Protein AF-0000000081104527 (afdb_homodimer)

Secondary structure (DSSP, 8-state):
------PPPGGGSEEEEEE-SS-EEEEEEE-SBSEEEEE--SS--GGGGTTHHHHHTTTSEEEEEPPTTSTTSPPPSS----HHHHHHHHHHHHHHHT---EEEEEETHHHHHHHHHHHH-GGGEEEEEEES---TTTTHHHHTS--TT-STTS-HHHHHHTSHHHHHHHHTT-HHHHHHHHHHTT-SSHHHHS-HHHHHHHHHHHHSTTHHHHHHIIIIITHHHHHHHHGGGGTS-BSS-EEEEEEGGG---HHHHHHHHGGGBS-EEEEEETT-SS-HHHHSHHHHHHHHHHHHHHTT-----B-GGGGGG-----/------PPPGGGSEEEEEE-SS-EEEEEEE-SBSEEEEE--SS--GGGGTTTHHHHTTTSEEEEEPPTTSTTSPPPSS----HHHHHHHHHHHHHHHT---EEEEEETHHHHHHHHHHHH-GGGEEEEEEES---TTTTHHHHTS--TT-STTS-HHHHHHTSHHHHHHHHTT-HHHHHHHHHHTT-SSHHHHS-HHHHHHHHHHHHSTTHHHHHHIIIIITHHHHHHHHGGGGTS-BSS-EEEEEEGGG---HHHHHHHHGGGBS-EEEEEETT-SS-HHHHSHHHHHHHHHHHHHHTT-----B-GGGGGG-----

pLDDT: mean 93.57, std 9.6, range [33.06, 98.93]

Sequence (636 aa):
MSTQNVALPFDEWRSIRVKTADTSLFARYDGTGPAVLLLHGCPQHSLMWHKVGPLLSSKYTVIAPDLPGMGQSTLSESGNYTSASAAEAIIALLDFLRIEKVAVFGYDKGASVGSVLAWKYADRVASLSVGEYALPAYGHEVFQNPDPSRNLYGHWHLALFTVPEAAEFLIRGREKEFLNWYFWHSAYAAGALISPDHVERYAASLGKPGYLRAMTEFLNGNIWREMEYFKPLRETPIQVPVNVLWGEASGVSDEINQSLWGPTAVSVKTVYVPKAGHWLADENPKWLAAFIDRNAANAGIEPSAVDLSYLDDQLTMIMSTQNVALPFDEWRSIRVKTADTSLFARYDGTGPAVLLLHGCPQHSLMWHKVGPLLSSKYTVIAPDLPGMGQSTLSESGNYTSASAAEAIIALLDFLRIEKVAVFGYDKGASVGSVLAWKYADRVASLSVGEYALPAYGHEVFQNPDPSRNLYGHWHLALFTVPEAAEFLIRGREKEFLNWYFWHSAYAAGALISPDHVERYAASLGKPGYLRAMTEFLNGNIWREMEYFKPLRETPIQVPVNVLWGEASGVSDEINQSLWGPTAVSVKTVYVPKAGHWLADENPKWLAAFIDRNAANAGIEPSAVDLSYLDDQLTMI

Radius of gyration: 29.81 Å; Cα contacts (8 Å, |Δi|>4): 1347; chains: 2; bounding box: 49×109×63 Å

Nearest PDB structures (foldseek):
  4baz-assembly1_A  TM=8.963E-01  e=4.587E-20  Pseudomonas aeruginosa PAO1
  4b9a-assembly1_A  TM=8.946E-01  e=6.536E-20  Pseudomonas aeruginosa PAO1
  4bau-assembly1_A-2  TM=8.810E-01  e=2.007E-20  Pseudomonas aeruginosa PAO1
  4bat-assembly1_A-2  TM=8.753E-01  e=2.860E-20  Pseudomonas aeruginosa PAO1
  3qyj-assembly1_A  TM=8.765E-01  e=1.327E-19  Nostoc sp. PCC 7120 = FACHB-418

Foldseek 3Di:
DPPPPQQDQQVPFDKDWFDDPFWIKIKGWAAKWAEAEEADAPPAALVLQRLQRSLQRPHHTYIGIGFALHDPIYHTNVNDQELLVRLRVVVRVCVLLVQQAYAYEAAQLRLSNQLNCLQVVVRRYLYAEYEDYFFQLQCRVVQCDDDPVDDLLGDVVLVVLLPLVSVCVVCAPPLLVVVCSVQVRQWLQRNPQPDSVSSVSSSVRCNPPPSSSSNSCNNHNCRVVRNVVQNCLLVRAREHEYEYEAEPSQPADPVNCCSRCVSRYPHYHYHYQYSTTSSRCRRPSPSVSVVSVVRRVVSCSPGPIRDSVVCVPDDRYD/DPPPPQQDQQVPFDKDWFDDPFWIKIKGWAAKWAEAEEADAPPAALVLLRLQRSLQRPHHTYIGIGFALHDPIYHTNVNDQELLVRLRVVVRVCVLLVQQAYAYEAAQLRLSNQLNCLQVVVRRYLYAEYEDYFFQLQCRVVQCDDDPVDDLLGDVVLVVLLPLVSVCVVCAPPLLVVVCSVQVRQWLQRNPQPDSVSSVSSSVRCNPPPSSSSNSCNNHNCRVVRNVVQNCLLVRAREHEYEYEAEPSQPQDPVNCCSRCVSRYPHYHYHYQYSTTSSRCRRPSVSVSVVSVVRRVVSCSPGPIRDSVVCVPDDRYD

Solvent-accessible surface area (backbone atoms only — not comparable to full-atom values): 32144 Å² total; per-residue (Å²): 130,80,73,73,78,69,59,61,58,55,92,68,44,50,70,50,47,35,62,43,98,48,34,39,40,25,31,35,36,44,48,43,18,30,40,34,36,45,36,42,27,79,84,49,25,38,72,58,39,49,62,25,50,42,71,44,21,83,60,17,20,34,37,27,36,16,54,76,21,22,64,77,10,36,61,43,75,83,68,64,48,45,45,63,55,43,30,51,45,50,50,49,48,32,59,74,69,69,51,68,53,27,26,37,39,7,29,30,57,14,23,48,21,44,47,42,35,39,54,78,39,40,84,38,39,50,37,44,34,30,28,59,66,53,48,41,67,32,49,36,75,58,61,29,43,78,51,88,87,45,43,90,64,45,54,64,61,44,37,45,15,42,30,27,70,59,38,37,65,44,38,64,96,37,46,52,65,51,45,55,51,57,47,40,38,50,37,60,55,31,75,75,54,58,50,70,66,56,49,49,52,41,22,54,42,38,66,39,90,65,23,43,40,38,48,28,25,46,71,29,35,42,44,66,62,43,18,64,67,43,48,57,24,68,80,59,39,21,76,56,56,33,38,40,34,34,22,60,62,58,73,72,48,71,66,54,45,44,66,35,47,40,57,45,26,79,36,69,43,81,42,72,39,70,73,9,6,64,49,43,47,61,51,28,21,68,62,49,35,52,48,51,50,53,52,45,61,69,40,54,58,57,66,60,62,42,70,67,72,74,51,80,83,50,89,52,74,116,129,81,74,72,78,69,58,61,57,55,92,68,44,50,68,51,47,37,62,42,98,47,37,39,39,25,32,38,36,42,48,44,19,30,40,36,38,45,34,42,28,80,82,49,26,40,71,58,38,51,62,25,49,42,72,44,21,83,61,16,20,34,37,28,36,16,54,75,21,23,65,78,10,36,60,42,76,82,67,65,46,45,45,63,54,43,28,52,45,49,50,48,48,33,58,74,69,68,51,67,53,28,26,37,39,7,29,31,57,14,24,49,21,45,48,41,34,39,54,79,40,41,85,38,39,51,37,44,34,30,27,60,67,54,48,41,68,34,48,36,74,58,61,28,41,77,50,88,86,47,42,89,62,46,53,62,62,46,37,46,16,43,29,28,70,60,39,37,65,46,38,61,95,38,45,54,65,51,46,56,50,56,47,40,38,50,37,60,57,31,76,76,54,58,50,69,66,55,50,50,51,42,24,54,41,39,66,39,92,63,23,42,41,38,47,27,26,46,70,28,35,42,43,63,62,43,19,64,66,42,47,57,24,68,81,58,39,21,77,57,56,34,40,40,33,35,22,58,62,58,72,73,46,71,68,55,46,42,65,35,48,41,57,45,26,77,36,69,43,84,43,71,39,69,74,9,5,63,49,43,48,61,51,29,21,70,61,49,35,51,50,53,50,53,50,43,61,70,42,56,58,59,65,59,63,41,70,67,73,74,51,80,83,50,88,50,74,116

Structure (mmCIF, N/CA/C/O backbone):
data_AF-0000000081104527-model_v1
#
loop_
_entity.id
_entity.type
_entity.pdbx_description
1 polymer 'AB hydrolase-1 domain-containing protein'
#
loop_
_atom_site.group_PDB
_atom_site.id
_atom_site.type_symbol
_atom_site.label_atom_id
_atom_site.label_alt_id
_atom_site.label_comp_id
_atom_site.label_asym_id
_atom_site.label_entity_id
_atom_site.label_seq_id
_atom_site.pdbx_PDB_ins_code
_atom_site.Cartn_x
_atom_site.Cartn_y
_atom_site.Cartn_z
_atom_site.occupancy
_atom_site.B_iso_or_equiv
_atom_site.auth_seq_id
_atom_site.auth_comp_id
_atom_site.auth_asym_id
_atom_site.auth_atom_id
_atom_site.pdbx_PDB_model_num
ATOM 1 N N . MET A 1 1 ? -1.833 59.54 3.485 1 33.06 1 MET A N 1
ATOM 2 C CA . MET A 1 1 ? -1.584 58.504 2.486 1 33.06 1 MET A CA 1
ATOM 3 C C . MET A 1 1 ? -1.61 57.118 3.121 1 33.06 1 MET A C 1
ATOM 5 O O . MET A 1 1 ? -0.761 56.797 3.954 1 33.06 1 MET A O 1
ATOM 9 N N . SER A 1 2 ? -2.717 56.518 3.456 1 36.37 2 SER A N 1
ATOM 10 C CA . SER A 1 2 ? -2.985 55.352 4.291 1 36.37 2 SER A CA 1
ATOM 11 C C . SER A 1 2 ? -2.137 54.159 3.863 1 36.37 2 SER A C 1
ATOM 13 O O . SER A 1 2 ? -2.184 53.741 2.704 1 36.37 2 SER A O 1
ATOM 15 N N . THR A 1 3 ? -0.858 54.06 4.188 1 40.75 3 THR A N 1
ATOM 16 C CA . THR A 1 3 ? 0.123 53.057 3.79 1 40.75 3 THR A CA 1
ATOM 17 C C . THR A 1 3 ? -0.538 51.691 3.622 1 40.75 3 THR A C 1
ATOM 19 O O . THR A 1 3 ? -1.091 51.142 4.577 1 40.75 3 THR A O 1
ATOM 22 N N . GLN A 1 4 ? -1.285 51.448 2.555 1 44.5 4 GLN A N 1
ATOM 23 C CA . GLN A 1 4 ? -1.866 50.153 2.217 1 44.5 4 GLN A CA 1
ATOM 24 C C . GLN A 1 4 ? -0.951 49.01 2.649 1 44.5 4 GLN A C 1
ATOM 26 O O . GLN A 1 4 ? 0.161 48.87 2.135 1 44.5 4 GLN A O 1
ATOM 31 N N . ASN A 1 5 ? -0.845 48.761 3.96 1 51.23 5 ASN A N 1
ATOM 32 C CA . ASN A 1 5 ? -0.054 47.697 4.57 1 51.23 5 ASN A CA 1
ATOM 33 C C . ASN A 1 5 ? -0.013 46.453 3.688 1 51.23 5 ASN A C 1
ATOM 35 O O . ASN A 1 5 ? -1.002 45.723 3.59 1 51.23 5 ASN A O 1
ATOM 39 N N . VAL A 1 6 ? 0.637 46.602 2.573 1 58.42 6 VAL A N 1
ATOM 40 C CA . VAL A 1 6 ? 0.85 45.487 1.657 1 58.42 6 VAL A CA 1
ATOM 41 C C . VAL A 1 6 ? 1.444 44.302 2.415 1 58.42 6 VAL A C 1
ATOM 43 O O . VAL A 1 6 ? 2.533 44.404 2.984 1 58.42 6 VAL A O 1
ATOM 46 N N . ALA A 1 7 ? 0.645 43.323 2.629 1 74.3 7 ALA A N 1
ATOM 47 C CA . ALA A 1 7 ? 1.117 42.109 3.29 1 74.3 7 ALA A CA 1
ATOM 48 C C . ALA A 1 7 ? 2.389 41.584 2.631 1 74.3 7 ALA A C 1
ATOM 50 O O . ALA A 1 7 ? 2.482 41.531 1.402 1 74.3 7 ALA A O 1
ATOM 51 N N . LEU A 1 8 ? 3.475 41.388 3.348 1 84.19 8 LEU A N 1
ATOM 52 C CA . LEU A 1 8 ? 4.735 40.825 2.876 1 84.19 8 LEU A CA 1
ATOM 53 C C . LEU A 1 8 ? 4.514 39.458 2.238 1 84.19 8 LEU A C 1
ATOM 55 O O . LEU A 1 8 ? 3.719 38.657 2.735 1 84.19 8 LEU A O 1
ATOM 59 N N . PRO A 1 9 ? 5.199 39.324 1.087 1 91.39 9 PRO A N 1
ATOM 60 C CA . PRO A 1 9 ? 5.171 37.962 0.548 1 91.39 9 PRO A CA 1
ATOM 61 C C . PRO A 1 9 ? 5.597 36.913 1.572 1 91.39 9 PRO A C 1
ATOM 63 O O . PRO A 1 9 ? 6.491 37.165 2.384 1 91.39 9 PRO A O 1
ATOM 66 N N . PHE A 1 10 ? 4.95 35.813 1.549 1 95.09 10 PHE A N 1
ATOM 67 C CA . PHE A 1 10 ? 5.114 34.769 2.553 1 95.09 10 PHE A CA 1
ATOM 68 C C . PHE A 1 10 ? 6.581 34.381 2.696 1 95.09 10 PHE A C 1
ATOM 70 O O . PHE A 1 10 ? 7.063 34.149 3.807 1 95.09 10 PHE A O 1
ATOM 77 N N . ASP A 1 11 ? 7.367 34.345 1.629 1 93.5 11 ASP A N 1
ATOM 78 C CA . ASP A 1 11 ? 8.775 33.962 1.638 1 93.5 11 ASP A CA 1
ATOM 79 C C . ASP A 1 11 ? 9.623 35.005 2.363 1 93.5 11 ASP A C 1
ATOM 81 O O . ASP A 1 11 ? 10.775 34.74 2.714 1 93.5 11 ASP A O 1
ATOM 85 N N . GLU A 1 12 ? 9.045 36.146 2.583 1 94.75 12 GLU A N 1
ATOM 86 C CA . GLU A 1 12 ? 9.78 37.229 3.228 1 94.75 12 GLU A CA 1
ATOM 87 C C . GLU A 1 12 ? 9.349 37.4 4.682 1 94.75 12 GLU A C 1
ATOM 89 O O . GLU A 1 12 ? 9.833 38.295 5.377 1 94.75 12 GLU A O 1
ATOM 94 N N . TRP A 1 13 ? 8.397 36.604 5.127 1 96.58 13 TRP A N 1
ATOM 95 C CA . TRP A 1 13 ? 7.975 36.669 6.523 1 96.58 13 TRP A CA 1
ATOM 96 C C . TRP A 1 13 ? 9.155 36.427 7.459 1 96.58 13 TRP A C 1
ATOM 98 O O . TRP A 1 13 ? 10.087 35.696 7.117 1 96.58 13 TRP A O 1
ATOM 108 N N . ARG A 1 14 ? 9.03 37.043 8.676 1 95.16 14 ARG A N 1
ATOM 109 C CA . ARG A 1 14 ? 9.978 36.694 9.729 1 95.16 14 ARG A CA 1
ATOM 110 C C . ARG A 1 14 ? 9.851 35.225 10.116 1 95.16 14 ARG A C 1
ATOM 112 O O . ARG A 1 14 ? 8.785 34.625 9.956 1 95.16 14 ARG A O 1
ATOM 119 N N . SER A 1 15 ? 10.945 34.703 10.51 1 95.68 15 SER A N 1
ATOM 120 C CA . SER A 1 15 ? 10.949 33.311 10.949 1 95.68 15 SER A CA 1
ATOM 121 C C . SER A 1 15 ? 11.676 33.154 12.28 1 95.68 15 SER A C 1
ATOM 123 O O . SER A 1 15 ? 12.405 34.052 12.706 1 95.68 15 SER A O 1
ATOM 125 N N . ILE A 1 16 ? 11.421 32.092 12.879 1 95.81 16 ILE A N 1
ATOM 126 C CA . ILE A 1 16 ? 12.06 31.743 14.144 1 95.81 16 ILE A CA 1
ATOM 127 C C . ILE A 1 16 ? 12.277 30.234 14.214 1 95.81 16 ILE A C 1
ATOM 129 O O . ILE A 1 16 ? 11.639 29.474 13.481 1 95.81 16 ILE A O 1
ATOM 133 N N . ARG A 1 17 ? 13.2 29.795 15.01 1 95.99 17 ARG A N 1
ATOM 134 C CA . ARG A 1 17 ? 13.403 28.404 15.401 1 95.99 17 ARG A CA 1
ATOM 135 C C . ARG A 1 17 ? 13.491 28.269 16.918 1 95.99 17 ARG A C 1
ATOM 137 O O . ARG A 1 17 ? 14.211 29.025 17.573 1 95.99 17 ARG A O 1
ATOM 144 N N . VAL A 1 18 ? 12.736 27.384 17.459 1 95.71 18 VAL A N 1
ATOM 145 C CA . VAL A 1 18 ? 12.668 27.195 18.905 1 95.71 18 VAL A CA 1
ATOM 146 C C . VAL A 1 18 ? 12.996 25.745 19.252 1 95.71 18 VAL A C 1
ATOM 148 O O . VAL A 1 18 ? 12.469 24.817 18.634 1 95.71 18 VAL A O 1
ATOM 151 N N . LYS A 1 19 ? 13.875 25.561 20.261 1 94.69 19 LYS A N 1
ATOM 152 C CA . LYS A 1 19 ? 14.187 24.221 20.75 1 94.69 19 LYS A CA 1
ATOM 153 C C . LYS A 1 19 ? 13.038 23.658 21.582 1 94.69 19 LYS A C 1
ATOM 155 O O . LYS A 1 19 ? 12.49 24.351 22.442 1 94.69 19 LYS A O 1
ATOM 160 N N . THR A 1 20 ? 12.633 22.526 21.233 1 94.7 20 THR A N 1
ATOM 161 C CA . THR A 1 20 ? 11.651 21.795 22.025 1 94.7 20 THR A CA 1
ATOM 162 C C . THR A 1 20 ? 12.268 20.534 22.622 1 94.7 20 THR A C 1
ATOM 164 O O . THR A 1 20 ? 13.472 20.303 22.49 1 94.7 20 THR A O 1
ATOM 167 N N . ALA A 1 21 ? 11.561 19.781 23.368 1 92.9 21 ALA A N 1
ATOM 168 C CA . ALA A 1 21 ? 12.068 18.587 24.04 1 92.9 21 ALA A CA 1
ATOM 169 C C . ALA A 1 21 ? 12.593 17.571 23.03 1 92.9 21 ALA A C 1
ATOM 171 O O . ALA A 1 21 ? 13.559 16.854 23.306 1 92.9 21 ALA A O 1
ATOM 172 N N . ASP A 1 22 ? 12.047 17.59 21.853 1 94.85 22 ASP A N 1
ATOM 173 C CA . ASP A 1 22 ? 12.316 16.464 20.964 1 94.85 22 ASP A CA 1
ATOM 174 C C . ASP A 1 22 ? 12.74 16.947 19.579 1 94.85 22 ASP A C 1
ATOM 176 O O . ASP A 1 22 ? 13.095 16.141 18.716 1 94.85 22 ASP A O 1
ATOM 180 N N . THR A 1 23 ? 12.654 18.256 19.329 1 95.11 23 THR A N 1
ATOM 181 C CA . THR A 1 23 ? 12.973 18.813 18.02 1 95.11 23 THR A CA 1
ATOM 182 C C . THR A 1 23 ? 13.318 20.295 18.132 1 95.11 23 THR A C 1
ATOM 184 O O . THR A 1 23 ? 13.345 20.851 19.232 1 95.11 23 THR A O 1
ATOM 187 N N . SER A 1 24 ? 13.751 20.885 17.073 1 96.3 24 SER A N 1
ATOM 188 C CA . SER A 1 24 ? 13.739 22.329 16.866 1 96.3 24 SER A CA 1
ATOM 189 C C . SER A 1 24 ? 12.667 22.734 15.86 1 96.3 24 SER A C 1
ATOM 191 O O . SER A 1 24 ? 12.693 22.299 14.707 1 96.3 24 SER A O 1
ATOM 193 N N . LEU A 1 25 ? 11.778 23.525 16.296 1 97.65 25 LEU A N 1
ATOM 194 C CA . LEU A 1 25 ? 10.62 23.889 15.487 1 97.65 25 LEU A CA 1
ATOM 195 C C . LEU A 1 25 ? 10.857 25.209 14.762 1 97.65 25 LEU A C 1
ATOM 197 O O . LEU A 1 25 ? 11.246 26.202 15.382 1 97.65 25 LEU A O 1
ATOM 201 N N . PHE A 1 26 ? 10.69 25.171 13.483 1 97.9 26 PHE A N 1
ATOM 202 C CA . PHE A 1 26 ? 10.708 26.36 12.639 1 97.9 26 PHE A CA 1
ATOM 203 C C . PHE A 1 26 ? 9.304 26.93 12.476 1 97.9 26 PHE A C 1
ATOM 205 O O . PHE A 1 26 ? 8.337 26.179 12.332 1 97.9 26 PHE A O 1
ATOM 212 N N . ALA A 1 27 ? 9.163 28.294 12.509 1 98.18 27 ALA A N 1
ATOM 213 C CA . ALA A 1 27 ? 7.877 28.929 12.235 1 98.18 27 ALA A CA 1
ATOM 214 C C . ALA A 1 27 ? 8.065 30.26 11.513 1 98.18 27 ALA A C 1
ATOM 216 O O . ALA A 1 27 ? 9.015 30.995 11.792 1 98.18 27 ALA A O 1
ATOM 217 N N . ARG A 1 28 ? 7.111 30.513 10.66 1 97.71 28 ARG A N 1
ATOM 218 C CA . ARG A 1 28 ? 6.957 31.842 10.078 1 97.71 28 ARG A CA 1
ATOM 219 C C . ARG A 1 28 ? 5.864 32.629 10.793 1 97.71 28 ARG A C 1
ATOM 221 O O . ARG A 1 28 ? 4.875 32.053 11.251 1 97.71 28 ARG A O 1
ATOM 228 N N . TYR A 1 29 ? 6.13 33.917 10.884 1 96.62 29 TYR A N 1
ATOM 229 C CA . TYR A 1 29 ? 5.083 34.725 11.499 1 96.62 29 TYR A CA 1
ATOM 230 C C . TYR A 1 29 ? 5.064 36.131 10.911 1 96.62 29 TYR A C 1
ATOM 232 O O . TYR A 1 29 ? 6.075 36.607 10.391 1 96.62 29 TYR A O 1
ATOM 240 N N . ASP A 1 30 ? 3.94 36.681 10.942 1 95.91 30 ASP A N 1
ATOM 241 C CA . ASP A 1 30 ? 3.746 38.055 10.487 1 95.91 30 ASP A CA 1
ATOM 242 C C . ASP A 1 30 ? 2.472 38.654 11.079 1 95.91 30 ASP A C 1
ATOM 244 O O . ASP A 1 30 ? 1.572 37.923 11.496 1 95.91 30 ASP A O 1
ATOM 248 N N . GLY A 1 31 ? 2.464 40.008 11.19 1 93.82 31 GLY A N 1
ATOM 249 C CA . GLY A 1 31 ? 1.276 40.729 11.617 1 93.82 31 GLY A CA 1
ATOM 250 C C . GLY A 1 31 ? 1.253 41.01 13.108 1 93.82 31 GLY A C 1
ATOM 251 O O . GLY A 1 31 ? 2.188 40.651 13.827 1 93.82 31 GLY A O 1
ATOM 252 N N . THR A 1 32 ? 0.237 41.811 13.461 1 91.64 32 THR A N 1
ATOM 253 C CA . THR A 1 32 ? -0.036 42.17 14.848 1 91.64 32 THR A CA 1
ATOM 254 C C . THR A 1 32 ? -1.526 42.047 15.155 1 91.64 32 THR A C 1
ATOM 256 O O . THR A 1 32 ? -2.367 42.291 14.287 1 91.64 32 THR A O 1
ATOM 259 N N . GLY A 1 33 ? -1.777 41.649 16.332 1 91.6 33 GLY A N 1
ATOM 260 C CA . GLY A 1 33 ? -3.15 41.407 16.745 1 91.6 33 GLY A CA 1
ATOM 261 C C . GLY A 1 33 ? -3.346 40.052 17.4 1 91.6 33 GLY A C 1
ATOM 262 O O . GLY A 1 33 ? -2.383 39.431 17.855 1 91.6 33 GLY A O 1
ATOM 263 N N . PRO A 1 34 ? -4.623 39.675 17.515 1 93.14 34 PRO A N 1
ATOM 264 C CA . PRO A 1 34 ? -4.858 38.338 18.065 1 93.14 34 PRO A CA 1
ATOM 265 C C . PRO A 1 34 ? -4.143 37.242 17.279 1 93.14 34 PRO A C 1
ATOM 267 O O . PRO A 1 34 ? -3.928 37.383 16.072 1 93.14 34 PRO A O 1
ATOM 270 N N . ALA A 1 35 ? -3.775 36.209 17.921 1 95.13 35 ALA A N 1
ATOM 271 C CA . ALA A 1 35 ? -2.924 35.187 17.316 1 95.13 35 ALA A CA 1
ATOM 272 C C . ALA A 1 35 ? -3.758 34.153 16.565 1 95.13 35 ALA A C 1
ATOM 274 O O . ALA A 1 35 ? -4.792 33.7 17.062 1 95.13 35 ALA A O 1
ATOM 275 N N . VAL A 1 36 ? -3.381 33.817 15.37 1 96.6 36 VAL A N 1
ATOM 276 C CA . VAL A 1 36 ? -3.936 32.749 14.544 1 96.6 36 VAL A CA 1
ATOM 277 C C . VAL A 1 36 ? -2.843 31.738 14.205 1 96.6 36 VAL A C 1
ATOM 279 O O . VAL A 1 36 ? -1.768 32.112 13.73 1 96.6 36 VAL A O 1
ATOM 282 N N . LEU A 1 37 ? -3.084 30.495 14.495 1 98.22 37 LEU A N 1
ATOM 283 C CA . LEU A 1 37 ? -2.153 29.4 14.244 1 98.22 37 LEU A CA 1
ATOM 284 C C . LEU A 1 37 ? -2.605 28.565 13.05 1 98.22 37 LEU A C 1
ATOM 286 O O . LEU A 1 37 ? -3.723 28.043 13.04 1 98.22 37 LEU A O 1
ATOM 290 N N . LEU A 1 38 ? -1.768 28.437 12.031 1 98.86 38 LEU A N 1
ATOM 291 C CA . LEU A 1 38 ? -2.05 27.662 10.827 1 98.86 38 LEU A CA 1
ATOM 292 C C . LEU A 1 38 ? -1.197 26.399 10.782 1 98.86 38 LEU A C 1
ATOM 294 O O . LEU A 1 38 ? 0.021 26.473 10.602 1 98.86 38 LEU A O 1
ATOM 298 N N . LEU A 1 39 ? -1.815 25.262 10.92 1 98.93 39 LEU A N 1
ATOM 299 C CA . LEU A 1 39 ? -1.121 23.979 10.945 1 98.93 39 LEU A CA 1
ATOM 300 C C . LEU A 1 39 ? -1.269 23.255 9.611 1 98.93 39 LEU A C 1
ATOM 302 O O . LEU A 1 39 ? -2.388 23.011 9.153 1 98.93 39 LEU A O 1
ATOM 306 N N . HIS A 1 40 ? -0.166 22.874 9.056 1 98.73 40 HIS A N 1
ATOM 307 C CA . HIS A 1 40 ? -0.137 22.322 7.707 1 98.73 40 HIS A CA 1
ATOM 308 C C . HIS A 1 40 ? -0.377 20.816 7.722 1 98.73 40 HIS A C 1
ATOM 310 O O . HIS A 1 40 ? -0.384 20.195 8.787 1 98.73 40 HIS A O 1
ATOM 316 N N . GLY A 1 41 ? -0.623 20.315 6.582 1 97.78 41 GLY A N 1
ATOM 317 C CA . GLY A 1 41 ? -0.774 18.883 6.381 1 97.78 41 GLY A CA 1
ATOM 318 C C . GLY A 1 41 ? 0.409 18.251 5.673 1 97.78 41 GLY A C 1
ATOM 319 O O . GLY A 1 41 ? 1.438 18.9 5.473 1 97.78 41 GLY A O 1
ATOM 320 N N . CYS A 1 42 ? 0.301 17.043 5.382 1 96.82 42 CYS A N 1
ATOM 321 C CA . CYS A 1 42 ? 1.279 16.286 4.608 1 96.82 42 CYS A CA 1
ATOM 322 C C . CYS A 1 42 ? 0.868 16.201 3.143 1 96.82 42 CYS A C 1
ATOM 324 O O . CYS A 1 42 ? -0.314 16.048 2.834 1 96.82 42 CYS A O 1
ATOM 326 N N . PRO A 1 43 ? 1.846 16.248 2.286 1 95.36 43 PRO A N 1
ATOM 327 C CA . PRO A 1 43 ? 3.304 16.274 2.427 1 95.36 43 PRO A CA 1
ATOM 328 C C . PRO A 1 43 ? 3.866 17.692 2.483 1 95.36 43 PRO A C 1
ATOM 330 O O . PRO A 1 43 ? 5.065 17.894 2.271 1 95.36 43 PRO A O 1
ATOM 333 N N . GLN A 1 44 ? 3.064 18.563 2.794 1 96.96 44 GLN A N 1
ATOM 334 C CA . GLN A 1 44 ? 3.465 19.964 2.717 1 96.96 44 GLN A CA 1
ATOM 335 C C . GLN A 1 44 ? 4.066 20.438 4.038 1 96.96 44 GLN A C 1
ATOM 337 O O . GLN A 1 44 ? 4.435 19.623 4.886 1 96.96 44 GLN A O 1
ATOM 342 N N . HIS A 1 45 ? 4.461 21.693 4.095 1 98.25 45 HIS A N 1
ATOM 343 C CA . HIS A 1 45 ? 4.862 22.441 5.281 1 98.25 45 HIS A CA 1
ATOM 344 C C . HIS A 1 45 ? 4.326 23.868 5.24 1 98.25 45 HIS A C 1
ATOM 346 O O . HIS A 1 45 ? 3.392 24.164 4.491 1 98.25 45 HIS A O 1
ATOM 352 N N . SER A 1 46 ? 4.819 24.741 6.062 1 98.44 46 SER A N 1
ATOM 353 C CA . SER A 1 46 ? 4.212 26.053 6.263 1 98.44 46 SER A CA 1
ATOM 354 C C . SER A 1 46 ? 4.017 26.78 4.936 1 98.44 46 SER A C 1
ATOM 356 O O . SER A 1 46 ? 3.117 27.613 4.806 1 98.44 46 SER A O 1
ATOM 358 N N . LEU A 1 47 ? 4.798 26.419 3.898 1 97.74 47 LEU A N 1
ATOM 359 C CA . LEU A 1 47 ? 4.704 27.039 2.581 1 97.74 47 LEU A CA 1
ATOM 360 C C . LEU A 1 47 ? 3.292 26.912 2.02 1 97.74 47 LEU A C 1
ATOM 362 O O . LEU A 1 47 ? 2.881 27.71 1.174 1 97.74 47 LEU A O 1
ATOM 366 N N . MET A 1 48 ? 2.522 25.985 2.471 1 97.17 48 MET A N 1
ATOM 367 C CA . MET A 1 48 ? 1.175 25.777 1.947 1 97.17 48 MET A CA 1
ATOM 368 C C . MET A 1 48 ? 0.289 26.986 2.231 1 97.17 48 MET A C 1
ATOM 370 O O . MET A 1 48 ? -0.731 27.182 1.568 1 97.17 48 MET A O 1
ATOM 374 N N . TRP A 1 49 ? 0.688 27.777 3.177 1 98.31 49 TRP A N 1
ATOM 375 C CA . TRP A 1 49 ? -0.137 28.899 3.614 1 98.31 49 TRP A CA 1
ATOM 376 C C . TRP A 1 49 ? 0.24 30.175 2.869 1 98.31 49 TRP A C 1
ATOM 378 O O . TRP A 1 49 ? -0.228 31.263 3.213 1 98.31 49 TRP A O 1
ATOM 388 N N . HIS A 1 50 ? 1 30.13 1.789 1 97.48 50 HIS A N 1
ATOM 389 C CA . HIS A 1 50 ? 1.612 31.269 1.115 1 97.48 50 HIS A CA 1
ATOM 390 C C . HIS A 1 50 ? 0.552 32.214 0.557 1 97.48 50 HIS A C 1
ATOM 392 O O . HIS A 1 50 ? 0.794 33.415 0.423 1 97.48 50 HIS A O 1
ATOM 398 N N . LYS A 1 51 ? -0.637 31.673 0.246 1 96.96 51 LYS A N 1
ATOM 399 C CA . LYS A 1 51 ? -1.695 32.538 -0.268 1 96.96 51 LYS A CA 1
ATOM 400 C C . LYS A 1 51 ? -2.622 32.997 0.853 1 96.96 51 LYS A C 1
ATOM 402 O O . LYS A 1 51 ? -3.098 34.135 0.845 1 96.96 51 LYS A O 1
ATOM 407 N N . VAL A 1 52 ? -2.848 32.199 1.856 1 98.1 52 VAL A N 1
ATOM 408 C CA . VAL A 1 52 ? -3.82 32.439 2.917 1 98.1 52 VAL A CA 1
ATOM 409 C C . VAL A 1 52 ? -3.208 33.342 3.985 1 98.1 52 VAL A C 1
ATOM 411 O O . VAL A 1 52 ? -3.847 34.294 4.442 1 98.1 52 VAL A O 1
ATOM 414 N N . GLY A 1 53 ? -1.982 33.096 4.412 1 98.1 53 GLY A N 1
ATOM 415 C CA . GLY A 1 53 ? -1.313 33.813 5.487 1 98.1 53 GLY A CA 1
ATOM 416 C C . GLY A 1 53 ? -1.33 35.318 5.301 1 98.1 53 GLY A C 1
ATOM 417 O O . GLY A 1 53 ? -1.821 36.05 6.164 1 98.1 53 GLY A O 1
ATOM 418 N N . PRO A 1 54 ? -0.865 35.761 4.113 1 97.74 54 PRO A N 1
ATOM 419 C CA . PRO A 1 54 ? -0.78 37.203 3.868 1 97.74 54 PRO A CA 1
ATOM 420 C C . PRO A 1 54 ? -2.146 37.886 3.887 1 97.74 54 PRO A C 1
ATOM 422 O O . PRO A 1 54 ? -2.242 39.072 4.211 1 97.74 54 PRO A O 1
ATOM 425 N N . LEU A 1 55 ? -3.21 37.138 3.637 1 97.3 55 LEU A N 1
ATOM 426 C CA . LEU A 1 55 ? -4.555 37.701 3.649 1 97.3 55 LEU A CA 1
ATOM 427 C C . LEU A 1 55 ? -5.041 37.917 5.078 1 97.3 55 LEU A C 1
ATOM 429 O O . LEU A 1 55 ? -5.987 38.673 5.31 1 97.3 55 LEU A O 1
ATOM 433 N N . LEU A 1 56 ? -4.382 37.325 6.029 1 96.57 56 LEU A N 1
ATOM 434 C CA . LEU A 1 56 ? -4.814 37.377 7.422 1 96.57 56 LEU A CA 1
ATOM 435 C C . LEU A 1 56 ? -3.896 38.276 8.243 1 96.57 56 LEU A C 1
ATOM 437 O O . LEU A 1 56 ? -4.294 38.783 9.294 1 96.57 56 LEU A O 1
ATOM 441 N N . SER A 1 57 ? -2.692 38.512 7.78 1 95.12 57 SER A N 1
ATOM 442 C CA . SER A 1 57 ? -1.639 39.086 8.61 1 95.12 57 SER A CA 1
ATOM 443 C C . SER A 1 57 ? -1.864 40.578 8.835 1 95.12 57 SER A C 1
ATOM 445 O O . SER A 1 57 ? -1.209 41.189 9.683 1 95.12 57 SER A O 1
ATOM 447 N N . SER A 1 58 ? -2.812 41.21 8.162 1 92.51 58 SER A N 1
ATOM 448 C CA . SER A 1 58 ? -3.136 42.613 8.4 1 92.51 58 SER A CA 1
ATOM 449 C C . SER A 1 58 ? -3.943 42.785 9.682 1 92.51 58 SER A C 1
ATOM 451 O O . SER A 1 58 ? -3.998 43.88 10.245 1 92.51 58 SER A O 1
ATOM 453 N N . LYS A 1 59 ? -4.492 41.714 10.17 1 92.15 59 LYS A N 1
ATOM 454 C CA . LYS A 1 59 ? -5.405 41.818 11.304 1 92.15 59 LYS A CA 1
ATOM 455 C C . LYS A 1 59 ? -4.926 40.966 12.476 1 92.15 59 LYS A C 1
ATOM 457 O O . LYS A 1 59 ? -5.347 41.175 13.615 1 92.15 59 LYS A O 1
ATOM 462 N N . TYR A 1 60 ? -4.071 40.02 12.163 1 94.38 60 TYR A N 1
ATOM 463 C CA . TYR A 1 60 ? -3.705 39.028 13.169 1 94.38 60 TYR A CA 1
ATOM 464 C C . TYR A 1 60 ? -2.195 38.83 13.215 1 94.38 60 TYR A C 1
ATOM 466 O O . TYR A 1 60 ? -1.49 39.158 12.258 1 94.38 60 TYR A O 1
ATOM 474 N N . THR A 1 61 ? -1.723 38.385 14.338 1 95.09 61 THR A N 1
ATOM 475 C CA . THR A 1 61 ? -0.43 37.712 14.385 1 95.09 61 THR A CA 1
ATOM 476 C C . THR A 1 61 ? -0.549 36.276 13.884 1 95.09 61 THR A C 1
ATOM 478 O O . THR A 1 61 ? -1.026 35.398 14.606 1 95.09 61 THR A O 1
ATOM 481 N N . VAL A 1 62 ? -0.154 36.078 12.656 1 96.82 62 VAL A N 1
ATOM 482 C CA . VAL A 1 62 ? -0.288 34.763 12.037 1 96.82 62 VAL A CA 1
ATOM 483 C C . VAL A 1 62 ? 0.987 33.953 12.263 1 96.82 62 VAL A C 1
ATOM 485 O O . VAL A 1 62 ? 2.089 34.424 11.971 1 96.82 62 VAL A O 1
ATOM 488 N N . ILE A 1 63 ? 0.855 32.802 12.814 1 98.05 63 ILE A N 1
ATOM 489 C CA . ILE A 1 63 ? 1.96 31.883 13.061 1 98.05 63 ILE A CA 1
ATOM 490 C C . ILE A 1 63 ? 1.771 30.614 12.233 1 98.05 63 ILE A C 1
ATOM 492 O O . ILE A 1 63 ? 0.724 29.967 12.307 1 98.05 63 ILE A O 1
ATOM 496 N N . ALA A 1 64 ? 2.726 30.247 11.426 1 98.78 64 ALA A N 1
ATOM 497 C CA . ALA A 1 64 ? 2.716 29.058 10.579 1 98.78 64 ALA A CA 1
ATOM 498 C C . ALA A 1 64 ? 3.957 28.203 10.82 1 98.78 64 ALA A C 1
ATOM 500 O O . ALA A 1 64 ? 4.986 28.394 10.167 1 98.78 64 ALA A O 1
ATOM 501 N N . PRO A 1 65 ? 3.895 27.28 11.652 1 98.77 65 PRO A N 1
ATOM 502 C CA . PRO A 1 65 ? 5.049 26.419 11.921 1 98.77 65 PRO A CA 1
ATOM 503 C C . PRO A 1 65 ? 5.19 25.285 10.908 1 98.77 65 PRO A C 1
ATOM 505 O O . PRO A 1 65 ? 4.207 24.898 10.269 1 98.77 65 PRO A O 1
ATOM 508 N N . ASP A 1 66 ? 6.407 24.851 10.709 1 98.76 66 ASP A N 1
ATOM 509 C CA . ASP A 1 66 ? 6.65 23.523 10.155 1 98.76 66 ASP A CA 1
ATOM 510 C C . ASP A 1 66 ? 6.555 22.451 11.239 1 98.76 66 ASP A C 1
ATOM 512 O O . ASP A 1 66 ? 7.328 22.461 12.199 1 98.76 66 ASP A O 1
ATOM 516 N N . LEU A 1 67 ? 5.661 21.568 11.092 1 98.56 67 LEU A N 1
ATOM 517 C CA . LEU A 1 67 ? 5.503 20.517 12.091 1 98.56 67 LEU A CA 1
ATOM 518 C C . LEU A 1 67 ? 6.761 19.659 12.18 1 98.56 67 LEU A C 1
ATOM 520 O O . LEU A 1 67 ? 7.603 19.69 11.28 1 98.56 67 LEU A O 1
ATOM 524 N N . PRO A 1 68 ? 6.916 18.943 13.279 1 97.71 68 PRO A N 1
ATOM 525 C CA . PRO A 1 68 ? 8.149 18.178 13.482 1 97.71 68 PRO A CA 1
ATOM 526 C C . PRO A 1 68 ? 8.463 17.245 12.314 1 97.71 68 PRO A C 1
ATOM 528 O O . PRO A 1 68 ? 7.603 16.469 11.89 1 97.71 68 PRO A O 1
ATOM 531 N N . GLY A 1 69 ? 9.69 17.362 11.87 1 97.6 69 GLY A N 1
ATOM 532 C CA . GLY A 1 69 ? 10.143 16.491 10.798 1 97.6 69 GLY A CA 1
ATOM 533 C C . GLY A 1 69 ? 9.681 16.944 9.426 1 97.6 69 GLY A C 1
ATOM 534 O O . GLY A 1 69 ? 9.795 16.2 8.449 1 97.6 69 GLY A O 1
ATOM 535 N N . MET A 1 70 ? 9.158 18.161 9.296 1 98.05 70 MET A N 1
ATOM 536 C CA . MET A 1 70 ? 8.68 18.72 8.035 1 98.05 70 MET A CA 1
ATOM 537 C C . MET A 1 70 ? 9.383 20.036 7.722 1 98.05 70 MET A C 1
ATOM 539 O O . MET A 1 70 ? 9.767 20.772 8.633 1 98.05 70 MET A O 1
ATOM 543 N N . GLY A 1 71 ? 9.519 20.277 6.413 1 98.06 71 GLY A N 1
ATOM 544 C CA . GLY A 1 71 ? 10.057 21.565 6.005 1 98.06 71 GLY A CA 1
ATOM 545 C C . GLY A 1 71 ? 11.407 21.872 6.625 1 98.06 71 GLY A C 1
ATOM 546 O O . GLY A 1 71 ? 12.36 21.109 6.458 1 98.06 71 GLY A O 1
ATOM 547 N N . GLN A 1 72 ? 11.396 22.883 7.488 1 97.64 72 GLN A N 1
ATOM 548 C CA . GLN A 1 72 ? 12.657 23.336 8.066 1 97.64 72 GLN A CA 1
ATOM 549 C C . GLN A 1 72 ? 12.789 22.887 9.518 1 97.64 72 GLN A C 1
ATOM 551 O O . GLN A 1 72 ? 13.835 23.082 10.141 1 97.64 72 GLN A O 1
ATOM 556 N N . SER A 1 73 ? 11.766 22.321 10.075 1 98.24 73 SER A N 1
ATOM 557 C CA . SER A 1 73 ? 11.875 21.743 11.411 1 98.24 73 SER A CA 1
ATOM 558 C C . SER A 1 73 ? 12.714 20.47 11.396 1 98.24 73 SER A C 1
ATOM 560 O O . SER A 1 73 ? 12.693 19.717 10.42 1 98.24 73 SER A O 1
ATOM 562 N N . THR A 1 74 ? 13.423 20.184 12.494 1 97.76 74 THR A N 1
ATOM 563 C CA . THR A 1 74 ? 14.334 19.046 12.525 1 97.76 74 THR A CA 1
ATOM 564 C C . THR A 1 74 ? 13.569 17.746 12.755 1 97.76 74 THR A C 1
ATOM 566 O O . THR A 1 74 ? 12.41 17.768 13.174 1 97.76 74 THR A O 1
ATOM 569 N N . LEU A 1 75 ? 14.228 16.689 12.504 1 98.07 75 LEU A N 1
ATOM 570 C CA . LEU A 1 75 ? 13.693 15.363 12.796 1 98.07 75 LEU A CA 1
ATOM 571 C C . LEU A 1 75 ? 13.555 15.152 14.3 1 98.07 75 LEU A C 1
ATOM 573 O O . LEU A 1 75 ? 14.335 15.699 15.082 1 98.07 75 LEU A O 1
ATOM 577 N N . SER A 1 76 ? 12.566 14.447 14.656 1 96.78 76 SER A N 1
ATOM 578 C CA . SER A 1 76 ? 12.407 14.05 16.052 1 96.78 76 SER A CA 1
ATOM 579 C C . SER A 1 76 ? 13.592 13.216 16.527 1 96.78 76 SER A C 1
ATOM 581 O O . SER A 1 76 ? 13.977 12.244 15.873 1 96.78 76 SER A O 1
ATOM 583 N N . GLU A 1 77 ? 14.159 13.543 17.663 1 95.08 77 GLU A N 1
ATOM 584 C CA . GLU A 1 77 ? 15.283 12.807 18.233 1 95.08 77 GLU A CA 1
ATOM 585 C C . GLU A 1 77 ? 14.858 11.414 18.688 1 95.08 77 GLU A C 1
ATOM 587 O O . GLU A 1 77 ? 15.639 10.464 18.609 1 95.08 77 GLU A O 1
ATOM 592 N N . SER A 1 78 ? 13.678 11.295 19.158 1 95.79 78 SER A N 1
ATOM 593 C CA . SER A 1 78 ? 13.168 10.025 19.665 1 95.79 78 SER A CA 1
ATOM 594 C C . SER A 1 78 ? 12.471 9.231 18.566 1 95.79 78 SER A C 1
ATOM 596 O O . SER A 1 78 ? 12.061 8.089 18.783 1 95.79 78 SER A O 1
ATOM 598 N N . GLY A 1 79 ? 12.246 9.846 17.442 1 94.85 79 GLY A N 1
ATOM 599 C CA . GLY A 1 79 ? 11.508 9.193 16.373 1 94.85 79 GLY A CA 1
ATOM 600 C C . GLY A 1 79 ? 10.008 9.186 16.601 1 94.85 79 GLY A C 1
ATOM 601 O O . GLY A 1 79 ? 9.285 8.399 15.987 1 94.85 79 GLY A O 1
ATOM 602 N N . ASN A 1 80 ? 9.568 10.068 17.459 1 95.26 80 ASN A N 1
ATOM 603 C CA . ASN A 1 80 ? 8.145 10.133 17.775 1 95.26 80 ASN A CA 1
ATOM 604 C C . ASN A 1 80 ? 7.418 11.137 16.885 1 95.26 80 ASN A C 1
ATOM 606 O O . ASN A 1 80 ? 7.564 12.348 17.06 1 95.26 80 ASN A O 1
ATOM 610 N N . TYR A 1 81 ? 6.655 10.637 15.965 1 96.57 81 TYR A N 1
ATOM 611 C CA . TYR A 1 81 ? 5.896 11.475 15.044 1 96.57 81 TYR A CA 1
ATOM 612 C C . TYR A 1 81 ? 4.397 11.281 15.239 1 96.57 81 TYR A C 1
ATOM 614 O O . TYR A 1 81 ? 3.697 10.842 14.323 1 96.57 81 TYR A O 1
ATOM 622 N N . THR A 1 82 ? 3.904 11.601 16.401 1 97.78 82 THR A N 1
ATOM 623 C CA . THR A 1 82 ? 2.483 11.535 16.722 1 97.78 82 THR A CA 1
ATOM 624 C C . THR A 1 82 ? 1.879 12.935 16.798 1 97.78 82 THR A C 1
ATOM 626 O O . THR A 1 82 ? 2.605 13.922 16.933 1 97.78 82 THR A O 1
ATOM 629 N N . SER A 1 83 ? 0.579 12.978 16.721 1 98.52 83 SER A N 1
ATOM 630 C CA . SER A 1 83 ? -0.135 14.241 16.878 1 98.52 83 SER A CA 1
ATOM 631 C C . SER A 1 83 ? 0.103 14.843 18.259 1 98.52 83 SER A C 1
ATOM 633 O O . SER A 1 83 ? 0.241 16.061 18.395 1 98.52 83 SER A O 1
ATOM 635 N N . ALA A 1 84 ? 0.194 13.994 19.254 1 98.38 84 ALA A N 1
ATOM 636 C CA . ALA A 1 84 ? 0.431 14.45 20.621 1 98.38 84 ALA A CA 1
ATOM 637 C C . ALA A 1 84 ? 1.8 15.112 20.749 1 98.38 84 ALA A C 1
ATOM 639 O O . ALA A 1 84 ? 1.926 16.18 21.352 1 98.38 84 ALA A O 1
ATOM 640 N N . SER A 1 85 ? 2.815 14.455 20.198 1 97.97 85 SER A N 1
ATOM 641 C CA . SER A 1 85 ? 4.164 15.008 20.265 1 97.97 85 SER A CA 1
ATOM 642 C C . SER A 1 85 ? 4.261 16.324 19.502 1 97.97 85 SER A C 1
ATOM 644 O O . SER A 1 85 ? 4.951 17.249 19.934 1 97.97 85 SER A O 1
ATOM 646 N N . ALA A 1 86 ? 3.614 16.392 18.382 1 98.49 86 ALA A N 1
ATOM 647 C CA . ALA A 1 86 ? 3.6 17.634 17.613 1 98.49 86 ALA A CA 1
ATOM 648 C C . ALA A 1 86 ? 2.895 18.747 18.383 1 98.49 86 ALA A C 1
ATOM 650 O O . ALA A 1 86 ? 3.345 19.895 18.378 1 98.49 86 ALA A O 1
ATOM 651 N N . ALA A 1 87 ? 1.769 18.416 19.032 1 98.73 87 ALA A N 1
ATOM 652 C CA . ALA A 1 87 ? 1.047 19.4 19.835 1 98.73 87 ALA A CA 1
ATOM 653 C C . ALA A 1 87 ? 1.92 19.928 20.97 1 98.73 87 ALA A C 1
ATOM 655 O O . ALA A 1 87 ? 1.907 21.126 21.265 1 98.73 87 ALA A O 1
ATOM 656 N N . GLU A 1 88 ? 2.682 19.041 21.562 1 98.26 88 GLU A N 1
ATOM 657 C CA . GLU A 1 88 ? 3.601 19.462 22.615 1 98.26 88 GLU A CA 1
ATOM 658 C C . GLU A 1 88 ? 4.639 20.445 22.081 1 98.26 88 GLU A C 1
ATOM 660 O O . GLU A 1 88 ? 4.98 21.421 22.752 1 98.26 88 GLU A O 1
ATOM 665 N N . ALA A 1 89 ? 5.123 20.179 20.949 1 98.17 89 ALA A N 1
ATOM 666 C CA . ALA A 1 89 ? 6.084 21.087 20.328 1 98.17 89 ALA A CA 1
ATOM 667 C C . ALA A 1 89 ? 5.452 22.449 20.051 1 98.17 89 ALA A C 1
ATOM 669 O O . ALA A 1 89 ? 6.094 23.486 20.232 1 98.17 89 ALA A O 1
ATOM 670 N N . ILE A 1 90 ? 4.207 22.447 19.61 1 98.56 90 ILE A N 1
ATOM 671 C CA . ILE A 1 90 ? 3.492 23.688 19.33 1 98.56 90 ILE A CA 1
ATOM 672 C C . ILE A 1 90 ? 3.298 24.475 20.623 1 98.56 90 ILE A C 1
ATOM 674 O O . ILE A 1 90 ? 3.45 25.699 20.641 1 98.56 90 ILE A O 1
ATOM 678 N N . ILE A 1 91 ? 2.97 23.781 21.709 1 98.07 91 ILE A N 1
ATOM 679 C CA . ILE A 1 91 ? 2.786 24.446 22.994 1 98.07 91 ILE A CA 1
ATOM 680 C C . ILE A 1 91 ? 4.099 25.09 23.434 1 98.07 91 ILE A C 1
ATOM 682 O O . ILE A 1 91 ? 4.108 26.221 23.927 1 98.07 91 ILE A O 1
ATOM 686 N N . ALA A 1 92 ? 5.174 24.393 23.209 1 97.38 92 ALA A N 1
ATOM 687 C CA . ALA A 1 92 ? 6.481 24.96 23.528 1 97.38 92 ALA A CA 1
ATOM 688 C C . ALA A 1 92 ? 6.742 26.227 22.718 1 97.38 92 ALA A C 1
ATOM 690 O O . ALA A 1 92 ? 7.289 27.203 23.239 1 97.38 92 ALA A O 1
ATOM 691 N N . LEU A 1 93 ? 6.384 26.219 21.479 1 96.77 93 LEU A N 1
ATOM 692 C CA . LEU A 1 93 ? 6.515 27.397 20.629 1 96.77 93 LEU A CA 1
ATOM 693 C C . LEU A 1 93 ? 5.671 28.549 21.162 1 96.77 93 LEU A C 1
ATOM 695 O O . LEU A 1 93 ? 6.158 29.675 21.289 1 96.77 93 LEU A O 1
ATOM 699 N N . LEU A 1 94 ? 4.393 28.286 21.463 1 96.36 94 LEU A N 1
ATOM 700 C CA . LEU A 1 94 ? 3.492 29.318 21.963 1 96.36 94 LEU A CA 1
ATOM 701 C C . LEU A 1 94 ? 3.999 29.891 23.282 1 96.36 94 LEU A C 1
ATOM 703 O O . LEU A 1 94 ? 3.915 31.099 23.513 1 96.36 94 LEU A O 1
ATOM 707 N N . ASP A 1 95 ? 4.545 29.011 24.148 1 95.42 95 ASP A N 1
ATOM 708 C CA . ASP A 1 95 ? 5.136 29.47 25.401 1 95.42 95 ASP A CA 1
ATOM 709 C C . ASP A 1 95 ? 6.303 30.42 25.143 1 95.42 95 ASP A C 1
ATOM 711 O O . ASP A 1 95 ? 6.399 31.478 25.767 1 95.42 95 ASP A O 1
ATOM 715 N N . PHE A 1 96 ? 7.126 30.016 24.244 1 94.53 96 PHE A N 1
ATOM 716 C CA . PHE A 1 96 ? 8.278 30.848 23.918 1 94.53 96 PHE A CA 1
ATOM 717 C C . PHE A 1 96 ? 7.833 32.208 23.394 1 94.53 96 PHE A C 1
ATOM 719 O O . PHE A 1 96 ? 8.438 33.233 23.717 1 94.53 96 PHE A O 1
ATOM 726 N N . LEU A 1 97 ? 6.729 32.235 22.628 1 93.99 97 LEU A N 1
ATOM 727 C CA . LEU A 1 97 ? 6.221 33.458 22.016 1 93.99 97 LEU A CA 1
ATOM 728 C C . LEU A 1 97 ? 5.35 34.236 22.996 1 93.99 97 LEU A C 1
ATOM 730 O O . LEU A 1 97 ? 4.869 35.325 22.676 1 93.99 97 LEU A O 1
ATOM 734 N N . ARG A 1 98 ? 5.051 33.699 24.112 1 93.39 98 ARG A N 1
ATOM 735 C CA . ARG A 1 98 ? 4.221 34.294 25.155 1 93.39 98 ARG A CA 1
ATOM 736 C C . ARG A 1 98 ? 2.803 34.54 24.651 1 93.39 98 ARG A C 1
ATOM 738 O O . ARG A 1 98 ? 2.237 35.612 24.874 1 93.39 98 ARG A O 1
ATOM 745 N N . ILE A 1 99 ? 2.372 33.621 23.896 1 93.81 99 ILE A N 1
ATOM 746 C CA . ILE A 1 99 ? 0.994 33.649 23.419 1 93.81 99 ILE A CA 1
ATOM 747 C C . ILE A 1 99 ? 0.129 32.739 24.288 1 93.81 99 ILE A C 1
ATOM 749 O O . ILE A 1 99 ? 0.351 31.527 24.341 1 93.81 99 ILE A O 1
ATOM 753 N N . GLU A 1 100 ? -0.815 33.285 24.913 1 92.46 100 GLU A N 1
ATOM 754 C CA . GLU A 1 100 ? -1.628 32.56 25.885 1 92.46 100 GLU A CA 1
ATOM 755 C C . GLU A 1 100 ? -2.76 31.8 25.2 1 92.46 100 GLU A C 1
ATOM 757 O O . GLU A 1 100 ? -3.105 30.689 25.608 1 92.46 100 GLU A O 1
ATOM 762 N N . LYS A 1 101 ? -3.366 32.452 24.198 1 93.58 101 LYS A N 1
ATOM 763 C CA . LYS A 1 101 ? -4.511 31.863 23.509 1 93.58 101 LYS A CA 1
ATOM 764 C C . LYS A 1 101 ? -4.437 32.113 22.006 1 93.58 101 LYS A C 1
ATOM 766 O O . LYS A 1 101 ? -4.015 33.187 21.57 1 93.58 101 LYS A O 1
ATOM 771 N N . VAL A 1 102 ? -4.872 31.144 21.219 1 95.08 102 VAL A N 1
ATOM 772 C CA . VAL A 1 102 ? -4.722 31.242 19.771 1 95.08 102 VAL A CA 1
ATOM 773 C C . VAL A 1 102 ? -5.937 30.624 19.083 1 95.08 102 VAL A C 1
ATOM 775 O O . VAL A 1 102 ? -6.534 29.675 19.597 1 95.08 102 VAL A O 1
ATOM 778 N N . ALA A 1 103 ? -6.403 31.231 17.959 1 96.44 103 ALA A N 1
ATOM 779 C CA . ALA A 1 103 ? -7.321 30.558 17.043 1 96.44 103 ALA A CA 1
ATOM 780 C C . ALA A 1 103 ? -6.575 29.584 16.136 1 96.44 103 ALA A C 1
ATOM 782 O O . ALA A 1 103 ? -5.585 29.953 15.5 1 96.44 103 ALA A O 1
ATOM 783 N N . VAL A 1 104 ? -7.052 28.356 16.039 1 98.28 104 VAL A N 1
ATOM 784 C CA . VAL A 1 104 ? -6.3 27.31 15.353 1 98.28 104 VAL A CA 1
ATOM 785 C C . VAL A 1 104 ? -7.041 26.887 14.086 1 98.28 104 VAL A C 1
ATOM 787 O O . VAL A 1 104 ? -8.25 26.647 14.118 1 98.28 104 VAL A O 1
ATOM 790 N N . PHE A 1 105 ? -6.399 26.841 12.987 1 98.77 105 PHE A N 1
ATOM 791 C CA . PHE A 1 105 ? -6.826 26.12 11.794 1 98.77 105 PHE A CA 1
ATOM 792 C C . PHE A 1 105 ? -5.858 24.988 11.471 1 98.77 105 PHE A C 1
ATOM 794 O O . PHE A 1 105 ? -4.679 25.229 11.203 1 98.77 105 PHE A O 1
ATOM 801 N N . GLY A 1 106 ? -6.325 23.757 11.532 1 98.85 106 GLY A N 1
ATOM 802 C CA . GLY A 1 106 ? -5.534 22.58 11.208 1 98.85 106 GLY A CA 1
ATOM 803 C C . GLY A 1 106 ? -5.989 21.888 9.937 1 98.85 106 GLY A C 1
ATOM 804 O O . GLY A 1 106 ? -7.146 21.475 9.829 1 98.85 106 GLY A O 1
ATOM 805 N N . TYR A 1 107 ? -5.112 21.697 9.015 1 98.39 107 TYR A N 1
ATOM 806 C CA . TYR A 1 107 ? -5.399 21.078 7.726 1 98.39 107 TYR A CA 1
ATOM 807 C C . TYR A 1 107 ? -4.79 19.683 7.643 1 98.39 107 TYR A C 1
ATOM 809 O O . TYR A 1 107 ? -3.609 19.496 7.943 1 98.39 107 TYR A O 1
ATOM 817 N N . ASP A 1 108 ? -5.648 18.689 7.169 1 97.74 108 ASP A N 1
ATOM 818 C CA . ASP A 1 108 ? -5.12 17.34 6.995 1 97.74 108 ASP A CA 1
ATOM 819 C C . ASP A 1 108 ? -4.47 16.834 8.281 1 97.74 108 ASP A C 1
ATOM 821 O O . ASP A 1 108 ? -5.096 16.836 9.342 1 97.74 108 ASP A O 1
ATOM 825 N N . LYS A 1 109 ? -3.25 16.416 8.277 1 98.23 109 LYS A N 1
ATOM 826 C CA . LYS A 1 109 ? -2.612 15.929 9.497 1 98.23 109 LYS A CA 1
ATOM 827 C C . LYS A 1 109 ? -2.529 17.03 10.55 1 98.23 109 LYS A C 1
ATOM 829 O O . LYS A 1 109 ? -2.556 16.751 11.751 1 98.23 109 LYS A O 1
ATOM 834 N N . GLY A 1 110 ? -2.458 18.271 10.168 1 98.74 110 GLY A N 1
ATOM 835 C CA . GLY A 1 110 ? -2.545 19.38 11.106 1 98.74 110 GLY A CA 1
ATOM 836 C C . GLY A 1 110 ? -3.858 19.419 11.864 1 98.74 110 GLY A C 1
ATOM 837 O O . GLY A 1 110 ? -3.936 19.992 12.953 1 98.74 110 GLY A O 1
ATOM 838 N N . ALA A 1 111 ? -4.897 18.875 11.281 1 98.77 111 ALA A N 1
ATOM 839 C CA . ALA A 1 111 ? -6.185 18.779 11.963 1 98.77 111 ALA A CA 1
ATOM 840 C C . ALA A 1 111 ? -6.08 17.908 13.212 1 98.77 111 ALA A C 1
ATOM 842 O O . ALA A 1 111 ? -6.697 18.206 14.238 1 98.77 111 ALA A O 1
ATOM 843 N N . SER A 1 112 ? -5.306 16.845 13.09 1 98.68 112 SER A N 1
ATOM 844 C CA . SER A 1 112 ? -5.116 15.99 14.257 1 98.68 112 SER A CA 1
ATOM 845 C C . SER A 1 112 ? -4.341 16.714 15.353 1 98.68 112 SER A C 1
ATOM 847 O O . SER A 1 112 ? -4.664 16.588 16.536 1 98.68 112 SER A O 1
ATOM 849 N N . VAL A 1 113 ? -3.361 17.471 14.96 1 98.84 113 VAL A N 1
ATOM 850 C CA . VAL A 1 113 ? -2.568 18.236 15.918 1 98.84 113 VAL A CA 1
ATOM 851 C C . VAL A 1 113 ? -3.439 19.306 16.571 1 98.84 113 VAL A C 1
ATOM 853 O O . VAL A 1 113 ? -3.434 19.458 17.795 1 98.84 113 VAL A O 1
ATOM 856 N N . GLY A 1 114 ? -4.194 20.023 15.739 1 98.86 114 GLY A N 1
ATOM 857 C CA . GLY A 1 114 ? -5.122 21.01 16.266 1 98.86 114 GLY A CA 1
ATOM 858 C C . GLY A 1 114 ? -6.14 20.42 17.224 1 98.86 114 GLY A C 1
ATOM 859 O O . GLY A 1 114 ? -6.494 21.046 18.226 1 98.86 114 GLY A O 1
ATOM 860 N N . SER A 1 115 ? -6.576 19.239 16.951 1 98.86 115 SER A N 1
ATOM 861 C CA . SER A 1 115 ? -7.537 18.555 17.81 1 98.86 115 SER A CA 1
ATOM 862 C C . SER A 1 115 ? -6.93 18.231 19.171 1 98.86 115 SER A C 1
ATOM 864 O O . SER A 1 115 ? -7.593 18.368 20.201 1 98.86 115 SER A O 1
ATOM 866 N N . VAL A 1 116 ? -5.685 17.787 19.145 1 98.83 116 VAL A N 1
ATOM 867 C CA . VAL A 1 116 ? -5.009 17.53 20.413 1 98.83 116 VAL A CA 1
ATOM 868 C C . VAL A 1 116 ? -4.901 18.826 21.213 1 98.83 116 VAL A C 1
ATOM 870 O O . VAL A 1 116 ? -5.158 18.841 22.419 1 98.83 116 VAL A O 1
ATOM 873 N N . LEU A 1 117 ? -4.549 19.923 20.553 1 98.79 117 LEU A N 1
ATOM 874 C CA . LEU A 1 117 ? -4.45 21.214 21.226 1 98.79 117 LEU A CA 1
ATOM 875 C C . LEU A 1 117 ? -5.775 21.588 21.882 1 98.79 117 LEU A C 1
ATOM 877 O O . LEU A 1 117 ? -5.807 21.961 23.057 1 98.79 117 LEU A O 1
ATOM 881 N N . ALA A 1 118 ? -6.849 21.432 21.152 1 98.52 118 ALA A N 1
ATOM 882 C CA . ALA A 1 118 ? -8.166 21.84 21.634 1 98.52 118 ALA A CA 1
ATOM 883 C C . ALA A 1 118 ? -8.666 20.896 22.725 1 98.52 118 ALA A C 1
ATOM 885 O O . ALA A 1 118 ? -9.502 21.277 23.548 1 98.52 118 ALA A O 1
ATOM 886 N N . TRP A 1 119 ? -8.191 19.661 22.739 1 98.58 119 TRP A N 1
ATOM 887 C CA . TRP A 1 119 ? -8.635 18.634 23.676 1 98.58 119 TRP A CA 1
ATOM 888 C C . TRP A 1 119 ? -7.83 18.693 24.97 1 98.58 119 TRP A C 1
ATOM 890 O O . TRP A 1 119 ? -8.401 18.798 26.059 1 98.58 119 TRP A O 1
ATOM 900 N N . LYS A 1 120 ? -6.489 18.771 24.86 1 98.16 120 LYS A N 1
ATOM 901 C CA . LYS A 1 120 ? -5.609 18.616 26.015 1 98.16 120 LYS A CA 1
ATOM 902 C C . LYS A 1 120 ? -5.121 19.97 26.521 1 98.16 120 LYS A C 1
ATOM 904 O O . LYS A 1 120 ? -4.669 20.086 27.662 1 98.16 120 LYS A O 1
ATOM 909 N N . TYR A 1 121 ? -5.179 20.947 25.686 1 97.71 121 TYR A N 1
ATOM 910 C CA . TYR A 1 121 ? -4.746 22.295 26.038 1 97.71 121 TYR A CA 1
ATOM 911 C C . TYR A 1 121 ? -5.839 23.314 25.739 1 97.71 121 TYR A C 1
ATOM 913 O O . TYR A 1 121 ? -5.582 24.343 25.109 1 97.71 121 TYR A O 1
ATOM 921 N N . ALA A 1 122 ? -6.984 23.016 26.184 1 96.27 122 ALA A N 1
ATOM 922 C CA . ALA A 1 122 ? -8.194 23.753 25.827 1 96.27 122 ALA A CA 1
ATOM 923 C C . ALA A 1 122 ? -8.075 25.224 26.215 1 96.27 122 ALA A C 1
ATOM 925 O O . ALA A 1 122 ? -8.593 26.1 25.519 1 96.27 122 ALA A O 1
ATOM 926 N N . ASP A 1 123 ? -7.36 25.526 27.263 1 94.64 123 ASP A N 1
ATOM 927 C CA . ASP A 1 123 ? -7.221 26.895 27.749 1 94.64 123 ASP A CA 1
ATOM 928 C C . ASP A 1 123 ? -6.381 27.736 26.791 1 94.64 123 ASP A C 1
ATOM 930 O O . ASP A 1 123 ? -6.401 28.967 26.856 1 94.64 123 ASP A O 1
ATOM 934 N N . ARG A 1 124 ? -5.676 27.062 25.884 1 94.67 124 ARG A N 1
ATOM 935 C CA . ARG A 1 124 ? -4.78 27.744 24.956 1 94.67 124 ARG A CA 1
ATOM 936 C C . ARG A 1 124 ? -5.453 27.961 23.605 1 94.67 124 ARG A C 1
ATOM 938 O O . ARG A 1 124 ? -4.872 28.575 22.707 1 94.67 124 ARG A O 1
ATOM 945 N N . VAL A 1 125 ? -6.676 27.495 23.436 1 95.94 125 VAL A N 1
ATOM 946 C CA . VAL A 1 125 ? -7.315 27.488 22.124 1 95.94 125 VAL A CA 1
ATOM 947 C C . VAL A 1 125 ? -8.624 28.273 22.182 1 95.94 125 VAL A C 1
ATOM 949 O O . VAL A 1 125 ? -9.523 27.935 22.956 1 95.94 125 VAL A O 1
ATOM 952 N N . ALA A 1 126 ? -8.698 29.275 21.335 1 93.76 126 ALA A N 1
ATOM 953 C CA . ALA A 1 126 ? -9.888 30.122 21.303 1 93.76 126 ALA A CA 1
ATOM 954 C C . ALA A 1 126 ? -10.958 29.53 20.391 1 93.76 126 ALA A C 1
ATOM 956 O O . ALA A 1 126 ? -12.155 29.676 20.652 1 93.76 126 ALA A O 1
ATOM 957 N N . SER A 1 127 ? -10.508 28.933 19.376 1 94.67 127 SER A N 1
ATOM 958 C CA . SER A 1 127 ? -11.376 28.274 18.406 1 94.67 127 SER A CA 1
ATOM 959 C C . SER A 1 127 ? -10.607 27.242 17.588 1 94.67 127 SER A C 1
ATOM 961 O O . SER A 1 127 ? -9.387 27.342 17.44 1 94.67 127 SER A O 1
ATOM 963 N N . LEU A 1 128 ? -11.332 26.274 17.136 1 97.84 128 LEU A N 1
ATOM 964 C CA . LEU A 1 128 ? -10.728 25.239 16.305 1 97.84 128 LEU A CA 1
ATOM 965 C C . LEU A 1 128 ? -11.516 25.051 15.013 1 97.84 128 LEU A C 1
ATOM 967 O O . LEU A 1 128 ? -12.736 24.875 15.045 1 97.84 128 LEU A O 1
ATOM 971 N N . SER A 1 129 ? -10.889 25.175 13.921 1 98.65 129 SER A N 1
ATOM 972 C CA . SER A 1 129 ? -11.343 24.733 12.607 1 98.65 129 SER A CA 1
ATOM 973 C C . SER A 1 129 ? -10.37 23.732 11.993 1 98.65 129 SER A C 1
ATOM 975 O O . SER A 1 129 ? -9.153 23.884 12.118 1 98.65 129 SER A O 1
ATOM 977 N N . VAL A 1 130 ? -10.934 22.679 11.4 1 98.75 130 VAL A N 1
ATOM 978 C CA . VAL A 1 130 ? -10.1 21.665 10.764 1 98.75 130 VAL A CA 1
ATOM 979 C C . VAL A 1 130 ? -10.593 21.406 9.343 1 98.75 130 VAL A C 1
ATOM 981 O O . VAL A 1 130 ? -11.746 21.7 9.016 1 98.75 130 VAL A O 1
ATOM 984 N N . GLY A 1 131 ? -9.688 20.877 8.519 1 98.36 131 GLY A N 1
ATOM 985 C CA . GLY A 1 131 ? -10.072 20.618 7.14 1 98.36 131 GLY A CA 1
ATOM 986 C C . GLY A 1 131 ? -9.54 19.299 6.611 1 98.36 131 GLY A C 1
ATOM 987 O O . GLY A 1 131 ? -8.418 18.902 6.933 1 98.36 131 GLY A O 1
ATOM 988 N N . GLU A 1 132 ? -10.381 18.602 5.87 1 97.47 132 GLU A N 1
ATOM 989 C CA . GLU A 1 132 ? -10.007 17.504 4.983 1 97.47 132 GLU A CA 1
ATOM 990 C C . GLU A 1 132 ? -9.269 16.406 5.744 1 97.47 132 GLU A C 1
ATOM 992 O O . GLU A 1 132 ? -8.204 15.956 5.317 1 97.47 132 GLU A O 1
ATOM 997 N N . TYR A 1 133 ? -9.834 15.958 6.858 1 97.53 133 TYR A N 1
ATOM 998 C CA . TYR A 1 133 ? -9.209 14.91 7.657 1 97.53 133 TYR A CA 1
ATOM 999 C C . TYR A 1 133 ? -10.238 14.206 8.533 1 97.53 133 TYR A C 1
ATOM 1001 O O . TYR A 1 133 ? -11.233 14.81 8.941 1 97.53 133 TYR A O 1
ATOM 1009 N N . ALA A 1 134 ? -10.104 12.948 8.766 1 97.26 134 ALA A N 1
ATOM 1010 C CA . ALA A 1 134 ? -10.779 12.191 9.817 1 97.26 134 ALA A CA 1
ATOM 1011 C C . ALA A 1 134 ? -9.798 11.773 10.909 1 97.26 134 ALA A C 1
ATOM 1013 O O . ALA A 1 134 ? -8.668 11.376 10.618 1 97.26 134 ALA A O 1
ATOM 1014 N N . LEU A 1 135 ? -10.202 11.903 12.129 1 98.27 135 LEU A N 1
ATOM 1015 C CA . LEU A 1 135 ? -9.323 11.478 13.213 1 98.27 135 LEU A CA 1
ATOM 1016 C C . LEU A 1 135 ? -9.186 9.96 13.239 1 98.27 135 LEU A C 1
ATOM 1018 O O . LEU A 1 135 ? -10.154 9.24 12.984 1 98.27 135 LEU A O 1
ATOM 1022 N N . PRO A 1 136 ? -7.976 9.482 13.63 1 97.63 136 PRO A N 1
ATOM 1023 C CA . PRO A 1 136 ? -7.88 8.052 13.932 1 97.63 136 PRO A CA 1
ATOM 1024 C C . PRO A 1 136 ? -8.859 7.611 15.017 1 97.63 136 PRO A C 1
ATOM 1026 O O . PRO A 1 136 ? -9.101 8.353 15.973 1 97.63 136 PRO A O 1
ATOM 1029 N N . ALA A 1 137 ? -9.413 6.436 14.906 1 97.7 137 ALA A N 1
ATOM 1030 C CA . ALA A 1 137 ? -10.46 5.876 15.757 1 97.7 137 ALA A CA 1
ATOM 1031 C C . ALA A 1 137 ? -11.844 6.306 15.28 1 97.7 137 ALA A C 1
ATOM 1033 O O . ALA A 1 137 ? -12.857 5.758 15.72 1 97.7 137 ALA A O 1
ATOM 1034 N N . TYR A 1 138 ? -11.943 7.201 14.407 1 97.95 138 TYR A N 1
ATOM 1035 C CA . TYR A 1 138 ? -13.234 7.725 13.972 1 97.95 138 TYR A CA 1
ATOM 1036 C C . TYR A 1 138 ? -13.356 7.684 12.454 1 97.95 138 TYR A C 1
ATOM 1038 O O . TYR A 1 138 ? -14.139 8.434 11.867 1 97.95 138 TYR A O 1
ATOM 1046 N N . GLY A 1 139 ? -12.516 6.879 11.844 1 95.3 139 GLY A N 1
ATOM 1047 C CA . GLY A 1 139 ? -12.737 6.639 10.427 1 95.3 139 GLY A CA 1
ATOM 1048 C C . GLY A 1 139 ? -11.459 6.668 9.61 1 95.3 139 GLY A C 1
ATOM 1049 O O . GLY A 1 139 ? -11.393 6.076 8.531 1 95.3 139 GLY A O 1
ATOM 1050 N N . HIS A 1 140 ? -10.395 7.35 10.055 1 95.31 140 HIS A N 1
ATOM 1051 C CA . HIS A 1 140 ? -9.162 7.447 9.282 1 95.31 140 HIS A CA 1
ATOM 1052 C C . HIS A 1 140 ? -8.598 6.065 8.969 1 95.31 140 HIS A C 1
ATOM 1054 O O . HIS A 1 140 ? -8.154 5.81 7.847 1 95.31 140 HIS A O 1
ATOM 1060 N N . GLU A 1 141 ? -8.668 5.147 9.944 1 92.84 141 GLU A N 1
ATOM 1061 C CA . GLU A 1 141 ? -8.114 3.803 9.814 1 92.84 141 GLU A CA 1
ATOM 1062 C C . GLU A 1 141 ? -8.91 2.972 8.811 1 92.84 141 GLU A C 1
ATOM 1064 O O . GLU A 1 141 ? -8.441 1.931 8.348 1 92.84 141 GLU A O 1
ATOM 1069 N N . VAL A 1 142 ? -10.091 3.444 8.472 1 91.01 142 VAL A N 1
ATOM 1070 C CA . VAL A 1 142 ? -10.925 2.752 7.495 1 91.01 142 VAL A CA 1
ATOM 1071 C C . VAL A 1 142 ? -10.557 3.209 6.085 1 91.01 142 VAL A C 1
ATOM 1073 O O . VAL A 1 142 ? -10.516 2.401 5.155 1 91.01 142 VAL A O 1
ATOM 1076 N N . PHE A 1 143 ? -10.188 4.462 5.953 1 90.27 143 PHE A N 1
ATOM 1077 C CA . PHE A 1 143 ? -9.898 5.061 4.656 1 90.27 143 PHE A CA 1
ATOM 1078 C C . PHE A 1 143 ? -8.639 4.455 4.049 1 90.27 143 PHE A C 1
ATOM 1080 O O . PHE A 1 143 ? -8.449 4.495 2.831 1 90.27 143 PHE A O 1
ATOM 1087 N N . GLN A 1 144 ? -7.848 3.889 4.871 1 92.07 144 GLN A N 1
ATOM 1088 C CA . GLN A 1 144 ? -6.575 3.362 4.392 1 92.07 144 GLN A CA 1
ATOM 1089 C C . GLN A 1 144 ? -6.752 1.985 3.759 1 92.07 144 GLN A C 1
ATOM 1091 O O . GLN A 1 144 ? -5.835 1.468 3.117 1 92.07 144 GLN A O 1
ATOM 1096 N N . ASN A 1 145 ? -7.897 1.364 3.957 1 93.14 145 ASN A N 1
ATOM 1097 C CA . ASN A 1 145 ? -8.1 -0.003 3.491 1 93.14 145 ASN A CA 1
ATOM 1098 C C . ASN A 1 145 ? -8.395 -0.047 1.994 1 93.14 145 ASN A C 1
ATOM 1100 O O . ASN A 1 145 ? -9.108 0.812 1.472 1 93.14 145 ASN A O 1
ATOM 1104 N N . PRO A 1 146 ? -7.83 -1.067 1.294 1 92.82 146 PRO A N 1
ATOM 1105 C CA . PRO A 1 146 ? -8.253 -1.258 -0.095 1 92.82 146 PRO A CA 1
ATOM 1106 C C . PRO A 1 146 ? -9.757 -1.488 -0.228 1 92.82 146 PRO A C 1
ATOM 1108 O O . PRO A 1 146 ? -10.368 -2.119 0.638 1 92.82 146 PRO A O 1
ATOM 1111 N N . ASP A 1 147 ? -10.309 -1.007 -1.264 1 89.22 147 ASP A N 1
ATOM 1112 C CA . ASP A 1 147 ? -11.732 -1.141 -1.56 1 89.22 147 ASP A CA 1
ATOM 1113 C C . ASP A 1 147 ? -11.988 -1.081 -3.065 1 89.22 147 ASP A C 1
ATOM 1115 O O . ASP A 1 147 ? -11.206 -0.485 -3.809 1 89.22 147 ASP A O 1
ATOM 1119 N N . PRO A 1 148 ? -13.01 -1.746 -3.525 1 87.13 148 PRO A N 1
ATOM 1120 C CA . PRO A 1 148 ? -13.285 -1.824 -4.962 1 87.13 148 PRO A CA 1
ATOM 1121 C C . PRO A 1 148 ? -13.363 -0.45 -5.623 1 87.13 148 PRO A C 1
ATOM 1123 O O . PRO A 1 148 ? -13.139 -0.328 -6.83 1 87.13 148 PRO A O 1
ATOM 1126 N N . SER A 1 149 ? -13.72 0.462 -4.885 1 81.63 149 SER A N 1
ATOM 1127 C CA . SER A 1 149 ? -13.88 1.799 -5.447 1 81.63 149 SER A CA 1
ATOM 1128 C C . SER A 1 149 ? -12.539 2.52 -5.548 1 81.63 149 SER A C 1
ATOM 1130 O O . SER A 1 149 ? -12.431 3.549 -6.218 1 81.63 149 SER A O 1
ATOM 1132 N N . ARG A 1 150 ? -11.53 1.879 -4.983 1 76.32 150 ARG A N 1
ATOM 1133 C CA . ARG A 1 150 ? -10.259 2.591 -4.92 1 76.32 150 ARG A CA 1
ATOM 1134 C C . ARG A 1 150 ? -9.403 2.293 -6.147 1 76.32 150 ARG A C 1
ATOM 1136 O O . ARG A 1 150 ? -9.356 1.154 -6.615 1 76.32 150 ARG A O 1
ATOM 1143 N N . ASN A 1 151 ? -9.034 3.347 -6.723 1 85.85 151 ASN A N 1
ATOM 1144 C CA . ASN A 1 151 ? -8.146 3.399 -7.88 1 85.85 151 ASN A CA 1
ATOM 1145 C C . ASN A 1 151 ? -7.088 4.488 -7.726 1 85.85 151 ASN A C 1
ATOM 1147 O O . ASN A 1 151 ? -6.755 4.883 -6.608 1 85.85 151 ASN A O 1
ATOM 1151 N N . LEU A 1 152 ? -6.505 4.836 -8.736 1 90.08 152 LEU A N 1
ATOM 1152 C CA . LEU A 1 152 ? -5.407 5.796 -8.685 1 90.08 152 LEU A CA 1
ATOM 1153 C C . LEU A 1 152 ? -5.876 7.129 -8.114 1 90.08 152 LEU A C 1
ATOM 1155 O O . LEU A 1 152 ? -5.06 7.95 -7.69 1 90.08 152 LEU A O 1
ATOM 1159 N N . TYR A 1 153 ? -7.197 7.32 -8.021 1 86.91 153 TYR A N 1
ATOM 1160 C CA . TYR A 1 153 ? -7.774 8.561 -7.516 1 86.91 153 TYR A CA 1
ATOM 1161 C C . TYR A 1 153 ? -8.061 8.461 -6.022 1 86.91 153 TYR A C 1
ATOM 1163 O O . TYR A 1 153 ? -8.456 9.445 -5.392 1 86.91 153 TYR A O 1
ATOM 1171 N N . GLY A 1 154 ? -7.858 7.314 -5.491 1 88.93 154 GLY A N 1
ATOM 1172 C CA . GLY A 1 154 ? -8.142 7.086 -4.083 1 88.93 154 GLY A CA 1
ATOM 1173 C C . GLY A 1 154 ? -6.938 7.312 -3.188 1 88.93 154 GLY A C 1
ATOM 1174 O O . GLY A 1 154 ? -5.994 8.006 -3.571 1 88.93 154 GLY A O 1
ATOM 1175 N N . HIS A 1 155 ? -7.005 6.822 -1.981 1 92.19 155 HIS A N 1
ATOM 1176 C CA . HIS A 1 155 ? -6.011 7.105 -0.952 1 92.19 155 HIS A CA 1
ATOM 1177 C C . HIS A 1 155 ? -5.167 5.872 -0.647 1 92.19 155 HIS A C 1
ATOM 1179 O O . HIS A 1 155 ? -4.912 5.562 0.518 1 92.19 155 HIS A O 1
ATOM 1185 N N . TRP A 1 156 ? -4.784 5.196 -1.759 1 94.31 156 TRP A N 1
ATOM 1186 C CA . TRP A 1 156 ? -4.051 3.94 -1.637 1 94.31 156 TRP A CA 1
ATOM 1187 C C . TRP A 1 156 ? -2.756 4.139 -0.856 1 94.31 156 TRP A C 1
ATOM 1189 O O . TRP A 1 156 ? -2.281 3.219 -0.185 1 94.31 156 TRP A O 1
ATOM 1199 N N . HIS A 1 157 ? -2.164 5.309 -0.898 1 95.89 157 HIS A N 1
ATOM 1200 C CA . HIS A 1 157 ? -0.877 5.601 -0.278 1 95.89 157 HIS A CA 1
ATOM 1201 C C . HIS A 1 157 ? -0.964 5.509 1.242 1 95.89 157 HIS A C 1
ATOM 1203 O O . HIS A 1 157 ? 0.041 5.254 1.911 1 95.89 157 HIS A O 1
ATOM 1209 N N . LEU A 1 158 ? -2.153 5.703 1.801 1 96.14 158 LEU A N 1
ATOM 1210 C CA . LEU A 1 158 ? -2.294 5.633 3.251 1 96.14 158 LEU A CA 1
ATOM 1211 C C . LEU A 1 158 ? -1.995 4.226 3.759 1 96.14 158 LEU A C 1
ATOM 1213 O O . LEU A 1 158 ? -1.357 4.061 4.801 1 96.14 158 LEU A O 1
ATOM 1217 N N . ALA A 1 159 ? -2.442 3.254 3.043 1 95.77 159 ALA A N 1
ATOM 1218 C CA . ALA A 1 159 ? -2.111 1.878 3.404 1 95.77 159 ALA A CA 1
ATOM 1219 C C . ALA A 1 159 ? -0.604 1.641 3.341 1 95.77 159 ALA A C 1
ATOM 1221 O O . ALA A 1 159 ? -0.03 1.016 4.236 1 95.77 159 ALA A O 1
ATOM 1222 N N . LEU A 1 160 ? -0.004 2.114 2.305 1 96.82 160 LEU A N 1
ATOM 1223 C CA . LEU A 1 160 ? 1.438 1.972 2.141 1 96.82 160 LEU A CA 1
ATOM 1224 C C . LEU A 1 160 ? 2.185 2.65 3.285 1 96.82 160 LEU A C 1
ATOM 1226 O O . LEU A 1 160 ? 3.187 2.124 3.776 1 96.82 160 LEU A O 1
ATOM 1230 N N . PHE A 1 161 ? 1.688 3.741 3.772 1 97.32 161 PHE A N 1
ATOM 1231 C CA . PHE A 1 161 ? 2.372 4.53 4.789 1 97.32 161 PHE A CA 1
ATOM 1232 C C . PHE A 1 161 ? 2.298 3.845 6.148 1 97.32 161 PHE A C 1
ATOM 1234 O O . PHE A 1 161 ? 3.015 4.219 7.078 1 97.32 161 PHE A O 1
ATOM 1241 N N . THR A 1 162 ? 1.437 2.854 6.32 1 96.8 162 THR A N 1
ATOM 1242 C CA . THR A 1 162 ? 1.415 2.107 7.573 1 96.8 162 THR A CA 1
ATOM 1243 C C . THR A 1 162 ? 2.697 1.297 7.743 1 96.8 162 THR A C 1
ATOM 1245 O O . THR A 1 162 ? 2.972 0.781 8.828 1 96.8 162 THR A O 1
ATOM 1248 N N . VAL A 1 163 ? 3.449 1.17 6.704 1 96.7 163 VAL A N 1
ATOM 1249 C CA . VAL A 1 163 ? 4.773 0.558 6.715 1 96.7 163 VAL A CA 1
ATOM 1250 C C . VAL A 1 163 ? 5.803 1.542 6.164 1 96.7 163 VAL A C 1
ATOM 1252 O O . VAL A 1 163 ? 6.243 1.414 5.019 1 96.7 163 VAL A O 1
ATOM 1255 N N . PRO A 1 164 ? 6.255 2.399 6.973 1 96.31 164 PRO A N 1
ATOM 1256 C CA . PRO A 1 164 ? 7.057 3.536 6.513 1 96.31 164 PRO A CA 1
ATOM 1257 C C . PRO A 1 164 ? 8.333 3.105 5.793 1 96.31 164 PRO A C 1
ATOM 1259 O O . PRO A 1 164 ? 8.783 3.786 4.868 1 96.31 164 PRO A O 1
ATOM 1262 N N . GLU A 1 165 ? 8.927 2.045 6.22 1 95.09 165 GLU A N 1
ATOM 1263 C CA . GLU A 1 165 ? 10.143 1.57 5.568 1 95.09 165 GLU A CA 1
ATOM 1264 C C . GLU A 1 165 ? 9.887 1.232 4.102 1 95.09 165 GLU A C 1
ATOM 1266 O O . GLU A 1 165 ? 10.707 1.542 3.235 1 95.09 165 GLU A O 1
ATOM 1271 N N . ALA A 1 166 ? 8.778 0.586 3.879 1 96.98 166 ALA A N 1
ATOM 1272 C CA . ALA A 1 166 ? 8.415 0.236 2.508 1 96.98 166 ALA A CA 1
ATOM 1273 C C . ALA A 1 166 ? 8.119 1.485 1.683 1 96.98 166 ALA A C 1
ATOM 1275 O O . ALA A 1 166 ? 8.556 1.596 0.535 1 96.98 166 ALA A O 1
ATOM 1276 N N . ALA A 1 167 ? 7.393 2.386 2.269 1 97.81 167 ALA A N 1
ATOM 1277 C CA . ALA A 1 167 ? 7.059 3.635 1.588 1 97.81 167 ALA A CA 1
ATOM 1278 C C . ALA A 1 167 ? 8.32 4.407 1.21 1 97.81 167 ALA A C 1
ATOM 1280 O O . ALA A 1 167 ? 8.454 4.871 0.075 1 97.81 167 ALA A O 1
ATOM 1281 N N . GLU A 1 168 ? 9.19 4.539 2.18 1 97.5 168 GLU A N 1
ATOM 1282 C CA . GLU A 1 168 ? 10.441 5.243 1.913 1 97.5 168 GLU A CA 1
ATOM 1283 C C . GLU A 1 168 ? 11.226 4.567 0.792 1 97.5 168 GLU A C 1
ATOM 1285 O O . GLU A 1 168 ? 11.728 5.238 -0.112 1 97.5 168 GLU A O 1
ATOM 1290 N N . PHE A 1 169 ? 11.339 3.286 0.859 1 97.1 169 PHE A N 1
ATOM 1291 C CA . PHE A 1 169 ? 12.06 2.52 -0.152 1 97.1 169 PHE A CA 1
ATOM 1292 C C . PHE A 1 169 ? 11.477 2.769 -1.538 1 97.1 169 PHE A C 1
ATOM 1294 O O . PHE A 1 169 ? 12.217 2.992 -2.497 1 97.1 169 PHE A O 1
ATOM 1301 N N . LEU A 1 170 ? 10.192 2.762 -1.653 1 98.03 170 LEU A N 1
ATOM 1302 C CA . LEU A 1 170 ? 9.525 2.797 -2.95 1 98.03 170 LEU A CA 1
ATOM 1303 C C . LEU A 1 170 ? 9.485 4.218 -3.503 1 98.03 170 LEU A C 1
ATOM 1305 O O . LEU A 1 170 ? 9.547 4.418 -4.718 1 98.03 170 LEU A O 1
ATOM 1309 N N . ILE A 1 171 ? 9.424 5.237 -2.657 1 98.42 171 ILE A N 1
ATOM 1310 C CA . ILE A 1 171 ? 9.166 6.598 -3.117 1 98.42 171 ILE A CA 1
ATOM 1311 C C . ILE A 1 171 ? 10.485 7.353 -3.261 1 98.42 171 ILE A C 1
ATOM 1313 O O . ILE A 1 171 ? 10.569 8.333 -4.004 1 98.42 171 ILE A O 1
ATOM 1317 N N . ARG A 1 172 ? 11.505 6.973 -2.517 1 97.62 172 ARG A N 1
ATOM 1318 C CA . ARG A 1 172 ? 12.785 7.674 -2.538 1 9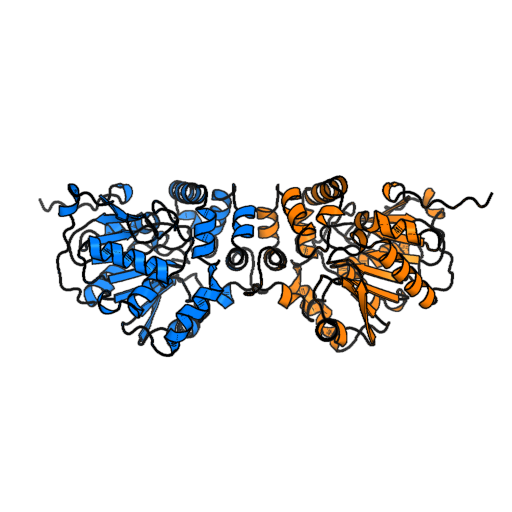7.62 172 ARG A CA 1
ATOM 1319 C C . ARG A 1 172 ? 13.303 7.825 -3.964 1 97.62 172 ARG A C 1
ATOM 1321 O O . ARG A 1 172 ? 13.321 6.859 -4.73 1 97.62 172 ARG A O 1
ATOM 1328 N N . GLY A 1 173 ? 13.721 8.997 -4.278 1 96.32 173 GLY A N 1
ATOM 1329 C CA . GLY A 1 173 ? 14.242 9.288 -5.604 1 96.32 173 GLY A CA 1
ATOM 1330 C C . GLY A 1 173 ? 13.161 9.666 -6.599 1 96.32 173 GLY A C 1
ATOM 1331 O O . GLY A 1 173 ? 13.459 10.054 -7.73 1 96.32 173 GLY A O 1
ATOM 1332 N N . ARG A 1 174 ? 11.895 9.539 -6.184 1 97.17 174 ARG A N 1
ATOM 1333 C CA . ARG A 1 174 ? 10.763 9.857 -7.048 1 97.17 174 ARG A CA 1
ATOM 1334 C C . ARG A 1 174 ? 9.791 10.803 -6.351 1 97.17 174 ARG A C 1
ATOM 1336 O O . ARG A 1 174 ? 8.597 10.81 -6.657 1 97.17 174 ARG A O 1
ATOM 1343 N N . GLU A 1 175 ? 10.319 11.575 -5.447 1 98.09 175 GLU A N 1
ATOM 1344 C CA . GLU A 1 175 ? 9.468 12.43 -4.626 1 98.09 175 GLU A CA 1
ATOM 1345 C C . GLU A 1 175 ? 8.643 13.38 -5.489 1 98.09 175 GLU A C 1
ATOM 1347 O O . GLU A 1 175 ? 7.442 13.548 -5.264 1 98.09 175 GLU A O 1
ATOM 1352 N N . LYS A 1 176 ? 9.278 13.969 -6.459 1 97.4 176 LYS A N 1
ATOM 1353 C CA . LYS A 1 176 ? 8.594 14.953 -7.292 1 97.4 176 LYS A CA 1
ATOM 1354 C C . LYS A 1 176 ? 7.468 14.307 -8.094 1 97.4 176 LYS A C 1
ATOM 1356 O O . LYS A 1 176 ? 6.355 14.835 -8.148 1 97.4 176 LYS A O 1
ATOM 1361 N N . GLU A 1 177 ? 7.716 13.144 -8.746 1 96.74 177 GLU A N 1
ATOM 1362 C CA . GLU A 1 177 ? 6.697 12.435 -9.514 1 96.74 177 GLU A CA 1
ATOM 1363 C C . GLU A 1 177 ? 5.546 11.984 -8.62 1 96.74 177 GLU A C 1
ATOM 1365 O O . GLU A 1 177 ? 4.378 12.083 -9.005 1 96.74 177 GLU A O 1
ATOM 1370 N N . PHE A 1 178 ? 5.955 11.473 -7.472 1 97.61 178 PHE A N 1
ATOM 1371 C CA . PHE A 1 178 ? 4.93 11.058 -6.522 1 97.61 178 PHE A CA 1
ATOM 1372 C C . PHE A 1 178 ? 4.059 12.24 -6.114 1 97.61 178 PHE A C 1
ATOM 1374 O O . PHE A 1 178 ? 2.831 12.134 -6.092 1 97.61 178 PHE A O 1
ATOM 1381 N N . LEU A 1 179 ? 4.647 13.394 -5.865 1 96.41 179 LEU A N 1
ATOM 1382 C CA . LEU A 1 179 ? 3.909 14.575 -5.431 1 96.41 179 LEU A CA 1
ATOM 1383 C C . LEU A 1 179 ? 3.027 15.108 -6.554 1 96.41 179 LEU A C 1
ATOM 1385 O O . LEU A 1 179 ? 1.938 15.629 -6.3 1 96.41 179 LEU A O 1
ATOM 1389 N N . ASN A 1 180 ? 3.51 15.031 -7.795 1 95.09 180 ASN A N 1
ATOM 1390 C CA . ASN A 1 180 ? 2.661 15.433 -8.912 1 95.09 180 ASN A CA 1
ATOM 1391 C C . ASN A 1 180 ? 1.354 14.646 -8.933 1 95.09 180 ASN A C 1
ATOM 1393 O O . ASN A 1 180 ? 0.281 15.221 -9.126 1 95.09 180 ASN A O 1
ATOM 1397 N N . TRP A 1 181 ? 1.452 13.376 -8.724 1 94.74 181 TRP A N 1
ATOM 1398 C CA . TRP A 1 181 ? 0.232 12.584 -8.606 1 94.74 181 TRP A CA 1
ATOM 1399 C C . TRP A 1 181 ? -0.56 12.985 -7.366 1 94.74 181 TRP A C 1
ATOM 1401 O O . TRP A 1 181 ? -1.782 13.144 -7.427 1 94.74 181 TRP A O 1
ATOM 1411 N N . TYR A 1 182 ? 0.192 13.126 -6.256 1 93.73 182 TYR A N 1
ATOM 1412 C CA . TYR A 1 182 ? -0.405 13.392 -4.953 1 93.73 182 TYR A CA 1
ATOM 1413 C C . TYR A 1 182 ? -1.264 14.651 -4.993 1 93.73 182 TYR A C 1
ATOM 1415 O O . TYR A 1 182 ? -2.38 14.666 -4.469 1 93.73 182 TYR A O 1
ATOM 1423 N N . PHE A 1 183 ? -0.808 15.677 -5.614 1 94.04 183 PHE A N 1
ATOM 1424 C CA . PHE A 1 183 ? -1.511 16.952 -5.669 1 94.04 183 PHE A CA 1
ATOM 1425 C C . PHE A 1 183 ? -2.627 16.912 -6.706 1 94.04 183 PHE A C 1
ATOM 1427 O O . PHE A 1 183 ? -3.555 17.722 -6.66 1 94.04 183 PHE A O 1
ATOM 1434 N N . TRP A 1 184 ? -2.455 16.002 -7.592 1 91.4 184 TRP A N 1
ATOM 1435 C CA . TRP A 1 184 ? -3.484 15.851 -8.616 1 91.4 184 TRP A CA 1
ATOM 1436 C C . TRP A 1 184 ? -4.679 15.072 -8.076 1 91.4 184 TRP A C 1
ATOM 1438 O O . TRP A 1 184 ? -5.83 15.426 -8.343 1 91.4 184 TRP A O 1
ATOM 1448 N N . HIS A 1 185 ? -4.319 14.063 -7.293 1 89.05 185 HIS A N 1
ATOM 1449 C CA . HIS A 1 185 ? -5.414 13.199 -6.869 1 89.05 185 HIS A CA 1
ATOM 1450 C C . HIS A 1 185 ? -6.327 13.913 -5.877 1 89.05 185 HIS A C 1
ATOM 1452 O O . HIS A 1 185 ? -5.87 14.763 -5.108 1 89.05 185 HIS A O 1
ATOM 1458 N N . SER A 1 186 ? -7.563 13.795 -5.87 1 86.16 186 SER A N 1
ATOM 1459 C CA . SER A 1 186 ? -8.582 14.368 -4.997 1 86.16 186 SER A CA 1
ATOM 1460 C C . SER A 1 186 ? -8.622 15.888 -5.117 1 86.16 186 SER A C 1
ATOM 1462 O O . SER A 1 186 ? -9.026 16.58 -4.18 1 86.16 186 SER A O 1
ATOM 1464 N N . ALA A 1 187 ? -8.046 16.435 -6.183 1 92.25 187 ALA A N 1
ATOM 1465 C CA . ALA A 1 187 ? -8.002 17.876 -6.416 1 92.25 187 ALA A CA 1
ATOM 1466 C C . ALA A 1 187 ? -9.213 18.339 -7.221 1 92.25 187 ALA A C 1
ATOM 1468 O O . ALA A 1 187 ? -9.812 17.555 -7.961 1 92.25 187 ALA A O 1
ATOM 1469 N N . TYR A 1 188 ? -9.617 19.549 -6.909 1 92.84 188 TYR A N 1
ATOM 1470 C CA . TYR A 1 188 ? -10.544 20.247 -7.794 1 92.84 188 TYR A CA 1
ATOM 1471 C C . TYR A 1 188 ? -9.831 20.748 -9.044 1 92.84 188 TYR A C 1
ATOM 1473 O O . TYR A 1 188 ? -10.302 20.533 -10.163 1 92.84 188 TYR A O 1
ATOM 1481 N N . ALA A 1 189 ? -8.661 21.335 -8.834 1 85.28 189 ALA A N 1
ATOM 1482 C CA . ALA A 1 189 ? -7.902 21.918 -9.938 1 85.28 189 ALA A CA 1
ATOM 1483 C C . ALA A 1 189 ? -6.408 21.939 -9.625 1 85.28 189 ALA A C 1
ATOM 1485 O O . ALA A 1 189 ? -5.643 22.661 -10.269 1 85.28 189 ALA A O 1
ATOM 1486 N N . ALA A 1 190 ? -5.982 21.354 -8.648 1 65.56 190 ALA A N 1
ATOM 1487 C CA . ALA A 1 190 ? -4.663 21.541 -8.048 1 65.56 190 ALA A CA 1
ATOM 1488 C C . ALA A 1 190 ? -3.563 21.451 -9.102 1 65.56 190 ALA A C 1
ATOM 1490 O O . ALA A 1 190 ? -2.727 22.351 -9.213 1 65.56 190 ALA A O 1
ATOM 1491 N N . GLY A 1 191 ? -3.563 20.466 -9.875 1 65.47 191 GLY A N 1
ATOM 1492 C CA . GLY A 1 191 ? -2.512 20.415 -10.879 1 65.47 191 GLY A CA 1
ATOM 1493 C C . GLY A 1 191 ? -2.373 21.705 -11.664 1 65.47 191 GLY A C 1
ATOM 1494 O O . GLY A 1 191 ? -1.279 22.046 -12.12 1 65.47 191 GLY A O 1
ATOM 1495 N N . ALA A 1 192 ? -3.3 22.533 -11.432 1 78.68 192 ALA A N 1
ATOM 1496 C CA . ALA A 1 192 ? -3.291 23.813 -12.135 1 78.68 192 ALA A CA 1
ATOM 1497 C C . ALA A 1 192 ? -2.974 24.961 -11.181 1 78.68 192 ALA A C 1
ATOM 1499 O O . ALA A 1 192 ? -2.602 26.053 -11.615 1 78.68 192 ALA A O 1
ATOM 1500 N N . LEU A 1 193 ? -3.022 24.664 -9.927 1 85.09 193 LEU A N 1
ATOM 1501 C CA . LEU A 1 193 ? -2.985 25.784 -8.992 1 85.09 193 LEU A CA 1
ATOM 1502 C C . LEU A 1 193 ? -1.756 25.701 -8.093 1 85.09 193 LEU A C 1
ATOM 1504 O O . LEU A 1 193 ? -1.364 26.694 -7.477 1 85.09 193 LEU A O 1
ATOM 1508 N N . ILE A 1 194 ? -1.201 24.582 -7.969 1 89.78 194 ILE A N 1
ATOM 1509 C CA . ILE A 1 194 ? 0.068 24.464 -7.258 1 89.78 194 ILE A CA 1
ATOM 1510 C C . ILE A 1 194 ? 1.226 24.635 -8.239 1 89.78 194 ILE A C 1
ATOM 1512 O O . ILE A 1 194 ? 1.357 23.867 -9.194 1 89.78 194 ILE A O 1
ATOM 1516 N N . SER A 1 195 ? 2.037 25.616 -7.994 1 91.32 195 SER A N 1
ATOM 1517 C CA . SER A 1 195 ? 3.087 25.951 -8.95 1 91.32 195 SER A CA 1
ATOM 1518 C C . SER A 1 195 ? 4.161 24.869 -8.994 1 91.32 195 SER A C 1
ATOM 1520 O O . SER A 1 195 ? 4.461 24.243 -7.975 1 91.32 195 SER A O 1
ATOM 1522 N N . PRO A 1 196 ? 4.788 24.752 -10.107 1 93.21 196 PRO A N 1
ATOM 1523 C CA . PRO A 1 196 ? 5.914 23.82 -10.197 1 93.21 196 PRO A CA 1
ATOM 1524 C C . PRO A 1 196 ? 7.016 24.127 -9.186 1 93.21 196 PRO A C 1
ATOM 1526 O O . PRO A 1 196 ? 7.669 23.21 -8.68 1 93.21 196 PRO A O 1
ATOM 1529 N N . ASP A 1 197 ? 7.152 25.401 -8.911 1 95.24 197 ASP A N 1
ATOM 1530 C CA . ASP A 1 197 ? 8.144 25.797 -7.917 1 95.24 197 ASP A CA 1
ATOM 1531 C C . ASP A 1 197 ? 7.802 25.229 -6.542 1 95.24 197 ASP A C 1
ATOM 1533 O O . ASP A 1 197 ? 8.68 24.736 -5.832 1 95.24 197 ASP A O 1
ATOM 1537 N N . HIS A 1 198 ? 6.603 25.303 -6.186 1 95.75 198 HIS A N 1
ATOM 1538 C CA . HIS A 1 198 ? 6.199 24.795 -4.88 1 95.75 198 HIS A CA 1
ATOM 1539 C C . HIS A 1 198 ? 6.311 23.275 -4.821 1 95.75 198 HIS A C 1
ATOM 1541 O O . HIS A 1 198 ? 6.741 22.719 -3.808 1 95.75 198 HIS A O 1
ATOM 1547 N N . VAL A 1 199 ? 5.94 22.635 -5.94 1 96.05 199 VAL A N 1
ATOM 1548 C CA . VAL A 1 199 ? 6.111 21.187 -5.989 1 96.05 199 VAL A CA 1
ATOM 1549 C C . VAL A 1 199 ? 7.583 20.833 -5.792 1 96.05 199 VAL A C 1
ATOM 1551 O O . VAL A 1 199 ? 7.912 19.919 -5.032 1 96.05 199 VAL A O 1
ATOM 1554 N N . GLU A 1 200 ? 8.429 21.532 -6.44 1 97.32 200 GLU A N 1
ATOM 1555 C CA . GLU A 1 200 ? 9.867 21.303 -6.327 1 97.32 200 GLU A CA 1
ATOM 1556 C C . GLU A 1 200 ? 10.348 21.513 -4.895 1 97.32 200 GLU A C 1
ATOM 1558 O O . GLU A 1 200 ? 11.164 20.74 -4.388 1 97.32 200 GLU A O 1
ATOM 1563 N N . ARG A 1 201 ? 9.852 22.503 -4.237 1 97.86 201 ARG A N 1
ATOM 1564 C CA . ARG A 1 201 ? 10.272 22.811 -2.874 1 97.86 201 ARG A CA 1
ATOM 1565 C C . ARG A 1 201 ? 9.782 21.748 -1.896 1 97.86 201 ARG A C 1
ATOM 1567 O O . ARG A 1 201 ? 10.506 21.364 -0.975 1 97.86 201 ARG A O 1
ATOM 1574 N N . TYR A 1 202 ? 8.577 21.356 -2.102 1 98.11 202 TYR A N 1
ATOM 1575 C CA . TYR A 1 202 ? 8.079 20.267 -1.27 1 98.11 202 TYR A CA 1
ATOM 1576 C C . TYR A 1 202 ? 8.879 18.991 -1.505 1 98.11 202 TYR A C 1
ATOM 1578 O O . TYR A 1 202 ? 9.246 18.297 -0.554 1 98.11 202 TYR A O 1
ATOM 1586 N N . ALA A 1 203 ? 9.171 18.682 -2.784 1 98.45 203 ALA A N 1
ATOM 1587 C CA . ALA A 1 203 ? 9.944 17.491 -3.13 1 98.45 203 ALA A CA 1
ATOM 1588 C C . ALA A 1 203 ? 11.347 17.556 -2.532 1 98.45 203 ALA A C 1
ATOM 1590 O O . ALA A 1 203 ? 11.855 16.558 -2.015 1 98.45 203 ALA A O 1
ATOM 1591 N N . ALA A 1 204 ? 11.947 18.682 -2.61 1 98.31 204 ALA A N 1
ATOM 1592 C CA . ALA A 1 204 ? 13.289 18.871 -2.064 1 98.31 204 ALA A CA 1
ATOM 1593 C C . ALA A 1 204 ? 13.3 18.663 -0.552 1 98.31 204 ALA A C 1
ATOM 1595 O O . ALA A 1 204 ? 14.246 18.092 -0.005 1 98.31 204 ALA A O 1
ATOM 1596 N N . SER A 1 205 ? 12.262 19.155 0.058 1 98.18 205 SER A N 1
ATOM 1597 C CA . SER A 1 205 ? 12.15 18.973 1.501 1 98.18 205 SER A CA 1
ATOM 1598 C C . SER A 1 205 ? 12.035 17.497 1.865 1 98.18 205 SER A C 1
ATOM 1600 O O . SER A 1 205 ? 12.677 17.033 2.81 1 98.18 205 SER A O 1
ATOM 1602 N N . LEU A 1 206 ? 11.295 16.752 1.146 1 98.08 206 LEU A N 1
ATOM 1603 C CA . LEU A 1 206 ? 11.092 15.329 1.401 1 98.08 206 LEU A CA 1
ATOM 1604 C C . LEU A 1 206 ? 12.335 14.528 1.028 1 98.08 206 LEU A C 1
ATOM 1606 O O . LEU A 1 206 ? 12.58 13.458 1.59 1 98.08 206 LEU A O 1
ATOM 1610 N N . GLY A 1 207 ? 13.084 15.053 0.077 1 98 207 GLY A N 1
ATOM 1611 C CA . GLY A 1 207 ? 14.252 14.352 -0.431 1 98 207 GLY A CA 1
ATOM 1612 C C . GLY A 1 207 ? 15.429 14.381 0.526 1 98 207 GLY A C 1
ATOM 1613 O O . GLY A 1 207 ? 16.394 13.634 0.354 1 98 207 GLY A O 1
ATOM 1614 N N . LYS A 1 208 ? 15.337 15.249 1.598 1 97.77 208 LYS A N 1
ATOM 1615 C CA . LYS A 1 208 ? 16.374 15.225 2.626 1 97.77 208 LYS A CA 1
ATOM 1616 C C . LYS A 1 208 ? 16.414 13.874 3.334 1 97.77 208 LYS A C 1
ATOM 1618 O O . LYS A 1 208 ? 15.377 13.236 3.526 1 97.77 208 LYS A O 1
ATOM 1623 N N . PRO A 1 209 ? 17.647 13.461 3.71 1 97.32 209 PRO A N 1
ATOM 1624 C CA . PRO A 1 209 ? 17.727 12.196 4.445 1 97.32 209 PRO A CA 1
ATOM 1625 C C . PRO A 1 209 ? 16.811 12.165 5.666 1 97.32 209 PRO A C 1
ATOM 1627 O O . PRO A 1 209 ? 16.876 13.058 6.514 1 97.32 209 PRO A O 1
ATOM 1630 N N . GLY A 1 210 ? 15.92 11.218 5.695 1 97.6 210 GLY A N 1
ATOM 1631 C CA . GLY A 1 210 ? 15.084 10.967 6.858 1 97.6 210 GLY A CA 1
ATOM 1632 C C . GLY A 1 210 ? 13.725 11.636 6.771 1 97.6 210 GLY A C 1
ATOM 1633 O O . GLY A 1 210 ? 12.806 11.285 7.515 1 97.6 210 GLY A O 1
ATOM 1634 N N . TYR A 1 211 ? 13.51 12.578 5.923 1 98.29 211 TYR A N 1
ATOM 1635 C CA . TYR A 1 211 ? 12.312 13.41 5.953 1 98.29 211 TYR A CA 1
ATOM 1636 C C . TYR A 1 211 ? 11.138 12.699 5.29 1 98.29 211 TYR A C 1
ATOM 1638 O O . TYR A 1 211 ? 9.986 12.889 5.685 1 98.29 211 TYR A O 1
ATOM 1646 N N . LEU A 1 212 ? 11.452 11.906 4.28 1 98.36 212 LEU A N 1
ATOM 1647 C CA . LEU A 1 212 ? 10.384 11.091 3.71 1 98.36 212 LEU A CA 1
ATOM 1648 C C . LEU A 1 212 ? 9.835 10.113 4.745 1 98.36 212 LEU A C 1
ATOM 1650 O O . LEU A 1 212 ? 8.619 9.958 4.874 1 98.36 212 LEU A O 1
ATOM 1654 N N . ARG A 1 213 ? 10.697 9.515 5.496 1 97.13 213 ARG A N 1
ATOM 1655 C CA . ARG A 1 213 ? 10.3 8.623 6.58 1 97.13 213 ARG A CA 1
ATOM 1656 C C . ARG A 1 213 ? 9.491 9.37 7.635 1 97.13 213 ARG A C 1
ATOM 1658 O O . ARG A 1 213 ? 8.466 8.873 8.106 1 97.13 213 ARG A O 1
ATOM 1665 N N . ALA A 1 214 ? 9.906 10.517 7.996 1 98.07 214 ALA A N 1
ATOM 1666 C CA . ALA A 1 214 ? 9.209 11.329 8.99 1 98.07 214 ALA A CA 1
ATOM 1667 C C . ALA A 1 214 ? 7.789 11.653 8.536 1 98.07 214 ALA A C 1
ATOM 1669 O O . ALA A 1 214 ? 6.838 11.524 9.311 1 98.07 214 ALA A O 1
ATOM 1670 N N . MET A 1 215 ? 7.669 12.02 7.281 1 98.11 215 MET A N 1
ATOM 1671 C CA . MET A 1 215 ? 6.361 12.366 6.731 1 98.11 215 MET A CA 1
ATOM 1672 C C . MET A 1 215 ? 5.426 11.162 6.75 1 98.11 215 MET A C 1
ATOM 1674 O O . MET A 1 215 ? 4.274 11.272 7.174 1 98.11 215 MET A O 1
ATOM 1678 N N . THR A 1 216 ? 5.914 10.011 6.346 1 97.81 216 THR A N 1
ATOM 1679 C CA . THR A 1 216 ? 5.077 8.819 6.266 1 97.81 216 THR A CA 1
ATOM 1680 C C . THR A 1 216 ? 4.672 8.348 7.66 1 97.81 216 THR A C 1
ATOM 1682 O O . THR A 1 216 ? 3.517 7.985 7.886 1 97.81 216 THR A O 1
ATOM 1685 N N . GLU A 1 217 ? 5.6 8.423 8.598 1 97.14 217 GLU A N 1
ATOM 1686 C CA . GLU A 1 217 ? 5.306 8.053 9.98 1 97.14 217 GLU A CA 1
ATOM 1687 C C . GLU A 1 217 ? 4.281 9 10.598 1 97.14 217 GLU A C 1
ATOM 1689 O O . GLU A 1 217 ? 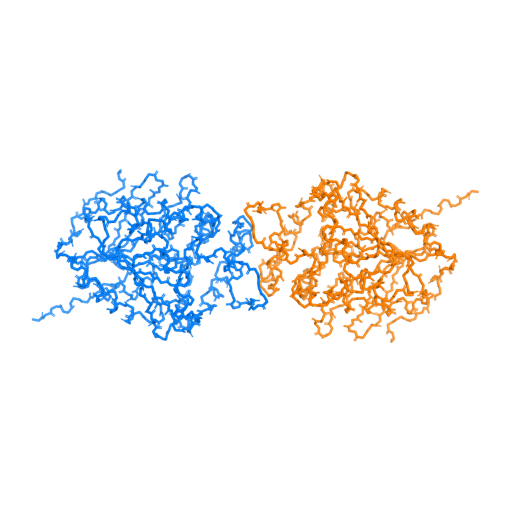3.365 8.561 11.297 1 97.14 217 GLU A O 1
ATOM 1694 N N . PHE A 1 218 ? 4.463 10.237 10.306 1 97.91 218 PHE A N 1
ATOM 1695 C CA . PHE A 1 218 ? 3.591 11.252 10.884 1 97.91 218 PHE A CA 1
ATOM 1696 C C . PHE A 1 218 ? 2.174 11.123 10.339 1 97.91 218 PHE A C 1
ATOM 1698 O O . PHE A 1 218 ? 1.203 11.212 11.093 1 97.91 218 PHE A O 1
ATOM 1705 N N . LEU A 1 219 ? 2.081 10.909 9.101 1 97.87 219 LEU A N 1
ATOM 1706 C CA . LEU A 1 219 ? 0.761 10.9 8.479 1 97.87 219 LEU A CA 1
ATOM 1707 C C . LEU A 1 219 ? 0.018 9.607 8.8 1 97.87 219 LEU A C 1
ATOM 1709 O O . LEU A 1 219 ? -1.152 9.639 9.187 1 97.87 219 LEU A O 1
ATOM 1713 N N . ASN A 1 220 ? 0.749 8.441 8.673 1 97.25 220 ASN A N 1
ATOM 1714 C CA . ASN A 1 220 ? -0.063 7.236 8.806 1 97.25 220 ASN A CA 1
ATOM 1715 C C . ASN A 1 220 ? 0.743 6.079 9.39 1 97.25 220 ASN A C 1
ATOM 1717 O O . ASN A 1 220 ? 0.191 5.016 9.679 1 97.25 220 ASN A O 1
ATOM 1721 N N . GLY A 1 221 ? 2.031 6.216 9.541 1 96.2 221 GLY A N 1
ATOM 1722 C CA . GLY A 1 221 ? 2.872 5.161 10.083 1 96.2 221 GLY A CA 1
ATOM 1723 C C . GLY A 1 221 ? 2.557 4.83 11.529 1 96.2 221 GLY A C 1
ATOM 1724 O O . GLY A 1 221 ? 2.824 3.718 11.989 1 96.2 221 GLY A O 1
ATOM 1725 N N . ASN A 1 222 ? 1.954 5.755 12.233 1 95.85 222 ASN A N 1
ATOM 1726 C CA . ASN A 1 222 ? 1.598 5.586 13.638 1 95.85 222 ASN A CA 1
ATOM 1727 C C . ASN A 1 222 ? 0.089 5.457 13.823 1 95.85 222 ASN A C 1
ATOM 1729 O O . ASN A 1 222 ? -0.438 5.766 14.893 1 95.85 222 ASN A O 1
ATOM 1733 N N . ILE A 1 223 ? -0.583 5.03 12.858 1 96.97 223 ILE A N 1
ATOM 1734 C CA . ILE A 1 223 ? -2.04 5.078 12.811 1 96.97 223 ILE A CA 1
ATOM 1735 C C . ILE A 1 223 ? -2.621 4.264 13.965 1 96.97 223 ILE A C 1
ATOM 1737 O O . ILE A 1 223 ? -3.604 4.672 14.588 1 96.97 223 ILE A O 1
ATOM 1741 N N . TRP A 1 224 ? -2.071 3.177 14.322 1 96.15 224 TRP A N 1
ATOM 1742 C CA . TRP A 1 224 ? -2.631 2.318 15.36 1 96.15 224 TRP A CA 1
ATOM 1743 C C . TRP A 1 224 ? -2.448 2.94 16.74 1 96.15 224 TRP A C 1
ATOM 1745 O O . TRP A 1 224 ? -3.356 2.895 17.573 1 96.15 224 TRP A O 1
ATOM 1755 N N . ARG A 1 225 ? -1.288 3.485 16.936 1 96.13 225 ARG A N 1
ATOM 1756 C CA . ARG A 1 225 ? -1.071 4.241 18.166 1 96.13 225 ARG A CA 1
ATOM 1757 C C . ARG A 1 225 ? -2.011 5.439 18.246 1 96.13 225 ARG A C 1
ATOM 1759 O O . ARG A 1 225 ? -2.563 5.731 19.308 1 96.13 225 ARG A O 1
ATOM 1766 N N . GLU A 1 226 ? -2.191 6.142 17.189 1 97.84 226 GLU A N 1
ATOM 1767 C CA . GLU A 1 226 ? -3.065 7.31 17.127 1 97.84 226 GLU A CA 1
ATOM 1768 C C . GLU A 1 226 ? -4.52 6.925 17.376 1 97.84 226 GLU A C 1
ATOM 1770 O O . GLU A 1 226 ? -5.266 7.67 18.015 1 97.84 226 GLU A O 1
ATOM 1775 N N . MET A 1 227 ? -4.883 5.775 16.846 1 97.47 227 MET A N 1
ATOM 1776 C CA . MET A 1 227 ? -6.235 5.28 17.09 1 97.47 227 MET A CA 1
ATOM 1777 C C . MET A 1 227 ? -6.493 5.114 18.584 1 97.47 227 MET A C 1
ATOM 1779 O O . MET A 1 227 ? -7.514 5.574 19.097 1 97.47 227 MET A O 1
ATOM 1783 N N . GLU A 1 228 ? -5.563 4.462 19.237 1 97.65 228 GLU A N 1
ATOM 1784 C CA . GLU A 1 228 ? -5.7 4.265 20.677 1 97.65 228 GLU A CA 1
ATOM 1785 C C . GLU A 1 228 ? -5.694 5.598 21.42 1 97.65 228 GLU A C 1
ATOM 1787 O O . GLU A 1 228 ? -6.426 5.774 22.396 1 97.65 228 GLU A O 1
ATOM 1792 N N . TYR A 1 229 ? -4.947 6.502 20.947 1 98.39 229 TYR A N 1
ATOM 1793 C CA . TYR A 1 229 ? -4.806 7.803 21.592 1 98.39 229 TYR A CA 1
ATOM 1794 C C . TYR A 1 229 ? -6.109 8.59 21.523 1 98.39 229 TYR A C 1
ATOM 1796 O O . TYR A 1 229 ? -6.506 9.232 22.498 1 98.39 229 TYR A O 1
ATOM 1804 N N . PHE A 1 230 ? -6.828 8.553 20.431 1 98.51 230 PHE A N 1
ATOM 1805 C CA . PHE A 1 230 ? -7.98 9.418 20.206 1 98.51 230 PHE A CA 1
ATOM 1806 C C . PHE A 1 230 ? -9.265 8.739 20.665 1 98.51 230 PHE A C 1
ATOM 1808 O O . PHE A 1 230 ? -10.302 9.39 20.803 1 98.51 230 PHE A O 1
ATOM 1815 N N . LYS A 1 231 ? -9.241 7.503 20.938 1 97.71 231 LYS A N 1
ATOM 1816 C CA . LYS A 1 231 ? -10.427 6.741 21.318 1 97.71 231 LYS A CA 1
ATOM 1817 C C . LYS A 1 231 ? -11.17 7.417 22.467 1 97.71 231 LYS A C 1
ATOM 1819 O O . LYS A 1 231 ? -12.401 7.486 22.462 1 97.71 231 LYS A O 1
ATOM 1824 N N . PRO A 1 232 ? -10.498 7.945 23.426 1 97.8 232 PRO A N 1
ATOM 1825 C CA . PRO A 1 232 ? -11.183 8.508 24.592 1 97.8 232 PRO A CA 1
ATOM 1826 C C . PRO A 1 232 ? -11.984 9.763 24.257 1 97.8 232 PRO A C 1
ATOM 1828 O O . PRO A 1 232 ? -12.765 10.241 25.085 1 97.8 232 PRO A O 1
ATOM 1831 N N . LEU A 1 233 ? -11.843 10.324 23.075 1 96.79 233 LEU A N 1
ATOM 1832 C CA . LEU A 1 233 ? -12.598 11.511 22.686 1 96.79 233 LEU A CA 1
ATOM 1833 C C . LEU A 1 233 ? -14.098 11.242 22.738 1 96.79 233 LEU A C 1
ATOM 1835 O O . LEU A 1 233 ? -14.893 12.17 22.905 1 96.79 233 LEU A O 1
ATOM 1839 N N . ARG A 1 234 ? -14.414 10.012 22.574 1 95.24 234 ARG A N 1
ATOM 1840 C CA . ARG A 1 234 ? -15.827 9.649 22.633 1 95.24 234 ARG A CA 1
ATOM 1841 C C . ARG A 1 234 ? -16.411 9.945 24.01 1 95.24 234 ARG A C 1
ATOM 1843 O O . ARG A 1 234 ? -17.582 10.312 24.128 1 95.24 234 ARG A O 1
ATOM 1850 N N . GLU A 1 235 ? -15.635 9.818 25.002 1 97.33 235 GLU A N 1
ATOM 1851 C CA . GLU A 1 235 ? -16.062 10.016 26.384 1 97.33 235 GLU A CA 1
ATOM 1852 C C . GLU A 1 235 ? -15.767 11.437 26.855 1 97.33 235 GLU A C 1
ATOM 1854 O O . GLU A 1 235 ? -16.509 11.993 27.668 1 97.33 235 GLU A O 1
ATOM 1859 N N . THR A 1 236 ? -14.686 12.024 26.406 1 97.67 236 THR A N 1
ATOM 1860 C CA . THR A 1 236 ? -14.267 13.374 26.765 1 97.67 236 THR A CA 1
ATOM 1861 C C . THR A 1 236 ? -14.044 14.222 25.516 1 97.67 236 THR A C 1
ATOM 1863 O O . THR A 1 236 ? -12.905 14.55 25.178 1 97.67 236 THR A O 1
ATOM 1866 N N . PRO A 1 237 ? -15.094 14.612 24.907 1 98.12 237 PRO A N 1
ATOM 1867 C CA . PRO A 1 237 ? -14.983 15.31 23.624 1 98.12 237 PRO A CA 1
ATOM 1868 C C . PRO A 1 237 ? -14.37 16.702 23.761 1 98.12 237 PRO A C 1
ATOM 1870 O O . PRO A 1 237 ? -14.298 17.243 24.867 1 98.12 237 PRO A O 1
ATOM 1873 N N . ILE A 1 238 ? -13.901 17.23 22.685 1 98.39 238 ILE A N 1
ATOM 1874 C CA . ILE A 1 238 ? -13.416 18.604 22.606 1 98.39 238 ILE A CA 1
ATOM 1875 C C . ILE A 1 238 ? -14.528 19.567 23.015 1 98.39 238 ILE A C 1
ATOM 1877 O O . ILE A 1 238 ? -15.656 19.466 22.525 1 98.39 238 ILE A O 1
ATOM 1881 N N . GLN A 1 239 ? -14.22 20.513 23.806 1 96.19 239 GLN A N 1
ATOM 1882 C CA . GLN A 1 239 ? -15.247 21.318 24.458 1 96.19 239 GLN A CA 1
ATOM 1883 C C . GLN A 1 239 ? -15.551 22.579 23.654 1 96.19 239 GLN A C 1
ATOM 1885 O O . GLN A 1 239 ? -16.601 23.199 23.834 1 96.19 239 GLN A O 1
ATOM 1890 N N . VAL A 1 240 ? -14.673 23.009 22.787 1 91.86 240 VAL A N 1
ATOM 1891 C CA . VAL A 1 240 ? -14.95 24.153 21.925 1 91.86 240 VAL A CA 1
ATOM 1892 C C . VAL A 1 240 ? -15.616 23.678 20.635 1 91.86 240 VAL A C 1
ATOM 1894 O O . VAL A 1 240 ? -15.368 22.562 20.175 1 91.86 240 VAL A O 1
ATOM 1897 N N . PRO A 1 241 ? -16.521 24.483 20.086 1 93.19 241 PRO A N 1
ATOM 1898 C CA . PRO A 1 241 ? -17.085 24.117 18.784 1 93.19 241 PRO A CA 1
ATOM 1899 C C . PRO A 1 241 ? -16.014 23.894 17.719 1 93.19 241 PRO A C 1
ATOM 1901 O O . PRO A 1 241 ? -15.018 24.621 17.678 1 93.19 241 PRO A O 1
ATOM 1904 N N . VAL A 1 242 ? -16.231 22.914 16.908 1 97.63 242 VAL A N 1
ATOM 1905 C CA . VAL A 1 242 ? -15.286 22.593 15.844 1 97.63 242 VAL A CA 1
ATOM 1906 C C . VAL A 1 242 ? -15.953 22.783 14.484 1 97.63 242 VAL A C 1
ATOM 1908 O O . VAL A 1 242 ? -17.019 22.22 14.224 1 97.63 242 VAL A O 1
ATOM 1911 N N . ASN A 1 243 ? -15.412 23.633 13.653 1 98.25 243 ASN A N 1
ATOM 1912 C CA . ASN A 1 243 ? -15.778 23.705 12.243 1 98.25 243 ASN A CA 1
ATOM 1913 C C . ASN A 1 243 ? -14.966 22.724 11.402 1 98.25 243 ASN A C 1
ATOM 1915 O O . ASN A 1 243 ? -13.735 22.77 11.403 1 98.25 243 ASN A O 1
ATOM 1919 N N . VAL A 1 244 ? -15.657 21.854 10.734 1 98.79 244 VAL A N 1
ATOM 1920 C CA . VAL A 1 244 ? -14.982 20.888 9.874 1 98.79 244 VAL A CA 1
ATOM 1921 C C . VAL A 1 244 ? -15.214 21.249 8.409 1 98.79 244 VAL A C 1
ATOM 1923 O O . VAL A 1 244 ? -16.351 21.229 7.931 1 98.79 244 VAL A O 1
ATOM 1926 N N . LEU A 1 245 ? -14.16 21.53 7.725 1 98.83 245 LEU A N 1
ATOM 1927 C CA . LEU A 1 245 ? -14.232 21.995 6.344 1 98.83 245 LEU A CA 1
ATOM 1928 C C . LEU A 1 245 ? -13.897 20.869 5.373 1 98.83 245 LEU A C 1
ATOM 1930 O O . LEU A 1 245 ? -12.95 20.111 5.596 1 98.83 245 LEU A O 1
ATOM 1934 N N . TRP A 1 246 ? -14.67 20.766 4.357 1 98.49 246 TRP A N 1
ATOM 1935 C CA . TRP A 1 246 ? -14.446 19.879 3.22 1 98.49 246 TRP A CA 1
ATOM 1936 C C . TRP A 1 246 ? -14.543 20.645 1.904 1 98.49 246 TRP A C 1
ATOM 1938 O O . TRP A 1 246 ? -15.417 21.5 1.74 1 98.49 246 TRP A O 1
ATOM 1948 N N . GLY A 1 247 ? -13.589 20.336 1.002 1 97.43 247 GLY A N 1
ATOM 1949 C CA . GLY A 1 247 ? -13.811 20.846 -0.342 1 97.43 247 GLY A CA 1
ATOM 1950 C C . GLY A 1 247 ? -15.064 20.29 -0.991 1 97.43 247 GLY A C 1
ATOM 1951 O O . GLY A 1 247 ? -15.449 19.147 -0.733 1 97.43 247 GLY A O 1
ATOM 1952 N N . GLU A 1 248 ? -15.627 21.057 -1.796 1 96.04 248 GLU A N 1
ATOM 1953 C CA . GLU A 1 248 ? -16.847 20.607 -2.459 1 96.04 248 GLU A CA 1
ATOM 1954 C C . GLU A 1 248 ? -16.598 19.34 -3.272 1 96.04 248 GLU A C 1
ATOM 1956 O O . GLU A 1 248 ? -17.488 18.497 -3.405 1 96.04 248 GLU A O 1
ATOM 1961 N N . ALA A 1 249 ? -15.425 19.13 -3.79 1 94.06 249 ALA A N 1
ATOM 1962 C CA . ALA A 1 249 ? -15.105 18.001 -4.659 1 94.06 249 ALA A CA 1
ATOM 1963 C C . ALA A 1 249 ? -14.596 16.812 -3.849 1 94.06 249 ALA A C 1
ATOM 1965 O O . ALA A 1 249 ? -14.234 15.777 -4.414 1 94.06 249 ALA A O 1
ATOM 1966 N N . SER A 1 250 ? -14.523 16.915 -2.554 1 92.5 250 SER A N 1
ATOM 1967 C CA . SER A 1 250 ? -14.025 15.828 -1.718 1 92.5 250 SER A CA 1
ATOM 1968 C C . SER A 1 250 ? -15.054 14.71 -1.592 1 92.5 250 SER A C 1
ATOM 1970 O O . SER A 1 250 ? -14.719 13.591 -1.199 1 92.5 250 SER A O 1
ATOM 1972 N N . GLY A 1 251 ? -16.318 15.026 -1.828 1 87.97 251 GLY A N 1
ATOM 1973 C CA . GLY A 1 251 ? -17.361 14.014 -1.856 1 87.97 251 GLY A CA 1
ATOM 1974 C C . GLY A 1 251 ? -17.846 13.618 -0.474 1 87.97 251 GLY A C 1
ATOM 1975 O O . GLY A 1 251 ? -18.438 12.551 -0.3 1 87.97 251 GLY A O 1
ATOM 1976 N N . VAL A 1 252 ? -17.576 14.39 0.54 1 93.69 252 VAL A N 1
ATOM 1977 C CA . VAL A 1 252 ? -18.024 14.094 1.897 1 93.69 252 VAL A CA 1
ATOM 1978 C C . VAL A 1 252 ? -19.354 14.794 2.167 1 93.69 252 VAL A C 1
ATOM 1980 O O . VAL A 1 252 ? -19.439 16.023 2.104 1 93.69 252 VAL A O 1
ATOM 1983 N N . SER A 1 253 ? -20.344 14.038 2.458 1 95.6 253 SER A N 1
ATOM 1984 C CA . SER A 1 253 ? -21.649 14.593 2.803 1 95.6 253 SER A CA 1
ATOM 1985 C C . SER A 1 253 ? -21.717 14.968 4.279 1 95.6 253 SER A C 1
ATOM 1987 O O . SER A 1 253 ? -20.823 14.624 5.055 1 95.6 253 SER A O 1
ATOM 1989 N N . ASP A 1 254 ? -22.794 15.677 4.623 1 96.64 254 ASP A N 1
ATOM 1990 C CA . ASP A 1 254 ? -23.012 16.032 6.022 1 96.64 254 ASP A CA 1
ATOM 1991 C C . ASP A 1 254 ? -23.135 14.783 6.892 1 96.64 254 ASP A C 1
ATOM 1993 O O . ASP A 1 254 ? -22.633 14.753 8.018 1 96.64 254 ASP A O 1
ATOM 1997 N N . GLU A 1 255 ? -23.759 13.822 6.363 1 96.63 255 GLU A N 1
ATOM 1998 C CA . GLU A 1 255 ? -23.946 12.573 7.095 1 96.63 255 GLU A CA 1
ATOM 1999 C C . GLU A 1 255 ? -22.611 11.886 7.364 1 96.63 255 GLU A C 1
ATOM 2001 O O . GLU A 1 255 ? -22.364 11.41 8.474 1 96.63 255 GLU A O 1
ATOM 2006 N N . ILE A 1 256 ? -21.829 11.844 6.381 1 96.12 256 ILE A N 1
ATOM 2007 C CA . ILE A 1 256 ? -20.516 11.227 6.532 1 96.12 256 ILE A CA 1
ATOM 2008 C C . ILE A 1 256 ? -19.678 12.03 7.524 1 96.12 256 ILE A C 1
ATOM 2010 O O . ILE A 1 256 ? -19.048 11.461 8.419 1 96.12 256 ILE A O 1
ATOM 2014 N N . ASN A 1 257 ? -19.703 13.341 7.359 1 97.43 257 ASN A N 1
ATOM 2015 C CA . ASN A 1 257 ? -18.959 14.164 8.308 1 97.43 257 ASN A CA 1
ATOM 2016 C C . ASN A 1 257 ? -19.424 13.925 9.742 1 97.43 257 ASN A C 1
ATOM 2018 O O . ASN A 1 257 ? -18.605 13.838 10.658 1 97.43 257 ASN A O 1
ATOM 2022 N N . GLN A 1 258 ? -20.721 13.853 9.966 1 96.77 258 GLN A N 1
ATOM 2023 C CA . GLN A 1 258 ? -21.252 13.652 11.31 1 96.77 258 GLN A CA 1
ATOM 2024 C C . GLN A 1 258 ? -20.83 12.298 11.872 1 96.77 258 GLN A C 1
ATOM 2026 O O . GLN A 1 258 ? -20.602 12.164 13.076 1 96.77 258 GLN A O 1
ATOM 2031 N N . SER A 1 259 ? -20.736 11.365 11.017 1 96.88 259 SER A N 1
ATOM 2032 C CA . SER A 1 259 ? -20.258 10.06 11.463 1 96.88 259 SER A CA 1
ATOM 2033 C C . SER A 1 259 ? -18.786 10.115 11.854 1 96.88 259 SER A C 1
ATOM 2035 O O . SER A 1 259 ? -18.356 9.417 12.776 1 96.88 259 SER A O 1
ATOM 2037 N N . LEU A 1 260 ? -18.01 10.91 11.223 1 97.65 260 LEU A N 1
ATOM 2038 C CA . LEU A 1 260 ? -16.569 10.99 11.436 1 97.65 260 LEU A CA 1
ATOM 2039 C C . LEU A 1 260 ? -16.243 11.904 12.612 1 97.65 260 LEU A C 1
ATOM 2041 O O . LEU A 1 260 ? -15.5 11.516 13.517 1 97.65 260 LEU A O 1
ATOM 2045 N N . TRP A 1 261 ? -16.804 13.067 12.632 1 98.23 261 TRP A N 1
ATOM 2046 C CA . TRP A 1 261 ? -16.376 14.105 13.563 1 98.23 261 TRP A CA 1
ATOM 2047 C C . TRP A 1 261 ? -17.421 14.325 14.651 1 98.23 261 TRP A C 1
ATOM 2049 O O . TRP A 1 261 ? -17.127 14.918 15.692 1 98.23 261 TRP A O 1
ATOM 2059 N N . GLY A 1 262 ? -18.651 13.897 14.499 1 97.8 262 GLY A N 1
ATOM 2060 C CA . GLY A 1 262 ? -19.735 14.127 15.441 1 97.8 262 GLY A CA 1
ATOM 2061 C C . GLY A 1 262 ? -19.384 13.733 16.863 1 97.8 262 GLY A C 1
ATOM 2062 O O . GLY A 1 262 ? -19.605 14.503 17.799 1 97.8 262 GLY A O 1
ATOM 2063 N N . PRO A 1 263 ? -18.769 12.609 17.002 1 97.67 263 PRO A N 1
ATOM 2064 C CA . PRO A 1 263 ? -18.485 12.125 18.355 1 97.67 263 PRO A CA 1
ATOM 2065 C C . PRO A 1 263 ? -17.255 12.786 18.972 1 97.67 263 PRO A C 1
ATOM 2067 O O . PRO A 1 263 ? -16.918 12.515 20.128 1 97.67 263 PRO A O 1
ATOM 2070 N N . THR A 1 264 ? -16.521 13.61 18.308 1 98.2 264 THR A N 1
ATOM 2071 C CA . THR A 1 264 ? -15.192 14.037 18.732 1 98.2 264 THR A CA 1
ATOM 2072 C C . THR A 1 264 ? -15.267 15.353 19.501 1 98.2 264 THR A C 1
ATOM 2074 O O . THR A 1 264 ? -14.309 15.739 20.175 1 98.2 264 THR A O 1
ATOM 2077 N N . ALA A 1 265 ? -16.359 16.108 19.386 1 98.09 265 ALA A N 1
ATOM 2078 C CA . ALA A 1 265 ? -16.519 17.424 19.998 1 98.09 265 ALA A CA 1
ATOM 2079 C C . ALA A 1 265 ? -17.958 17.644 20.457 1 98.09 265 ALA A C 1
ATOM 2081 O O . ALA A 1 265 ? -18.868 16.929 20.031 1 98.09 265 ALA A O 1
ATOM 2082 N N . VAL A 1 266 ? -18.212 18.652 21.267 1 96.92 266 VAL A N 1
ATOM 2083 C CA . VAL A 1 266 ? -19.537 18.938 21.808 1 96.92 266 VAL A CA 1
ATOM 2084 C C . VAL A 1 266 ? -20.421 19.541 20.719 1 96.92 266 VAL A C 1
ATOM 2086 O O . VAL A 1 266 ? -21.648 19.419 20.769 1 96.92 266 VAL A O 1
ATOM 2089 N N . SER A 1 267 ? -19.769 20.165 19.801 1 96.43 267 SER A N 1
ATOM 2090 C CA . SER A 1 267 ? -20.465 20.737 18.653 1 96.43 267 SER A CA 1
ATOM 2091 C C . SER A 1 267 ? -19.594 20.699 17.402 1 96.43 267 SER A C 1
ATOM 2093 O O . SER A 1 267 ? -18.448 21.153 17.423 1 96.43 267 SER A O 1
ATOM 2095 N N . VAL A 1 268 ? -20.162 20.13 16.338 1 97.62 268 VAL A N 1
ATOM 2096 C CA . VAL A 1 268 ? -19.458 20.022 15.065 1 97.62 268 VAL A CA 1
ATOM 2097 C C . VAL A 1 268 ? -20.302 20.644 13.954 1 97.62 268 VAL A C 1
ATOM 2099 O O . VAL A 1 268 ? -21.477 20.305 13.795 1 97.62 268 VAL A O 1
ATOM 2102 N N . LYS A 1 269 ? -19.736 21.572 13.258 1 97.11 269 LYS A N 1
ATOM 2103 C CA . LYS A 1 269 ? -20.365 22.173 12.085 1 97.11 269 LYS A CA 1
ATOM 2104 C C . LYS A 1 269 ? -19.612 21.808 10.809 1 97.11 269 LYS A C 1
ATOM 2106 O O . LYS A 1 269 ? -18.383 21.882 10.764 1 97.11 269 LYS A O 1
ATOM 2111 N N . THR A 1 270 ? -20.388 21.395 9.825 1 98.08 270 THR A N 1
ATOM 2112 C CA . THR A 1 270 ? -19.804 21.099 8.522 1 98.08 270 THR A CA 1
ATOM 2113 C C . THR A 1 270 ? -19.793 22.344 7.639 1 98.08 270 THR A C 1
ATOM 2115 O O . THR A 1 270 ? -20.793 23.06 7.554 1 98.08 270 THR A O 1
ATOM 2118 N N . VAL A 1 271 ? -18.664 22.58 7.015 1 98.39 271 VAL A N 1
ATOM 2119 C CA . VAL A 1 271 ? -18.507 23.71 6.105 1 98.39 271 VAL A CA 1
ATOM 2120 C C . VAL A 1 271 ? -17.936 23.227 4.774 1 98.39 271 VAL A C 1
ATOM 2122 O O . VAL A 1 271 ? -16.959 22.475 4.747 1 98.39 271 VAL A O 1
ATOM 2125 N N . TYR A 1 272 ? -18.486 23.666 3.693 1 98.31 272 TYR A N 1
ATOM 2126 C CA . TYR A 1 272 ? -17.989 23.281 2.377 1 98.31 272 TYR A CA 1
ATOM 2127 C C . TYR A 1 272 ? -17.258 24.439 1.709 1 98.31 272 TYR A C 1
ATOM 2129 O O . TYR A 1 272 ? -17.779 25.555 1.645 1 98.31 272 TYR A O 1
ATOM 2137 N N . VAL A 1 273 ? -16.097 24.196 1.274 1 98.14 273 VAL A N 1
ATOM 2138 C CA . VAL A 1 273 ? -15.297 25.187 0.561 1 98.14 273 VAL A CA 1
ATOM 2139 C C . VAL A 1 273 ? -15.588 25.106 -0.936 1 98.14 273 VAL A C 1
ATOM 2141 O O . VAL A 1 273 ? -15.323 24.082 -1.571 1 98.14 273 VAL A O 1
ATOM 2144 N N . PRO A 1 274 ? -16.075 26.157 -1.478 1 97.44 274 PRO A N 1
ATOM 2145 C CA . PRO A 1 274 ? -16.393 26.098 -2.907 1 97.44 274 PRO A CA 1
ATOM 2146 C C . PRO A 1 274 ? -15.147 26.018 -3.786 1 97.44 274 PRO A C 1
ATOM 2148 O O . PRO A 1 274 ? -14.11 26.592 -3.446 1 97.44 274 PRO A O 1
ATOM 2151 N N . LYS A 1 275 ? -15.257 25.299 -4.892 1 95.37 275 LYS A N 1
ATOM 2152 C CA . LYS A 1 275 ? -14.227 25.212 -5.924 1 95.37 275 LYS A CA 1
ATOM 2153 C C . LYS A 1 275 ? -12.912 24.696 -5.347 1 95.37 275 LYS A C 1
ATOM 2155 O O . LYS A 1 275 ? -11.844 25.235 -5.643 1 95.37 275 LYS A O 1
ATOM 2160 N N . ALA A 1 276 ? -13.068 23.765 -4.45 1 96.12 276 ALA A N 1
ATOM 2161 C CA . ALA A 1 276 ? -11.892 23.136 -3.854 1 96.12 276 ALA A CA 1
ATOM 2162 C C . ALA A 1 276 ? -12.107 21.637 -3.666 1 96.12 276 ALA A C 1
ATOM 2164 O O . ALA A 1 276 ? -13.24 21.183 -3.492 1 96.12 276 ALA A O 1
ATOM 2165 N N . GLY A 1 277 ? -11.084 20.947 -3.876 1 95.33 277 GLY A N 1
ATOM 2166 C CA . GLY A 1 277 ? -10.97 19.592 -3.36 1 95.33 277 GLY A CA 1
ATOM 2167 C C . GLY A 1 277 ? -10.166 19.507 -2.077 1 95.33 277 GLY A C 1
ATOM 2168 O O . GLY A 1 277 ? -10.39 20.283 -1.145 1 95.33 277 GLY A O 1
ATOM 2169 N N . HIS A 1 278 ? -9.238 18.592 -2.056 1 95.12 278 HIS A N 1
ATOM 2170 C CA . HIS A 1 278 ? -8.483 18.355 -0.832 1 95.12 278 HIS A CA 1
ATOM 2171 C C . HIS A 1 278 ? -7.604 19.552 -0.486 1 95.12 278 HIS A C 1
ATOM 2173 O O . HIS A 1 278 ? -7.313 19.795 0.688 1 95.12 278 HIS A O 1
ATOM 2179 N N . TRP A 1 279 ? -7.208 20.329 -1.422 1 95.74 279 TRP A N 1
ATOM 2180 C CA . TRP A 1 279 ? -6.171 21.339 -1.234 1 95.74 279 TRP A CA 1
ATOM 2181 C C . TRP A 1 279 ? -6.785 22.722 -1.048 1 95.74 279 TRP A C 1
ATOM 2183 O O . TRP A 1 279 ? -6.512 23.639 -1.827 1 95.74 279 TRP A O 1
ATOM 2193 N N . LEU A 1 280 ? -7.42 22.977 -0.001 1 96.68 280 LEU A N 1
ATOM 2194 C CA . LEU A 1 280 ? -8.25 24.139 0.294 1 96.68 280 LEU A CA 1
ATOM 2195 C C . LEU A 1 280 ? -7.453 25.43 0.135 1 96.68 280 LEU A C 1
ATOM 2197 O O . LEU A 1 280 ? -7.906 26.366 -0.529 1 96.68 280 LEU A O 1
ATOM 2201 N N . ALA A 1 281 ? -6.261 25.477 0.727 1 96.52 281 ALA A N 1
ATOM 2202 C CA . ALA A 1 281 ? -5.461 26.698 0.792 1 96.52 281 ALA A CA 1
ATOM 2203 C C . ALA A 1 281 ? -4.934 27.083 -0.587 1 96.52 281 ALA A C 1
ATOM 2205 O O . ALA A 1 281 ? -4.678 28.26 -0.854 1 96.52 281 ALA A O 1
ATOM 2206 N N . ASP A 1 282 ? -4.78 26.114 -1.459 1 95.02 282 ASP A N 1
ATOM 2207 C CA . ASP A 1 282 ? -4.276 26.38 -2.803 1 95.02 282 ASP A CA 1
ATOM 2208 C C . ASP A 1 282 ? -5.423 26.637 -3.779 1 95.02 282 ASP A C 1
ATOM 2210 O O . ASP A 1 282 ? -5.295 27.453 -4.694 1 95.02 282 ASP A O 1
ATOM 2214 N N . GLU A 1 283 ? -6.533 26.031 -3.564 1 95.63 283 GLU A N 1
ATOM 2215 C CA . GLU A 1 283 ? -7.562 26.009 -4.599 1 95.63 283 GLU A CA 1
ATOM 2216 C C . GLU A 1 283 ? -8.558 27.15 -4.41 1 95.63 283 GLU A C 1
ATOM 2218 O O . GLU A 1 283 ? -9.102 27.674 -5.385 1 95.63 283 GLU A O 1
ATOM 2223 N N . ASN A 1 284 ? -8.816 27.5 -3.138 1 96.52 284 ASN A N 1
ATOM 2224 C CA . ASN A 1 284 ? -9.646 28.671 -2.877 1 96.52 284 ASN A CA 1
ATOM 2225 C C . ASN A 1 284 ? -9.156 29.444 -1.656 1 96.52 284 ASN A C 1
ATOM 2227 O O . ASN A 1 284 ? -9.862 29.535 -0.649 1 96.52 284 ASN A O 1
ATOM 2231 N N . PRO A 1 285 ? -7.985 30.066 -1.754 1 96.83 285 PRO A N 1
ATOM 2232 C CA . PRO A 1 285 ? -7.337 30.713 -0.611 1 96.83 285 PRO A CA 1
ATOM 2233 C C . PRO A 1 285 ? -8.117 31.92 -0.095 1 96.83 285 PRO A C 1
ATOM 2235 O O . PRO A 1 285 ? -8.135 32.178 1.111 1 96.83 285 PRO A O 1
ATOM 2238 N N . LYS A 1 286 ? -8.762 32.701 -0.935 1 97.75 286 LYS A N 1
ATOM 2239 C CA . LYS A 1 286 ? -9.501 33.884 -0.503 1 97.75 286 LYS A CA 1
ATOM 2240 C C . LYS A 1 286 ? -10.707 33.499 0.348 1 97.75 286 LYS A C 1
ATOM 2242 O O . LYS A 1 286 ? -10.948 34.096 1.399 1 97.75 286 LYS A O 1
ATOM 2247 N N . TRP A 1 287 ? -11.415 32.511 -0.134 1 98.25 287 TRP A N 1
ATOM 2248 C CA . TRP A 1 287 ? -12.563 32.039 0.633 1 98.25 287 TRP A CA 1
ATOM 2249 C C . TRP A 1 287 ? -12.126 31.492 1.988 1 98.25 287 TRP A C 1
ATOM 2251 O O . TRP A 1 287 ? -12.734 31.801 3.015 1 98.25 287 TRP A O 1
ATOM 2261 N N . LEU A 1 288 ? -11.089 30.704 1.953 1 98.51 288 LEU A N 1
ATOM 2262 C CA . LEU A 1 288 ? -10.605 30.092 3.185 1 98.51 288 LEU A CA 1
ATOM 2263 C C . LEU A 1 288 ? -10.139 31.156 4.173 1 98.51 288 LEU A C 1
ATOM 2265 O O . LEU A 1 288 ? -10.465 31.092 5.361 1 98.51 288 LEU A O 1
ATOM 2269 N N . ALA A 1 289 ? -9.387 32.135 3.717 1 98.38 289 ALA A N 1
ATOM 2270 C CA . ALA A 1 289 ? -8.917 33.213 4.583 1 98.38 289 ALA A CA 1
ATOM 2271 C C . ALA A 1 289 ? -10.088 33.978 5.192 1 98.38 289 ALA A C 1
ATOM 2273 O O . ALA A 1 289 ? -10.065 34.322 6.376 1 98.38 289 ALA A O 1
ATOM 2274 N N . ALA A 1 290 ? -11.057 34.246 4.398 1 98.29 290 ALA A N 1
ATOM 2275 C CA . ALA A 1 290 ? -12.242 34.942 4.892 1 98.29 290 ALA A CA 1
ATOM 2276 C C . ALA A 1 290 ? -12.944 34.129 5.976 1 98.29 290 ALA A C 1
ATOM 2278 O O . ALA A 1 290 ? -13.426 34.687 6.964 1 98.29 290 ALA A O 1
ATOM 2279 N N . PHE A 1 291 ? -13.032 32.9 5.776 1 98.17 291 PHE A N 1
ATOM 2280 C CA . PHE A 1 291 ? -13.641 32.026 6.772 1 98.17 291 PHE A CA 1
ATOM 2281 C C . PHE A 1 291 ? -12.855 32.064 8.078 1 98.17 291 PHE A C 1
ATOM 2283 O O . PHE A 1 291 ? -13.438 32.2 9.155 1 98.17 291 PHE A O 1
ATOM 2290 N N . ILE A 1 292 ? -11.51 31.871 7.977 1 97.43 292 ILE A N 1
ATOM 2291 C CA . ILE A 1 292 ? -10.664 31.881 9.165 1 97.43 292 ILE A CA 1
ATOM 2292 C C . ILE A 1 292 ? -10.8 33.221 9.884 1 97.43 292 ILE A C 1
ATOM 2294 O O . ILE A 1 292 ? -10.877 33.268 11.114 1 97.43 292 ILE A O 1
ATOM 2298 N N . ASP A 1 293 ? -10.846 34.308 9.112 1 95.78 293 ASP A N 1
ATOM 2299 C CA . ASP A 1 293 ? -11.041 35.652 9.649 1 95.78 293 ASP A CA 1
ATOM 2300 C C . ASP A 1 293 ? -12.328 35.735 10.467 1 95.78 293 ASP A C 1
ATOM 2302 O O . ASP A 1 293 ? -12.312 36.185 11.615 1 95.78 293 ASP A O 1
ATOM 2306 N N . ARG A 1 294 ? -13.396 35.261 9.899 1 95.29 294 ARG A N 1
ATOM 2307 C CA . ARG A 1 294 ? -14.691 35.313 10.57 1 95.29 294 ARG A CA 1
ATOM 2308 C C . ARG A 1 294 ? -14.684 34.471 11.841 1 95.29 294 ARG A C 1
ATOM 2310 O O . ARG A 1 294 ? -15.204 34.894 12.875 1 95.29 294 ARG A O 1
ATOM 2317 N N . ASN A 1 295 ? -14.131 33.336 11.767 1 93.87 295 ASN A N 1
ATOM 2318 C CA . ASN A 1 295 ? -14.108 32.443 12.921 1 93.87 295 ASN A CA 1
ATOM 2319 C C . ASN A 1 295 ? -13.25 33.007 14.049 1 93.87 295 ASN A C 1
ATOM 2321 O O . ASN A 1 295 ? -13.607 32.893 15.223 1 93.87 295 ASN A O 1
ATOM 2325 N N . ALA A 1 296 ? -12.083 33.512 13.726 1 92 296 ALA A N 1
ATOM 2326 C CA . ALA A 1 296 ? -11.198 34.114 14.72 1 92 296 ALA A CA 1
ATOM 2327 C C . ALA A 1 296 ? -11.86 35.317 15.387 1 92 296 ALA A C 1
ATOM 2329 O O . ALA A 1 296 ? -11.748 35.501 16.601 1 92 296 ALA A O 1
ATOM 2330 N N . ALA A 1 297 ? -12.551 36.129 14.637 1 90.17 297 ALA A N 1
ATOM 2331 C CA . ALA A 1 297 ? -13.249 37.296 15.169 1 90.17 297 ALA A CA 1
ATOM 2332 C C . ALA A 1 297 ? -14.341 36.883 16.152 1 90.17 297 ALA A C 1
ATOM 2334 O O . ALA A 1 297 ? -14.518 37.516 17.195 1 90.17 297 ALA A O 1
ATOM 2335 N N . ASN A 1 298 ? -15.008 35.859 15.822 1 87.74 298 ASN A N 1
ATOM 2336 C CA . ASN A 1 298 ? -16.118 35.386 16.642 1 87.74 298 ASN A CA 1
ATOM 2337 C C . ASN A 1 298 ? -15.626 34.747 17.938 1 87.74 298 ASN A C 1
ATOM 2339 O O . ASN A 1 298 ? -16.377 34.649 18.91 1 87.74 298 ASN A O 1
ATOM 2343 N N . ALA A 1 299 ? -14.444 34.225 17.909 1 83.29 299 ALA A N 1
ATOM 2344 C CA . ALA A 1 299 ? -13.903 33.534 19.077 1 83.29 299 ALA A CA 1
ATOM 2345 C C . ALA A 1 299 ? -13.488 34.527 20.158 1 83.29 299 ALA A C 1
ATOM 2347 O O . ALA A 1 299 ? -13.168 34.133 21.282 1 83.29 299 ALA A O 1
ATOM 2348 N N . GLY A 1 300 ? -13.75 35.739 19.93 1 71.15 300 GLY A N 1
ATOM 2349 C CA . GLY A 1 300 ? -13.536 36.769 20.934 1 71.15 300 GLY A CA 1
ATOM 2350 C C . GLY A 1 300 ? -12.102 36.836 21.424 1 71.15 300 GLY A C 1
ATOM 2351 O O . GLY A 1 300 ? -11.854 37.126 22.597 1 71.15 300 GLY A O 1
ATOM 2352 N N . ILE A 1 301 ? -11.208 36.318 20.624 1 65.46 301 ILE A N 1
ATOM 2353 C CA . ILE A 1 301 ? -9.829 36.437 21.084 1 65.46 301 ILE A CA 1
ATOM 2354 C C . ILE A 1 301 ? -9.508 37.9 21.379 1 65.46 301 ILE A C 1
ATOM 2356 O O . ILE A 1 301 ? -9.778 38.779 20.557 1 65.46 301 ILE A O 1
ATOM 2360 N N . GLU A 1 302 ? -9.852 38.301 22.597 1 57.31 302 GLU A N 1
ATOM 2361 C CA . GLU A 1 302 ? -9.554 39.69 22.935 1 57.31 302 GLU A CA 1
ATOM 2362 C C . GLU A 1 302 ? -8.221 40.13 22.335 1 57.31 302 GLU A C 1
ATOM 2364 O O . GLU A 1 302 ? -7.304 39.32 22.187 1 57.31 302 GLU A O 1
ATOM 2369 N N . PRO A 1 303 ? -8.368 41.252 21.701 1 54 303 PRO A N 1
ATOM 2370 C CA . PRO A 1 303 ? -7.174 41.835 21.086 1 54 303 PRO A CA 1
ATOM 2371 C C . PRO A 1 303 ? -5.945 41.752 21.989 1 54 303 PRO A C 1
ATOM 2373 O O . PRO A 1 303 ? -5.051 42.598 21.902 1 54 303 PRO A O 1
ATOM 2376 N N . SER A 1 304 ? -5.748 40.657 22.696 1 58.26 304 SER A N 1
ATOM 2377 C CA . SER A 1 304 ? -4.399 40.841 23.221 1 58.26 304 SER A CA 1
ATOM 2378 C C . SER A 1 304 ? -3.368 40.877 22.097 1 58.26 304 SER A C 1
ATOM 2380 O O . SER A 1 304 ? -3.275 39.939 21.303 1 58.26 304 SER A O 1
ATOM 2382 N N . ALA A 1 305 ? -3.141 42.171 21.664 1 68.95 305 ALA A N 1
ATOM 2383 C CA . ALA A 1 305 ? -2.174 42.42 20.598 1 68.95 305 ALA A CA 1
ATOM 2384 C C . ALA A 1 305 ? -0.861 41.691 20.868 1 68.95 305 ALA A C 1
ATOM 2386 O O . ALA A 1 305 ? -0.25 41.868 21.924 1 68.95 305 ALA A O 1
ATOM 2387 N N . VAL A 1 306 ? -0.738 40.62 20.204 1 79.12 306 VAL A N 1
ATOM 2388 C CA . VAL A 1 306 ? 0.574 39.982 20.189 1 79.12 306 VAL A CA 1
ATOM 2389 C C . VAL A 1 306 ? 1.482 40.692 19.186 1 79.12 306 VAL A C 1
ATOM 2391 O O . VAL A 1 306 ? 1.111 40.874 18.024 1 79.12 306 VAL A O 1
ATOM 2394 N N . ASP A 1 307 ? 2.454 41.265 19.676 1 80.89 307 ASP A N 1
ATOM 2395 C CA . ASP A 1 307 ? 3.516 41.858 18.868 1 80.89 307 ASP A CA 1
ATOM 2396 C C . ASP A 1 307 ? 4.841 41.132 19.085 1 80.89 307 ASP A C 1
ATOM 2398 O O . ASP A 1 307 ? 5.427 41.207 20.167 1 80.89 307 ASP A O 1
ATOM 2402 N N . LEU A 1 308 ? 5.339 40.496 18.025 1 90.13 308 LEU A N 1
ATOM 2403 C CA . LEU A 1 308 ? 6.514 39.642 18.164 1 90.13 308 LEU A CA 1
ATOM 2404 C C . LEU A 1 308 ? 7.77 40.365 17.689 1 90.13 308 LEU A C 1
ATOM 2406 O O . LEU A 1 308 ? 8.802 39.733 17.453 1 90.13 308 LEU A O 1
ATOM 2410 N N . SER A 1 309 ? 7.668 41.653 17.504 1 87.01 309 SER A N 1
ATOM 2411 C CA . SER A 1 309 ? 8.809 42.435 17.037 1 87.01 309 SER A CA 1
ATOM 2412 C C . SER A 1 309 ? 9.979 42.34 18.01 1 87.01 309 SER A C 1
ATOM 2414 O O . SER A 1 309 ? 11.125 42.603 17.639 1 87.01 309 SER A O 1
ATOM 2416 N N . TYR A 1 310 ? 9.662 42.015 19.249 1 86.82 310 TYR A N 1
ATOM 2417 C CA . TYR A 1 310 ? 10.714 41.891 20.252 1 86.82 310 TYR A CA 1
ATOM 2418 C C . TYR A 1 310 ? 11.671 40.758 19.901 1 86.82 310 TYR A C 1
ATOM 2420 O O . TYR A 1 310 ? 12.786 40.694 20.425 1 86.82 310 TYR A O 1
ATOM 2428 N N . LEU A 1 311 ? 11.337 39.873 19.008 1 90.62 311 LEU A N 1
ATOM 2429 C CA . LEU A 1 311 ? 12.128 38.698 18.663 1 90.62 311 LEU A CA 1
ATOM 2430 C C . LEU A 1 311 ? 13.265 39.066 17.716 1 90.62 311 LEU A C 1
ATOM 2432 O O . LEU A 1 311 ? 14.199 38.284 17.527 1 90.62 311 LEU A O 1
ATOM 2436 N N . ASP A 1 312 ? 13.232 40.18 17.101 1 88.21 312 ASP A N 1
ATOM 2437 C CA . ASP A 1 312 ? 14.192 40.573 16.074 1 88.21 312 ASP A CA 1
ATOM 2438 C C . ASP A 1 312 ? 15.62 40.538 16.615 1 88.21 312 ASP A C 1
ATOM 2440 O O . ASP A 1 312 ? 16.568 40.301 15.864 1 88.21 312 ASP A O 1
ATOM 2444 N N . ASP A 1 313 ? 15.795 40.695 17.883 1 88.49 313 ASP A N 1
ATOM 2445 C CA . ASP A 1 313 ? 17.138 40.756 18.451 1 88.49 313 ASP A CA 1
ATOM 2446 C C . ASP A 1 313 ? 17.309 39.728 19.568 1 88.49 313 ASP A C 1
ATOM 2448 O O . ASP A 1 313 ? 18.122 39.919 20.475 1 88.49 313 ASP A O 1
ATOM 2452 N N . GLN A 1 314 ? 16.5 38.744 19.492 1 89.26 314 GLN A N 1
ATOM 2453 C CA . GLN A 1 314 ? 16.559 37.742 20.551 1 89.26 314 GLN A CA 1
ATOM 2454 C C . GLN A 1 314 ? 17.121 36.423 20.03 1 89.26 314 GLN A C 1
ATOM 2456 O O . GLN A 1 314 ? 16.817 36.013 18.907 1 89.26 314 GLN A O 1
ATOM 2461 N N . LEU A 1 315 ? 17.943 35.763 20.831 1 87.47 315 LEU A N 1
ATOM 2462 C CA . LEU A 1 315 ? 18.323 34.376 20.584 1 87.47 315 LEU A CA 1
ATOM 2463 C C . LEU A 1 315 ? 17.156 33.435 20.864 1 87.47 315 LEU A C 1
ATOM 2465 O O . LEU A 1 315 ? 16.467 33.577 21.877 1 87.47 315 LEU A O 1
ATOM 2469 N N . THR A 1 316 ? 16.953 32.571 19.986 1 87.28 316 THR A N 1
ATOM 2470 C CA . THR A 1 316 ? 15.743 31.77 20.137 1 87.28 316 THR A CA 1
ATOM 2471 C C . THR A 1 316 ? 16.089 30.291 20.286 1 87.28 316 THR A C 1
ATOM 2473 O O . THR A 1 316 ? 15.23 29.48 20.638 1 87.28 316 THR A O 1
ATOM 2476 N N . MET A 1 317 ? 17.292 29.777 19.915 1 82.76 317 MET A N 1
ATOM 2477 C CA . MET A 1 317 ? 17.69 28.375 19.993 1 82.76 317 MET A CA 1
ATOM 2478 C C . MET A 1 317 ? 18.516 28.112 21.247 1 82.76 317 MET A C 1
ATOM 2480 O O . MET A 1 317 ? 19.684 27.729 21.158 1 82.76 317 MET A O 1
ATOM 2484 N N . ILE A 1 318 ? 18.112 28.56 22.4 1 70.09 318 ILE A N 1
ATOM 2485 C CA . ILE A 1 318 ? 18.92 28.399 23.603 1 70.09 318 ILE A CA 1
ATOM 2486 C C . ILE A 1 318 ? 18.383 27.236 24.434 1 70.09 318 ILE A C 1
ATOM 2488 O O . ILE A 1 318 ? 17.181 26.959 24.422 1 70.09 318 ILE A O 1
ATOM 2492 N N . MET B 1 1 ? 24.398 -51.612 -17.665 1 33.18 1 MET B N 1
ATOM 2493 C CA . MET B 1 1 ? 24.689 -50.293 -17.109 1 33.18 1 MET B CA 1
ATOM 2494 C C . MET B 1 1 ? 23.426 -49.442 -17.041 1 33.18 1 MET B C 1
ATOM 2496 O O . MET B 1 1 ? 22.841 -49.107 -18.072 1 33.18 1 MET B O 1
ATOM 2500 N N . SER B 1 2 ? 22.532 -49.613 -16.108 1 36.35 2 SER B N 1
ATOM 2501 C CA . SER B 1 2 ? 21.204 -49.023 -15.977 1 36.35 2 SER B CA 1
ATOM 2502 C C . SER B 1 2 ? 21.249 -47.511 -16.171 1 36.35 2 SER B C 1
ATOM 2504 O O . SER B 1 2 ? 21.998 -46.814 -15.484 1 36.35 2 SER B O 1
ATOM 2506 N N . THR B 1 3 ? 21.299 -46.963 -17.353 1 40.43 3 THR B N 1
ATOM 2507 C CA . THR B 1 3 ? 21.425 -45.553 -17.707 1 40.43 3 THR B CA 1
ATOM 2508 C C . THR B 1 3 ? 20.7 -44.674 -16.692 1 40.43 3 THR B C 1
ATOM 2510 O O . THR B 1 3 ? 19.479 -44.762 -16.546 1 40.43 3 THR B O 1
ATOM 2513 N N . GLN B 1 4 ? 21.223 -44.519 -15.486 1 44.38 4 GLN B N 1
ATOM 2514 C CA . GLN B 1 4 ? 20.694 -43.605 -14.48 1 44.38 4 GLN B CA 1
ATOM 2515 C C . GLN B 1 4 ? 20.09 -42.362 -15.128 1 44.38 4 GLN B C 1
ATOM 2517 O O . GLN B 1 4 ? 20.802 -41.575 -15.756 1 44.38 4 GLN B O 1
ATOM 2522 N N . ASN B 1 5 ? 18.934 -42.498 -15.77 1 51.22 5 ASN B N 1
ATOM 2523 C CA . ASN B 1 5 ? 18.184 -41.418 -16.404 1 51.22 5 ASN B CA 1
ATOM 2524 C C . ASN B 1 5 ? 18.358 -40.1 -15.654 1 51.22 5 ASN B C 1
ATOM 2526 O O . ASN B 1 5 ? 17.78 -39.909 -14.583 1 51.22 5 ASN B O 1
ATOM 2530 N N . VAL B 1 6 ? 19.585 -39.631 -15.681 1 57.57 6 VAL B N 1
ATOM 2531 C CA . VAL B 1 6 ? 19.912 -38.337 -15.091 1 57.57 6 VAL B CA 1
ATOM 2532 C C . VAL B 1 6 ? 18.947 -37.273 -15.609 1 57.57 6 VAL B C 1
ATOM 2534 O O . VAL B 1 6 ? 18.886 -37.015 -16.813 1 57.57 6 VAL B O 1
ATOM 2537 N N . ALA B 1 7 ? 18.023 -36.874 -14.752 1 72.06 7 ALA B N 1
ATOM 2538 C CA . ALA B 1 7 ? 17.07 -35.828 -15.114 1 72.06 7 ALA B CA 1
ATOM 2539 C C . ALA B 1 7 ? 17.786 -34.611 -15.693 1 72.06 7 ALA B C 1
ATOM 2541 O O . ALA B 1 7 ? 18.803 -34.167 -15.155 1 72.06 7 ALA B O 1
ATOM 2542 N N . LEU B 1 8 ? 17.467 -34.162 -16.893 1 83.8 8 LEU B N 1
ATOM 2543 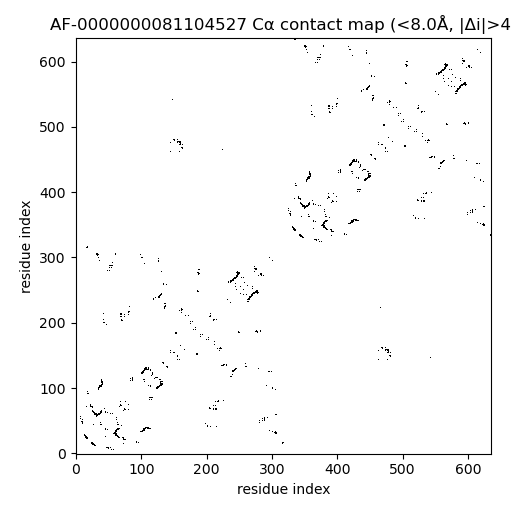C CA . LEU B 1 8 ? 18.005 -32.97 -17.54 1 83.8 8 LEU B CA 1
ATOM 2544 C C . LEU B 1 8 ? 17.834 -31.744 -16.649 1 83.8 8 LEU B C 1
ATOM 2546 O O . LEU B 1 8 ? 16.8 -31.584 -15.998 1 83.8 8 LEU B O 1
ATOM 2550 N N . PRO B 1 9 ? 18.944 -30.983 -16.614 1 91.05 9 PRO B N 1
ATOM 2551 C CA . PRO B 1 9 ? 18.755 -29.702 -15.93 1 91.05 9 PRO B CA 1
ATOM 2552 C C . PRO B 1 9 ? 17.56 -28.917 -16.467 1 91.05 9 PRO B C 1
ATOM 2554 O O . PRO B 1 9 ? 17.29 -28.944 -17.67 1 91.05 9 PRO B O 1
ATOM 2557 N N . PHE B 1 10 ? 16.865 -28.301 -15.604 1 94.91 10 PHE B N 1
ATOM 2558 C CA . PHE B 1 10 ? 15.604 -27.639 -15.915 1 94.91 10 PHE B CA 1
ATOM 2559 C C . PHE B 1 10 ? 15.774 -26.666 -17.076 1 94.91 10 PHE B C 1
ATOM 2561 O O . PHE B 1 10 ? 14.903 -26.568 -17.943 1 94.91 10 PHE B O 1
ATOM 2568 N N . ASP B 1 11 ? 16.895 -25.964 -17.194 1 93.32 11 ASP B N 1
ATOM 2569 C CA . ASP B 1 11 ? 17.158 -24.988 -18.247 1 93.32 11 ASP B CA 1
ATOM 2570 C C . ASP B 1 11 ? 17.311 -25.671 -19.603 1 93.32 11 ASP B C 1
ATOM 2572 O O . ASP B 1 11 ? 17.262 -25.014 -20.645 1 93.32 11 ASP B O 1
ATOM 2576 N N . GLU B 1 12 ? 17.484 -26.952 -19.572 1 94.63 12 GLU B N 1
ATOM 2577 C CA . GLU B 1 12 ? 17.688 -27.7 -20.809 1 94.63 12 GLU B CA 1
ATOM 2578 C C . GLU B 1 12 ? 16.43 -28.467 -21.204 1 94.63 12 GLU B C 1
ATOM 2580 O O . GLU B 1 12 ? 16.426 -29.192 -22.201 1 94.63 12 GLU B O 1
ATOM 2585 N N . TRP B 1 13 ? 15.383 -28.381 -20.404 1 96.58 13 TRP B N 1
ATOM 2586 C CA . TRP B 1 13 ? 14.127 -29.037 -20.749 1 96.58 13 TRP B CA 1
ATOM 2587 C C . TRP B 1 13 ? 13.618 -28.561 -22.105 1 96.58 13 TRP B C 1
ATOM 2589 O O . TRP B 1 13 ? 13.855 -27.416 -22.497 1 96.58 13 TRP B O 1
ATOM 2599 N N . ARG B 1 14 ? 12.858 -29.486 -22.771 1 95.14 14 ARG B N 1
ATOM 2600 C CA . ARG B 1 14 ? 12.13 -29.063 -23.963 1 95.14 14 ARG B CA 1
ATOM 2601 C C . ARG B 1 14 ? 11.084 -28.008 -23.619 1 95.14 14 ARG B C 1
ATOM 2603 O O . ARG B 1 14 ? 10.598 -27.954 -22.488 1 95.14 14 ARG B O 1
ATOM 2610 N N . SER B 1 15 ? 10.867 -27.178 -24.563 1 95.66 15 SER B N 1
ATOM 2611 C CA . SER B 1 15 ? 9.854 -26.144 -24.374 1 95.66 15 SER B CA 1
ATOM 2612 C C . SER B 1 15 ? 8.92 -26.059 -25.576 1 95.66 15 SER B C 1
ATOM 2614 O O . SER B 1 15 ? 9.226 -26.591 -26.646 1 95.66 15 SER B O 1
ATOM 2616 N N . ILE B 1 16 ? 7.85 -25.457 -25.35 1 95.74 16 ILE B N 1
ATOM 2617 C CA . ILE B 1 16 ? 6.853 -25.235 -26.392 1 95.74 16 ILE B CA 1
ATOM 2618 C C . ILE B 1 16 ? 6.16 -23.893 -26.165 1 95.74 16 ILE B C 1
ATOM 2620 O O . ILE B 1 16 ? 6.199 -23.346 -25.06 1 95.74 16 ILE B O 1
ATOM 2624 N N . ARG B 1 17 ? 5.602 -23.331 -27.19 1 96 17 ARG B N 1
ATOM 2625 C CA . ARG B 1 17 ? 4.695 -22.189 -27.142 1 96 17 ARG B CA 1
ATOM 2626 C C . ARG B 1 17 ? 3.41 -22.478 -27.91 1 96 17 ARG B C 1
ATOM 2628 O O . ARG B 1 17 ? 3.452 -22.967 -29.041 1 96 17 ARG B O 1
ATOM 2635 N N . VAL B 1 18 ? 2.301 -22.246 -27.299 1 95.64 18 VAL B N 1
ATOM 2636 C CA . VAL B 1 18 ? 0.999 -22.54 -27.888 1 95.64 18 VAL B CA 1
ATOM 2637 C C . VAL B 1 18 ? 0.142 -21.276 -27.907 1 95.64 18 VAL B C 1
ATOM 2639 O O . VAL B 1 18 ? 0.051 -20.565 -26.904 1 95.64 18 VAL B O 1
ATOM 2642 N N . LYS B 1 19 ? -0.484 -21.001 -29.07 1 94.61 19 LYS B N 1
ATOM 2643 C CA . LYS B 1 19 ? -1.408 -19.875 -29.174 1 94.61 19 LYS B CA 1
ATOM 2644 C C . LYS B 1 19 ? -2.727 -20.18 -28.471 1 94.61 19 LYS B C 1
ATOM 2646 O O . LYS B 1 19 ? -3.292 -21.263 -28.642 1 94.61 19 LYS B O 1
ATOM 2651 N N . THR B 1 20 ? -3.092 -19.316 -27.632 1 94.55 20 THR B N 1
ATOM 2652 C CA . THR B 1 20 ? -4.402 -19.392 -26.995 1 94.55 20 THR B CA 1
ATOM 2653 C C . THR B 1 20 ? -5.282 -18.222 -27.426 1 94.55 20 THR B C 1
ATOM 2655 O O . THR B 1 20 ? -4.89 -17.426 -28.283 1 94.55 20 THR B O 1
ATOM 2658 N N . ALA B 1 21 ? -6.477 -18.136 -26.987 1 92.66 21 ALA B N 1
ATOM 2659 C CA . ALA B 1 21 ? -7.421 -17.094 -27.383 1 92.66 21 ALA B CA 1
ATOM 2660 C C . ALA B 1 21 ? -6.89 -15.708 -27.027 1 92.66 21 ALA B C 1
ATOM 2662 O O . ALA B 1 21 ? -7.138 -14.738 -27.747 1 92.66 21 ALA B O 1
ATOM 2663 N N . ASP B 1 22 ? -6.089 -15.647 -26.009 1 94.72 22 ASP B N 1
ATOM 2664 C CA . ASP B 1 22 ? -5.792 -14.324 -25.469 1 94.72 22 ASP B CA 1
ATOM 2665 C C . ASP B 1 22 ? -4.288 -14.129 -25.289 1 94.72 22 ASP B C 1
ATOM 2667 O O . ASP B 1 22 ? -3.837 -13.041 -24.925 1 94.72 22 ASP B O 1
ATOM 2671 N N . THR B 1 23 ? -3.496 -15.191 -25.488 1 94.97 23 THR B N 1
ATOM 2672 C CA . THR B 1 23 ? -2.054 -15.129 -25.275 1 94.97 23 THR B CA 1
ATOM 2673 C C . THR B 1 23 ? -1.345 -16.24 -26.044 1 94.97 23 THR B C 1
ATOM 2675 O O . THR B 1 23 ? -1.986 -17.01 -26.763 1 94.97 23 THR B O 1
ATOM 2678 N N . SER B 1 24 ? -0.06 -16.221 -26.062 1 96.22 24 SER B N 1
ATOM 2679 C CA . SER B 1 24 ? 0.781 -17.372 -26.375 1 96.22 24 SER B CA 1
ATOM 2680 C C . SER B 1 24 ? 1.453 -17.924 -25.122 1 96.22 24 SER B C 1
ATOM 2682 O O . SER B 1 24 ? 2.22 -17.22 -24.462 1 96.22 24 SER B O 1
ATOM 2684 N N . LEU B 1 25 ? 1.165 -19.125 -24.824 1 97.61 25 LEU B N 1
ATOM 2685 C CA . LEU B 1 25 ? 1.625 -19.736 -23.582 1 97.61 25 LEU B CA 1
ATOM 2686 C C . LEU B 1 25 ? 2.912 -20.522 -23.807 1 97.61 25 LEU B C 1
ATOM 2688 O O . LEU B 1 25 ? 2.988 -21.35 -24.718 1 97.61 25 LEU B O 1
ATOM 2692 N N . PHE B 1 26 ? 3.9 -20.196 -23.033 1 97.88 26 PHE B N 1
ATOM 2693 C CA . PHE B 1 26 ? 5.155 -20.937 -22.984 1 97.88 26 PHE B CA 1
ATOM 2694 C C . PHE B 1 26 ? 5.102 -22.02 -21.913 1 97.88 26 PHE B C 1
ATOM 2696 O O . PHE B 1 26 ? 4.562 -21.801 -20.827 1 97.88 26 PHE B O 1
ATOM 2703 N N . ALA B 1 27 ? 5.666 -23.24 -22.208 1 98.14 27 ALA B N 1
ATOM 2704 C CA . ALA B 1 27 ? 5.774 -24.289 -21.197 1 98.14 27 ALA B CA 1
ATOM 2705 C C . ALA B 1 27 ? 7.049 -25.105 -21.387 1 98.14 27 ALA B C 1
ATOM 2707 O O . ALA B 1 27 ? 7.464 -25.364 -22.519 1 98.14 27 ALA B O 1
ATOM 2708 N N . ARG B 1 28 ? 7.563 -25.505 -20.259 1 97.67 28 ARG B N 1
ATOM 2709 C CA . ARG B 1 28 ? 8.611 -26.52 -20.232 1 97.67 28 ARG B CA 1
ATOM 2710 C C . ARG B 1 28 ? 8.034 -27.895 -19.911 1 97.67 28 ARG B C 1
ATOM 2712 O O . ARG B 1 28 ? 7.067 -28.006 -19.153 1 97.67 28 ARG B O 1
ATOM 2719 N N . TYR B 1 29 ? 8.647 -28.866 -20.551 1 96.58 29 TYR B N 1
ATOM 2720 C CA . TYR B 1 29 ? 8.181 -30.208 -20.22 1 96.58 29 TYR B CA 1
ATOM 2721 C C . TYR B 1 29 ? 9.314 -31.221 -20.328 1 96.58 29 TYR B C 1
ATOM 2723 O O . TYR B 1 29 ? 10.291 -30.995 -21.046 1 96.58 29 TYR B O 1
ATOM 2731 N N . ASP B 1 30 ? 9.181 -32.217 -19.579 1 95.88 30 ASP B N 1
ATOM 2732 C CA . ASP B 1 30 ? 10.133 -33.324 -19.597 1 95.88 30 ASP B CA 1
ATOM 2733 C C . ASP B 1 30 ? 9.514 -34.59 -19.008 1 95.88 30 ASP B C 1
ATOM 2735 O O . ASP B 1 30 ? 8.542 -34.519 -18.253 1 95.88 30 ASP B O 1
ATOM 2739 N N . GLY B 1 31 ? 10.042 -35.763 -19.453 1 93.84 31 GLY B N 1
ATOM 2740 C CA . GLY B 1 31 ? 9.642 -37.044 -18.893 1 93.84 31 GLY B CA 1
ATOM 2741 C C . GLY B 1 31 ? 8.533 -37.718 -19.678 1 93.84 31 GLY B C 1
ATOM 2742 O O . GLY B 1 31 ? 8.069 -37.187 -20.689 1 93.84 31 GLY B O 1
ATOM 2743 N N . THR B 1 32 ? 8.289 -38.968 -19.254 1 91.7 32 THR B N 1
ATOM 2744 C CA . THR B 1 32 ? 7.222 -39.795 -19.807 1 91.7 32 THR B CA 1
ATOM 2745 C C . THR B 1 32 ? 6.433 -40.477 -18.692 1 91.7 32 THR B C 1
ATOM 2747 O O . THR B 1 32 ? 6.993 -40.823 -17.65 1 91.7 32 THR B O 1
ATOM 2750 N N . GLY B 1 33 ? 5.191 -40.593 -18.946 1 91.58 33 GLY B N 1
ATOM 2751 C CA . GLY B 1 33 ? 4.299 -41.153 -17.943 1 91.58 33 GLY B CA 1
ATOM 2752 C C . GLY B 1 33 ? 3.065 -40.303 -17.702 1 91.58 33 GLY B C 1
ATOM 2753 O O . GLY B 1 33 ? 2.705 -39.471 -18.537 1 91.58 33 GLY B O 1
ATOM 2754 N N . PRO B 1 34 ? 2.39 -40.614 -16.581 1 93.07 34 PRO B N 1
ATOM 2755 C CA . PRO B 1 34 ? 1.24 -39.765 -16.26 1 93.07 34 PRO B CA 1
ATOM 2756 C C . PRO B 1 34 ? 1.609 -38.288 -16.15 1 93.07 34 PRO B C 1
ATOM 2758 O O . PRO B 1 34 ? 2.74 -37.956 -15.784 1 93.07 34 PRO B O 1
ATOM 2761 N N . ALA B 1 35 ? 0.718 -37.428 -16.464 1 95.06 35 ALA B N 1
ATOM 2762 C CA . ALA B 1 35 ? 1.016 -36.003 -16.575 1 95.06 35 ALA B CA 1
ATOM 2763 C C . ALA B 1 35 ? 0.889 -35.309 -15.222 1 95.06 35 ALA B C 1
ATOM 2765 O O . ALA B 1 35 ? -0.065 -35.553 -14.479 1 95.06 35 ALA B O 1
ATOM 2766 N N . VAL B 1 36 ? 1.846 -34.513 -14.855 1 96.58 36 VAL B N 1
ATOM 2767 C CA . VAL B 1 36 ? 1.852 -33.639 -13.687 1 96.58 36 VAL B CA 1
ATOM 2768 C C . VAL B 1 36 ? 2.012 -32.186 -14.129 1 96.58 36 VAL B C 1
ATOM 2770 O O . VAL B 1 36 ? 2.923 -31.86 -14.894 1 96.58 36 VAL B O 1
ATOM 2773 N N . LEU B 1 37 ? 1.113 -31.343 -13.712 1 98.18 37 LEU B N 1
ATOM 2774 C CA . LEU B 1 37 ? 1.109 -29.921 -14.04 1 98.18 37 LEU B CA 1
ATOM 2775 C C . LEU B 1 37 ? 1.557 -29.087 -12.844 1 98.18 37 LEU B C 1
ATOM 2777 O O . LEU B 1 37 ? 0.963 -29.169 -11.767 1 98.18 37 LEU B O 1
ATOM 2781 N N . LEU B 1 38 ? 2.612 -28.299 -12.997 1 98.86 38 LEU B N 1
ATOM 2782 C CA . LEU B 1 38 ? 3.152 -27.431 -11.956 1 98.86 38 LEU B CA 1
ATOM 2783 C C . LEU B 1 38 ? 2.876 -25.965 -12.273 1 98.86 38 LEU B C 1
ATOM 2785 O O . LEU B 1 38 ? 3.451 -25.41 -13.211 1 98.86 38 LEU B O 1
ATOM 2789 N N . LEU B 1 39 ? 2.032 -25.345 -11.5 1 98.93 39 LEU B N 1
ATOM 2790 C CA . LEU B 1 39 ? 1.638 -23.957 -11.715 1 98.93 39 LEU B CA 1
ATOM 2791 C C . LEU B 1 39 ? 2.352 -23.031 -10.736 1 98.93 39 LEU B C 1
ATOM 2793 O O . LEU B 1 39 ? 2.25 -23.209 -9.52 1 98.93 39 LEU B O 1
ATOM 2797 N N . HIS B 1 40 ? 2.994 -22.044 -11.266 1 98.73 40 HIS B N 1
ATOM 2798 C CA . HIS B 1 40 ? 3.859 -21.176 -10.475 1 98.73 40 HIS B CA 1
ATOM 2799 C C . HIS B 1 40 ? 3.068 -20.032 -9.85 1 98.73 40 HIS B C 1
ATOM 2801 O O . HIS B 1 40 ? 1.901 -19.822 -10.187 1 98.73 40 HIS B O 1
ATOM 2807 N N . GLY B 1 41 ? 3.684 -19.397 -8.951 1 97.73 41 GLY B N 1
ATOM 2808 C CA . GLY B 1 41 ? 3.133 -18.21 -8.317 1 97.73 41 GLY B CA 1
ATOM 2809 C C . GLY B 1 41 ? 3.813 -16.928 -8.76 1 97.73 41 GLY B C 1
ATOM 2810 O O . GLY B 1 41 ? 4.622 -16.937 -9.69 1 97.73 41 GLY B O 1
ATOM 2811 N N . CYS B 1 42 ? 3.453 -15.871 -8.176 1 96.74 42 CYS B N 1
ATOM 2812 C CA . CYS B 1 42 ? 4.06 -14.562 -8.389 1 96.74 42 CYS B CA 1
ATOM 2813 C C . CYS B 1 42 ? 5.095 -14.259 -7.311 1 96.74 42 CYS B C 1
ATOM 2815 O O . CYS B 1 42 ? 4.896 -14.595 -6.143 1 96.74 42 CYS B O 1
ATOM 2817 N N . PRO B 1 43 ? 6.125 -13.599 -7.706 1 95.21 43 PRO B N 1
ATOM 2818 C CA . PRO B 1 43 ? 6.497 -12.982 -8.981 1 95.21 43 PRO B CA 1
ATOM 2819 C C . PRO B 1 43 ? 7.292 -13.924 -9.882 1 95.21 43 PRO B C 1
ATOM 2821 O O . PRO B 1 43 ? 7.954 -13.473 -10.821 1 95.21 43 PRO B O 1
ATOM 2824 N N . GLN B 1 44 ? 7.191 -15.117 -9.63 1 96.92 44 GLN B N 1
ATOM 2825 C CA . GLN B 1 44 ? 8.035 -16.079 -10.33 1 96.92 44 GLN B CA 1
ATOM 2826 C C . GLN B 1 44 ? 7.359 -16.58 -11.603 1 96.92 44 GLN B C 1
ATOM 2828 O O . GLN B 1 44 ? 6.402 -15.971 -12.085 1 96.92 44 GLN B O 1
ATOM 2833 N N . HIS B 1 45 ? 8.026 -17.462 -12.323 1 98.23 45 HIS B N 1
ATOM 2834 C CA . HIS B 1 45 ? 7.525 -18.245 -13.446 1 98.23 45 HIS B CA 1
ATOM 2835 C C . HIS B 1 45 ? 8.055 -19.675 -13.401 1 98.23 45 HIS B C 1
ATOM 2837 O O . HIS B 1 45 ? 8.513 -20.138 -12.355 1 98.23 45 HIS B O 1
ATOM 2843 N N . SER B 1 46 ? 7.938 -20.412 -14.455 1 98.42 46 SER B N 1
ATOM 2844 C CA . SER B 1 46 ? 8.19 -21.85 -14.437 1 98.42 46 SER B CA 1
ATOM 2845 C C . SER B 1 46 ? 9.558 -22.163 -13.841 1 98.42 46 SER B C 1
ATOM 2847 O O . SER B 1 46 ? 9.765 -23.242 -13.281 1 98.42 46 SER B O 1
ATOM 2849 N N . LEU B 1 47 ? 10.498 -21.197 -13.887 1 97.72 47 LEU B N 1
ATOM 2850 C CA . LEU B 1 47 ? 11.842 -21.378 -13.351 1 97.72 47 LEU B CA 1
ATOM 2851 C C . LEU B 1 47 ? 11.793 -21.772 -11.879 1 97.72 47 LEU B C 1
ATOM 2853 O O . LEU B 1 47 ? 12.723 -22.399 -11.368 1 97.72 47 LEU B O 1
ATOM 2857 N N . MET B 1 48 ? 10.742 -21.476 -11.192 1 97.14 48 MET B N 1
ATOM 2858 C CA . MET B 1 48 ? 10.649 -21.776 -9.766 1 97.14 48 MET B CA 1
ATOM 2859 C C . MET B 1 48 ? 10.687 -23.281 -9.523 1 97.14 48 MET B C 1
ATOM 2861 O O . MET B 1 48 ? 10.994 -23.728 -8.417 1 97.14 48 MET B O 1
ATOM 2865 N N . TRP B 1 49 ? 10.402 -24.03 -10.539 1 98.3 49 TRP B N 1
ATOM 2866 C CA . TRP B 1 49 ? 10.294 -25.478 -10.394 1 98.3 49 TRP B CA 1
ATOM 2867 C C . TRP B 1 49 ? 11.622 -26.158 -10.708 1 98.3 49 TRP B C 1
ATOM 2869 O O . TRP B 1 49 ? 11.692 -27.386 -10.798 1 98.3 49 TRP B O 1
ATOM 2879 N N . HIS B 1 50 ? 12.738 -25.454 -10.799 1 97.48 50 HIS B N 1
ATOM 2880 C CA . HIS B 1 50 ? 14.02 -25.933 -11.303 1 97.48 50 HIS B CA 1
ATOM 2881 C C . HIS B 1 50 ? 14.578 -27.045 -10.422 1 97.48 50 HIS B C 1
ATOM 2883 O O . HIS B 1 50 ? 15.328 -27.902 -10.896 1 97.48 50 HIS B O 1
ATOM 2889 N N . LYS B 1 51 ? 14.198 -27.056 -9.135 1 96.88 51 LYS B N 1
ATOM 2890 C CA . LYS B 1 51 ? 14.686 -28.115 -8.257 1 96.88 51 LYS B CA 1
ATOM 2891 C C . LYS B 1 51 ? 13.68 -29.259 -8.164 1 96.88 51 LYS B C 1
ATOM 2893 O O . LYS B 1 51 ? 14.066 -30.424 -8.043 1 96.88 51 LYS B O 1
ATOM 2898 N N . VAL B 1 52 ? 12.405 -28.996 -8.266 1 98.08 52 VAL B N 1
ATOM 2899 C CA . VAL B 1 52 ? 11.33 -29.958 -8.047 1 98.08 52 VAL B CA 1
ATOM 2900 C C . VAL B 1 52 ? 11.069 -30.742 -9.331 1 98.08 52 VAL B C 1
ATOM 2902 O O . VAL B 1 52 ? 10.936 -31.968 -9.301 1 98.08 52 VAL B O 1
ATOM 2905 N N . GLY B 1 53 ? 10.998 -30.089 -10.481 1 98.09 53 GLY B N 1
ATOM 2906 C CA . GLY B 1 53 ? 10.661 -30.691 -11.762 1 98.09 53 GLY B CA 1
ATOM 2907 C C . GLY B 1 53 ? 11.509 -31.904 -12.093 1 98.09 53 GLY B C 1
ATOM 2908 O O . GLY B 1 53 ? 10.981 -32.995 -12.317 1 98.09 53 GLY B O 1
ATOM 2909 N N . PRO B 1 54 ? 12.85 -31.71 -12.029 1 97.73 54 PRO B N 1
ATOM 2910 C CA . PRO B 1 54 ? 13.75 -32.805 -12.398 1 97.73 54 PRO B CA 1
ATOM 2911 C C . PRO B 1 54 ? 13.613 -34.017 -11.48 1 97.73 54 PRO B C 1
ATOM 2913 O O . PRO B 1 54 ? 13.873 -35.147 -11.901 1 97.73 54 PRO B O 1
ATOM 2916 N N . LEU B 1 55 ? 13.118 -33.823 -10.266 1 97.27 55 LEU B N 1
ATOM 2917 C CA . LEU B 1 55 ? 12.935 -34.925 -9.328 1 97.27 55 LEU B CA 1
ATOM 2918 C C . LEU B 1 55 ? 11.699 -35.743 -9.685 1 97.27 55 LEU B C 1
ATOM 2920 O O . LEU B 1 55 ? 11.556 -36.885 -9.243 1 97.27 55 LEU B O 1
ATOM 2924 N N . LEU B 1 56 ? 10.847 -35.214 -10.517 1 96.6 56 LEU B N 1
ATOM 2925 C CA . LEU B 1 56 ? 9.583 -35.86 -10.852 1 96.6 56 LEU B CA 1
ATOM 2926 C C . LEU B 1 56 ? 9.619 -36.422 -12.269 1 96.6 56 LEU B C 1
ATOM 2928 O O . LEU B 1 56 ? 8.859 -37.336 -12.598 1 96.6 56 LEU B O 1
ATOM 2932 N N . SER B 1 57 ? 10.498 -35.921 -13.105 1 95.16 57 SER B N 1
ATOM 2933 C CA . SER B 1 57 ? 10.419 -36.154 -14.543 1 95.16 57 SER B CA 1
ATOM 2934 C C . SER B 1 57 ? 10.856 -37.572 -14.898 1 95.16 57 SER B C 1
ATOM 2936 O O . SER B 1 57 ? 10.652 -38.026 -16.025 1 95.16 57 SER B O 1
ATOM 2938 N N . SER B 1 58 ? 11.401 -38.349 -13.971 1 92.55 58 SER B N 1
ATOM 2939 C CA . SER B 1 58 ? 11.752 -39.742 -14.225 1 92.55 58 SER B CA 1
ATOM 2940 C C . SER B 1 58 ? 10.514 -40.632 -14.233 1 92.55 58 SER B C 1
ATOM 2942 O O . SER B 1 58 ? 10.542 -41.739 -14.776 1 92.55 58 SER B O 1
ATOM 2944 N N . LYS B 1 59 ? 9.433 -40.132 -13.703 1 92.16 59 LYS B N 1
ATOM 2945 C CA . LYS B 1 59 ? 8.251 -40.972 -13.532 1 92.16 59 LYS B CA 1
ATOM 2946 C C . LYS B 1 59 ? 7.043 -40.375 -14.25 1 92.16 59 LYS B C 1
ATOM 2948 O O . LYS B 1 59 ? 6.065 -41.075 -14.517 1 92.16 59 LYS B O 1
ATOM 2953 N N . TYR B 1 60 ? 7.138 -39.1 -14.529 1 94.38 60 TYR B N 1
ATOM 2954 C CA . TYR B 1 60 ? 5.966 -38.391 -15.03 1 94.38 60 TYR B CA 1
ATOM 2955 C C . TYR B 1 60 ? 6.321 -37.535 -16.24 1 94.38 60 TYR B C 1
ATOM 2957 O O . TYR B 1 60 ? 7.491 -37.208 -16.454 1 94.38 60 TYR B O 1
ATOM 2965 N N . THR B 1 61 ? 5.343 -37.265 -17.052 1 95.07 61 THR B N 1
ATOM 2966 C CA . THR B 1 61 ? 5.409 -36.113 -17.944 1 95.07 61 THR B CA 1
ATOM 2967 C C . THR B 1 61 ? 5.117 -34.822 -17.184 1 95.07 61 THR B C 1
ATOM 2969 O O . THR B 1 61 ? 3.961 -34.522 -16.881 1 95.07 61 THR B O 1
ATOM 2972 N N . VAL B 1 62 ? 6.169 -34.116 -16.852 1 96.79 62 VAL B N 1
ATOM 2973 C CA . VAL B 1 62 ? 6.027 -32.9 -16.059 1 96.79 62 VAL B CA 1
ATOM 2974 C C . VAL B 1 62 ? 5.871 -31.695 -16.985 1 96.79 62 VAL B C 1
ATOM 2976 O O . VAL B 1 62 ? 6.684 -31.49 -17.889 1 96.79 62 VAL B O 1
ATOM 2979 N N . ILE B 1 63 ? 4.837 -30.948 -16.812 1 97.99 63 ILE B N 1
ATOM 2980 C CA . ILE B 1 63 ? 4.558 -29.737 -17.577 1 97.99 63 ILE B CA 1
ATOM 2981 C C . ILE B 1 63 ? 4.592 -28.523 -16.652 1 97.99 63 ILE B C 1
ATOM 2983 O O . ILE B 1 63 ? 3.894 -28.49 -15.635 1 97.99 63 ILE B O 1
ATOM 2987 N N . ALA B 1 64 ? 5.389 -27.544 -16.943 1 98.77 64 ALA B N 1
ATOM 2988 C CA . ALA B 1 64 ? 5.532 -26.307 -16.178 1 98.77 64 ALA B CA 1
ATOM 2989 C C . ALA B 1 64 ? 5.335 -25.085 -17.07 1 98.77 64 ALA B C 1
ATOM 2991 O O . ALA B 1 64 ? 6.293 -24.575 -17.656 1 98.77 64 ALA B O 1
ATOM 2992 N N . PRO B 1 65 ? 4.198 -24.58 -17.158 1 98.76 65 PRO B N 1
ATOM 2993 C CA . PRO B 1 65 ? 3.945 -23.4 -17.988 1 98.76 65 PRO B CA 1
ATOM 2994 C C . PRO B 1 65 ? 4.298 -22.094 -17.281 1 98.76 65 PRO B C 1
ATOM 2996 O O . PRO B 1 65 ? 4.324 -22.042 -16.049 1 98.76 65 PRO B O 1
ATOM 2999 N N . ASP B 1 66 ? 4.662 -21.114 -18.062 1 98.75 66 ASP B N 1
ATOM 3000 C CA . ASP B 1 66 ? 4.581 -19.73 -17.607 1 98.75 66 ASP B CA 1
ATOM 3001 C C . ASP B 1 66 ? 3.16 -19.189 -17.745 1 98.75 66 ASP B C 1
ATOM 3003 O O . ASP B 1 66 ? 2.624 -19.113 -18.853 1 98.75 66 ASP B O 1
ATOM 3007 N N . LEU B 1 67 ? 2.578 -18.831 -16.685 1 98.53 67 LEU B N 1
ATOM 3008 C CA . LEU B 1 67 ? 1.215 -18.315 -16.738 1 98.53 67 LEU B CA 1
ATOM 3009 C C . LEU B 1 67 ? 1.148 -17.039 -17.572 1 98.53 67 LEU B C 1
ATOM 3011 O O . LEU B 1 67 ? 2.177 -16.415 -17.842 1 98.53 67 LEU B O 1
ATOM 3015 N N . PRO B 1 68 ? -0.041 -16.682 -18.021 1 97.65 68 PRO B N 1
ATOM 3016 C CA . PRO B 1 68 ? -0.168 -15.529 -18.916 1 97.65 68 PRO B CA 1
ATOM 3017 C C . PRO B 1 68 ? 0.463 -14.263 -18.34 1 97.65 68 PRO B C 1
ATOM 3019 O O . PRO B 1 68 ? 0.175 -13.888 -17.201 1 97.65 68 PRO B O 1
ATOM 3022 N N . GLY B 1 69 ? 1.276 -13.668 -19.173 1 97.55 69 GLY B N 1
ATOM 3023 C CA . GLY B 1 69 ? 1.903 -12.417 -18.776 1 97.55 69 GLY B CA 1
ATOM 3024 C C . GLY B 1 69 ? 3.095 -12.611 -17.859 1 97.55 69 GLY B C 1
ATOM 3025 O O . GLY B 1 69 ? 3.589 -11.652 -17.261 1 97.55 69 GLY B O 1
ATOM 3026 N N . MET B 1 70 ? 3.599 -13.839 -17.72 1 98.03 70 MET B N 1
ATOM 3027 C CA . MET B 1 70 ? 4.744 -14.162 -16.873 1 98.03 70 MET B CA 1
ATOM 3028 C C . MET B 1 70 ? 5.844 -14.843 -17.68 1 98.03 70 MET B C 1
ATOM 3030 O O . MET B 1 70 ? 5.561 -15.548 -18.65 1 98.03 70 MET B O 1
ATOM 3034 N N . GLY B 1 71 ? 7.076 -14.601 -17.224 1 98.05 71 GLY B N 1
ATOM 3035 C CA . GLY B 1 71 ? 8.188 -15.307 -17.841 1 98.05 71 GLY B CA 1
ATOM 3036 C C . GLY B 1 71 ? 8.254 -15.119 -19.345 1 98.05 71 GLY B C 1
ATOM 3037 O O . GLY B 1 71 ? 8.34 -13.99 -19.831 1 98.05 71 GLY B O 1
ATOM 3038 N N . GLN B 1 72 ? 8.005 -16.225 -20.045 1 97.59 72 GLN B N 1
ATOM 3039 C CA . GLN B 1 72 ? 8.147 -16.189 -21.497 1 97.59 72 GLN B CA 1
ATOM 3040 C C . GLN B 1 72 ? 6.783 -16.17 -22.183 1 97.59 72 GLN B C 1
ATOM 3042 O O . GLN B 1 72 ? 6.699 -16.034 -23.405 1 97.59 72 GLN B O 1
ATOM 3047 N N . SER B 1 73 ? 5.731 -16.323 -21.439 1 98.19 73 SER B N 1
ATOM 3048 C CA . SER B 1 73 ? 4.396 -16.176 -22.01 1 98.19 73 SER B CA 1
ATOM 3049 C C . SER B 1 73 ? 4.088 -14.716 -22.326 1 98.19 73 SER B C 1
ATOM 3051 O O . SER B 1 73 ? 4.532 -13.814 -21.613 1 98.19 73 SER B O 1
ATOM 3053 N N . THR B 1 74 ? 3.278 -14.461 -23.367 1 97.7 74 THR B N 1
ATOM 3054 C CA . THR B 1 74 ? 3.017 -13.094 -23.803 1 97.7 74 THR B CA 1
ATOM 3055 C C . THR B 1 74 ? 1.977 -12.43 -22.906 1 97.7 74 THR B C 1
ATOM 3057 O O . THR B 1 74 ? 1.267 -13.109 -22.161 1 97.7 74 THR B O 1
ATOM 3060 N N . LEU B 1 75 ? 1.91 -11.17 -23.011 1 98.01 75 LEU B N 1
ATOM 3061 C CA . LEU B 1 75 ? 0.879 -10.397 -22.327 1 98.01 75 LEU B CA 1
ATOM 3062 C C . LEU B 1 75 ? -0.503 -10.722 -22.885 1 98.01 75 LEU B C 1
ATOM 3064 O O . LEU B 1 75 ? -0.64 -11.041 -24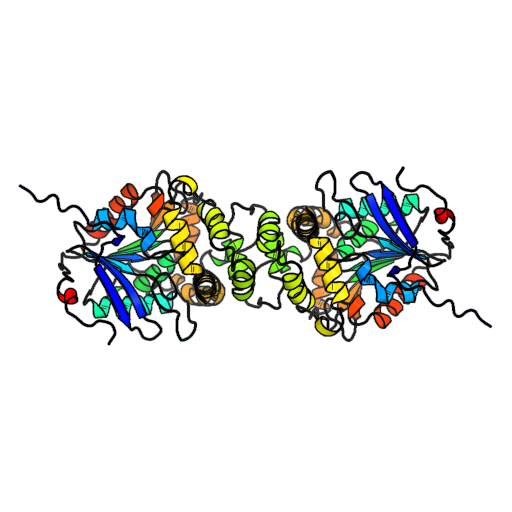.068 1 98.01 75 LEU B O 1
ATOM 3068 N N . SER B 1 76 ? -1.443 -10.695 -22.05 1 96.71 76 SER B N 1
ATOM 3069 C CA . SER B 1 76 ? -2.829 -10.843 -22.482 1 96.71 76 SER B CA 1
ATOM 3070 C C . SER B 1 76 ? -3.229 -9.732 -23.448 1 96.71 76 SER B C 1
ATOM 3072 O O . SER B 1 76 ? -3.022 -8.551 -23.163 1 96.71 76 SER B O 1
ATOM 3074 N N . GLU B 1 77 ? -3.829 -10.069 -24.558 1 94.95 77 GLU B N 1
ATOM 3075 C CA . GLU B 1 77 ? -4.281 -9.096 -25.547 1 94.95 77 GLU B CA 1
ATOM 3076 C C . GLU B 1 77 ? -5.444 -8.265 -25.012 1 94.95 77 GLU B C 1
ATOM 3078 O O . GLU B 1 77 ? -5.574 -7.084 -25.343 1 94.95 77 GLU B O 1
ATOM 3083 N N . SER B 1 78 ? -6.266 -8.845 -24.227 1 95.58 78 SER B N 1
ATOM 3084 C CA . SER B 1 78 ? -7.441 -8.171 -23.683 1 95.58 78 SER B CA 1
ATOM 3085 C C . SER B 1 78 ? -7.13 -7.514 -22.343 1 95.58 78 SER B C 1
ATOM 3087 O O . SER B 1 78 ? -7.974 -6.816 -21.777 1 95.58 78 SER B O 1
ATOM 3089 N N . GLY B 1 79 ? -5.981 -7.811 -21.79 1 94.61 79 GLY B N 1
ATOM 3090 C CA . GLY B 1 79 ? -5.641 -7.299 -20.472 1 94.61 79 GLY B CA 1
ATOM 3091 C C . GLY B 1 79 ? -6.315 -8.058 -19.345 1 94.61 79 GLY B C 1
ATOM 3092 O O . GLY B 1 79 ? -6.403 -7.561 -18.221 1 94.61 79 GLY B O 1
ATOM 3093 N N . ASN B 1 80 ? -6.757 -9.249 -19.658 1 94.97 80 ASN B N 1
ATOM 3094 C CA . ASN B 1 80 ? -7.449 -10.056 -18.659 1 94.97 80 ASN B CA 1
ATOM 3095 C C . ASN B 1 80 ? -6.484 -10.975 -17.915 1 94.97 80 ASN B C 1
ATOM 3097 O O . ASN B 1 80 ? -6.03 -11.98 -18.464 1 94.97 80 ASN B O 1
ATOM 3101 N N . TYR B 1 81 ? -6.198 -10.628 -16.707 1 96.48 81 TYR B N 1
ATOM 3102 C CA . TYR B 1 81 ? -5.297 -11.413 -15.872 1 96.48 81 TYR B CA 1
ATOM 3103 C C . TYR B 1 81 ? -6.034 -11.996 -14.672 1 96.48 81 TYR B C 1
ATOM 3105 O O . TYR B 1 81 ? -5.743 -11.645 -13.526 1 96.48 81 TYR B O 1
ATOM 3113 N N . THR B 1 82 ? -6.972 -12.872 -14.924 1 97.73 82 THR B N 1
ATOM 3114 C CA . THR B 1 82 ? -7.728 -13.567 -13.888 1 97.73 82 THR B CA 1
ATOM 3115 C C . THR B 1 82 ? -7.341 -15.042 -13.833 1 97.73 82 THR B C 1
ATOM 3117 O O . THR B 1 82 ? -6.758 -15.572 -14.782 1 97.73 82 THR B O 1
ATOM 3120 N N . SER B 1 83 ? -7.68 -15.66 -12.737 1 98.5 83 SER B N 1
ATOM 3121 C CA . SER B 1 83 ? -7.458 -17.095 -12.591 1 98.5 83 SER B CA 1
ATOM 3122 C C . SER B 1 83 ? -8.241 -17.885 -13.634 1 98.5 83 SER B C 1
ATOM 3124 O O . SER B 1 83 ? -7.746 -18.88 -14.168 1 98.5 83 SER B O 1
ATOM 3126 N N . ALA B 1 84 ? -9.426 -17.411 -13.948 1 98.34 84 ALA B N 1
ATOM 3127 C CA . ALA B 1 84 ? -10.266 -18.076 -14.941 1 98.34 84 ALA B CA 1
ATOM 3128 C C . ALA B 1 84 ? -9.621 -18.03 -16.324 1 98.34 84 ALA B C 1
ATOM 3130 O O . ALA B 1 84 ? -9.581 -19.04 -17.03 1 98.34 84 ALA B O 1
ATOM 3131 N N . SER B 1 85 ? -9.144 -16.849 -16.703 1 97.9 85 SER B N 1
ATOM 3132 C CA . SER B 1 85 ? -8.506 -16.704 -18.008 1 97.9 85 SER B CA 1
ATOM 3133 C C . SER B 1 85 ? -7.234 -17.541 -18.097 1 97.9 85 SER B C 1
ATOM 3135 O O . SER B 1 85 ? -6.939 -18.121 -19.144 1 97.9 85 SER B O 1
ATOM 3137 N N . ALA B 1 86 ? -6.491 -17.574 -17.035 1 98.46 86 ALA B N 1
ATOM 3138 C CA . ALA B 1 86 ? -5.286 -18.399 -17.009 1 98.46 86 ALA B CA 1
ATOM 3139 C C . ALA B 1 86 ? -5.633 -19.88 -17.125 1 98.46 86 ALA B C 1
ATOM 3141 O O . ALA B 1 86 ? -4.951 -20.631 -17.827 1 98.46 86 ALA B O 1
ATOM 3142 N N . ALA B 1 87 ? -6.688 -20.312 -16.416 1 98.71 87 ALA B N 1
ATOM 3143 C CA . ALA B 1 87 ? -7.127 -21.703 -16.497 1 98.71 87 ALA B CA 1
ATOM 3144 C C . ALA B 1 87 ? -7.536 -22.067 -17.921 1 98.71 87 ALA B C 1
ATOM 3146 O O . ALA B 1 87 ? -7.227 -23.159 -18.403 1 98.71 87 ALA B O 1
ATOM 3147 N N . GLU B 1 88 ? -8.189 -21.14 -18.579 1 98.22 88 GLU B N 1
ATOM 3148 C CA . GLU B 1 88 ? -8.567 -21.37 -19.971 1 98.22 88 GLU B CA 1
ATOM 3149 C C . GLU B 1 88 ? -7.335 -21.554 -20.853 1 98.22 88 GLU B C 1
ATOM 3151 O O . GLU B 1 88 ? -7.324 -22.408 -21.742 1 98.22 88 GLU B O 1
ATOM 3156 N N . ALA B 1 89 ? -6.369 -20.78 -20.62 1 98.13 89 ALA B N 1
ATOM 3157 C CA . ALA B 1 89 ? -5.126 -20.913 -21.375 1 98.13 89 ALA B CA 1
ATOM 3158 C C . ALA B 1 89 ? -4.468 -22.265 -21.114 1 98.13 89 ALA B C 1
ATOM 3160 O O . ALA B 1 89 ? -3.928 -22.887 -22.032 1 98.13 89 ALA B O 1
ATOM 3161 N N . ILE B 1 90 ? -4.503 -22.714 -19.872 1 98.53 90 ILE B N 1
ATOM 3162 C CA . ILE B 1 90 ? -3.924 -24.003 -19.506 1 98.53 90 ILE B CA 1
ATOM 3163 C C . ILE B 1 90 ? -4.687 -25.127 -20.203 1 98.53 90 ILE B C 1
ATOM 3165 O O . ILE B 1 90 ? -4.084 -26.084 -20.694 1 98.53 90 ILE B O 1
ATOM 3169 N N . ILE B 1 91 ? -6.014 -25.014 -20.262 1 98.01 91 ILE B N 1
ATOM 3170 C CA . ILE B 1 91 ? -6.823 -26.03 -20.927 1 98.01 91 ILE B CA 1
ATOM 3171 C C . ILE B 1 91 ? -6.466 -26.085 -22.41 1 98.01 91 ILE B C 1
ATOM 3173 O O . ILE B 1 91 ? -6.343 -27.169 -22.986 1 98.01 91 ILE B O 1
ATOM 3177 N N . ALA B 1 92 ? -6.254 -24.934 -22.987 1 97.29 92 ALA B N 1
ATOM 3178 C CA . ALA B 1 92 ? -5.832 -24.893 -24.385 1 97.29 92 ALA B CA 1
ATOM 3179 C C . ALA B 1 92 ? -4.49 -25.595 -24.574 1 97.29 92 ALA B C 1
ATOM 3181 O O . ALA B 1 92 ? -4.289 -26.309 -25.56 1 97.29 92 ALA B O 1
ATOM 3182 N N . LEU B 1 93 ? -3.583 -25.396 -23.667 1 96.68 93 LEU B N 1
ATOM 3183 C CA . LEU B 1 93 ? -2.292 -26.074 -23.705 1 96.68 93 LEU B CA 1
ATOM 3184 C C . LEU B 1 93 ? -2.469 -27.586 -23.602 1 96.68 93 LEU B C 1
ATOM 3186 O O . LEU B 1 93 ? -1.897 -28.337 -24.395 1 96.68 93 LEU B O 1
ATOM 3190 N N . LEU B 1 94 ? -3.252 -28.043 -22.615 1 96.2 94 LEU B N 1
ATOM 3191 C CA . LEU B 1 94 ? -3.473 -29.47 -22.415 1 96.2 94 LEU B CA 1
ATOM 3192 C C . LEU B 1 94 ? -4.131 -30.096 -23.64 1 96.2 94 LEU B C 1
ATOM 3194 O O . LEU B 1 94 ? -3.785 -31.212 -24.034 1 96.2 94 LEU B O 1
ATOM 3198 N N . ASP B 1 95 ? -5.081 -29.363 -24.253 1 95.26 95 ASP B N 1
ATOM 3199 C CA . ASP B 1 95 ? -5.712 -29.836 -25.481 1 95.26 95 ASP B CA 1
ATOM 3200 C C . ASP B 1 95 ? -4.683 -30.013 -26.594 1 95.26 95 ASP B C 1
ATOM 3202 O O . ASP B 1 95 ? -4.674 -31.036 -27.282 1 95.26 95 ASP B O 1
ATOM 3206 N N . PHE B 1 96 ? -3.861 -29.041 -26.722 1 94.38 96 PHE B N 1
ATOM 3207 C CA . PHE B 1 96 ? -2.835 -29.108 -27.756 1 94.38 96 PHE B CA 1
ATOM 3208 C C . PHE B 1 96 ? -1.913 -30.3 -27.528 1 94.38 96 PHE B C 1
ATOM 3210 O O . PHE B 1 96 ? -1.507 -30.968 -28.481 1 94.38 96 PHE B O 1
ATOM 3217 N N . LEU B 1 97 ? -1.621 -30.602 -26.26 1 93.73 97 LEU B N 1
ATOM 3218 C CA . LEU B 1 97 ? -0.71 -31.682 -25.897 1 93.73 97 LEU B CA 1
ATOM 3219 C C . LEU B 1 97 ? -1.436 -33.023 -25.882 1 93.73 97 LEU B C 1
ATOM 3221 O O . LEU B 1 97 ? -0.82 -34.064 -25.64 1 93.73 97 LEU B O 1
ATOM 3225 N N . ARG B 1 98 ? -2.705 -33.038 -26.02 1 93.2 98 ARG B N 1
ATOM 3226 C CA . ARG B 1 98 ? -3.555 -34.225 -26.015 1 93.2 98 ARG B CA 1
ATOM 3227 C C . ARG B 1 98 ? -3.485 -34.943 -24.672 1 93.2 98 ARG B C 1
ATOM 3229 O O . ARG B 1 98 ? -3.351 -36.168 -24.623 1 93.2 98 ARG B O 1
ATOM 3236 N N . ILE B 1 99 ? -3.429 -34.155 -23.688 1 93.59 99 ILE B N 1
ATOM 3237 C CA . ILE B 1 99 ? -3.468 -34.679 -22.327 1 93.59 99 ILE B CA 1
ATOM 3238 C C . ILE B 1 99 ? -4.887 -34.571 -21.773 1 93.59 99 ILE B C 1
ATOM 3240 O O . ILE B 1 99 ? -5.424 -33.47 -21.636 1 93.59 99 ILE B O 1
ATOM 3244 N N . GLU B 1 100 ? -5.452 -35.648 -21.449 1 92.27 100 GLU B N 1
ATOM 3245 C CA . GLU B 1 100 ? -6.853 -35.702 -21.043 1 92.27 100 GLU B CA 1
ATOM 3246 C C . GLU B 1 100 ? -7.01 -35.395 -19.557 1 92.27 100 GLU B C 1
ATOM 3248 O O . GLU B 1 100 ? -7.975 -34.744 -19.15 1 92.27 100 GLU B O 1
ATOM 3253 N N . LYS B 1 101 ? -6.082 -35.925 -18.758 1 93.49 101 LYS B N 1
ATOM 3254 C CA . LYS B 1 101 ? -6.159 -35.765 -17.309 1 93.49 101 LYS B CA 1
ATOM 3255 C C . LYS B 1 101 ? -4.779 -35.506 -16.71 1 93.49 101 LYS B C 1
ATOM 3257 O O . LYS B 1 101 ? -3.785 -36.082 -17.155 1 93.49 101 LYS B O 1
ATOM 3262 N N . VAL B 1 102 ? -4.714 -34.67 -15.683 1 95.02 102 VAL B N 1
ATOM 3263 C CA . VAL B 1 102 ? -3.426 -34.262 -15.132 1 95.02 102 VAL B CA 1
ATOM 3264 C C . VAL B 1 102 ? -3.537 -34.11 -13.617 1 95.02 102 VAL B C 1
ATOM 3266 O O . VAL B 1 102 ? -4.593 -33.739 -13.099 1 95.02 102 VAL B O 1
ATOM 3269 N N . ALA B 1 103 ? -2.472 -34.51 -12.87 1 96.41 103 ALA B N 1
ATOM 3270 C CA . ALA B 1 103 ? -2.325 -34.109 -11.473 1 96.41 103 ALA B CA 1
ATOM 3271 C C . ALA B 1 103 ? -1.788 -32.684 -11.365 1 96.41 103 ALA B C 1
ATOM 3273 O O . ALA B 1 103 ? -0.774 -32.348 -11.981 1 96.41 103 ALA B O 1
ATOM 3274 N N . VAL B 1 104 ? -2.436 -31.852 -10.571 1 98.27 104 VAL B N 1
ATOM 3275 C CA . VAL B 1 104 ? -2.115 -30.428 -10.554 1 98.27 104 VAL B CA 1
ATOM 3276 C C . VAL B 1 104 ? -1.505 -30.051 -9.206 1 98.27 104 VAL B C 1
ATOM 3278 O O . VAL B 1 104 ? -2.03 -30.424 -8.154 1 98.27 104 VAL B O 1
ATOM 3281 N N . PHE B 1 105 ? -0.412 -29.395 -9.186 1 98.76 105 PHE B N 1
ATOM 3282 C CA . PHE B 1 105 ? 0.101 -28.645 -8.045 1 98.76 105 PHE B CA 1
ATOM 3283 C C . PHE B 1 105 ? 0.152 -27.154 -8.358 1 98.76 105 PHE B C 1
ATOM 3285 O O . PHE B 1 105 ? 0.865 -26.73 -9.27 1 98.76 105 PHE B O 1
ATOM 3292 N N . GLY B 1 106 ? -0.617 -26.359 -7.65 1 98.85 106 GLY B N 1
ATOM 3293 C CA . GLY B 1 106 ? -0.643 -24.913 -7.802 1 98.85 106 GLY B CA 1
ATOM 3294 C C . GLY B 1 106 ? -0.063 -24.176 -6.61 1 98.85 106 GLY B C 1
ATOM 3295 O O . GLY B 1 106 ? -0.54 -24.334 -5.484 1 98.85 106 GLY B O 1
ATOM 3296 N N . TYR B 1 107 ? 0.89 -23.347 -6.832 1 98.39 107 TYR B N 1
ATOM 3297 C CA . TYR B 1 107 ? 1.574 -22.589 -5.79 1 98.39 107 TYR B CA 1
ATOM 3298 C C . TYR B 1 107 ? 1.189 -21.116 -5.846 1 98.39 107 TYR B C 1
ATOM 3300 O O . TYR B 1 107 ? 1.236 -20.494 -6.91 1 98.39 107 TYR B O 1
ATOM 3308 N N . ASP B 1 108 ? 0.841 -20.553 -4.623 1 97.72 108 ASP B N 1
ATOM 3309 C CA . ASP B 1 108 ? 0.525 -19.128 -4.58 1 97.72 108 ASP B CA 1
ATOM 3310 C C . ASP B 1 108 ? -0.562 -18.777 -5.594 1 97.72 108 ASP B C 1
ATOM 3312 O O . ASP B 1 108 ? -1.639 -19.377 -5.59 1 97.72 108 ASP B O 1
ATOM 3316 N N . LYS B 1 109 ? -0.362 -17.861 -6.469 1 98.18 109 LYS B N 1
ATOM 3317 C CA . LYS B 1 109 ? -1.387 -17.509 -7.448 1 98.18 109 LYS B CA 1
ATOM 3318 C C . LYS B 1 109 ? -1.717 -18.695 -8.349 1 98.18 109 LYS B C 1
ATOM 3320 O O . LYS B 1 109 ? -2.844 -18.819 -8.833 1 98.18 109 LYS B O 1
ATOM 3325 N N . GLY B 1 110 ? -0.798 -19.584 -8.581 1 98.73 110 GLY B N 1
ATOM 3326 C CA . GLY B 1 110 ? -1.085 -20.822 -9.287 1 98.73 110 GLY B CA 1
ATOM 3327 C C . GLY B 1 110 ? -2.114 -21.686 -8.582 1 98.73 110 GLY B C 1
ATOM 3328 O O . GLY B 1 110 ? -2.769 -22.519 -9.212 1 98.73 110 GLY B O 1
ATOM 3329 N N . ALA B 1 111 ? -2.227 -21.546 -7.289 1 98.76 111 ALA B N 1
ATOM 3330 C CA . ALA B 1 111 ? -3.249 -22.261 -6.53 1 98.76 111 ALA B CA 1
ATOM 3331 C C . ALA B 1 111 ? -4.65 -21.847 -6.97 1 98.76 111 ALA B C 1
ATOM 3333 O O . ALA B 1 111 ? -5.556 -22.68 -7.045 1 98.76 111 ALA B O 1
ATOM 3334 N N . SER B 1 112 ? -4.796 -20.565 -7.24 1 98.66 112 SER B N 1
ATOM 3335 C CA . SER B 1 112 ? -6.095 -20.1 -7.716 1 98.66 112 SER B CA 1
ATOM 3336 C C . SER B 1 112 ? -6.413 -20.666 -9.096 1 98.66 112 SER B C 1
ATOM 3338 O O . SER B 1 112 ? -7.55 -21.058 -9.366 1 98.66 112 SER B O 1
ATOM 3340 N N . VAL B 1 113 ? -5.417 -20.725 -9.937 1 98.83 113 VAL B N 1
ATOM 3341 C CA . VAL B 1 113 ? -5.596 -21.275 -11.276 1 98.83 113 VAL B CA 1
ATOM 3342 C C . VAL B 1 113 ? -5.918 -22.765 -11.184 1 98.83 113 VAL B C 1
ATOM 3344 O O . VAL B 1 113 ? -6.854 -23.245 -11.826 1 98.83 113 VAL B O 1
ATOM 3347 N N . GLY B 1 114 ? -5.145 -23.473 -10.359 1 98.86 114 GLY B N 1
ATOM 3348 C CA . GLY B 1 114 ? -5.42 -24.883 -10.136 1 98.86 114 GLY B CA 1
ATOM 3349 C C . GLY B 1 114 ? -6.811 -25.14 -9.589 1 98.86 114 GLY B C 1
ATOM 3350 O O . GLY B 1 114 ? -7.461 -26.118 -9.966 1 98.86 114 GLY B O 1
ATOM 3351 N N . SER B 1 115 ? -7.275 -24.271 -8.758 1 98.86 115 SER B N 1
ATOM 3352 C CA . SER B 1 115 ? -8.611 -24.395 -8.183 1 98.86 115 SER B CA 1
ATOM 3353 C C . SER B 1 115 ? -9.689 -24.236 -9.251 1 98.86 115 SER B C 1
ATOM 3355 O O . SER B 1 115 ? -10.687 -24.959 -9.244 1 98.86 115 SER B O 1
ATOM 3357 N N . VAL B 1 116 ? -9.474 -23.282 -10.137 1 98.82 116 VAL B N 1
ATOM 3358 C CA . VAL B 1 116 ? -10.421 -23.119 -11.235 1 98.82 116 VAL B CA 1
ATOM 3359 C C . VAL B 1 116 ? -10.443 -24.384 -12.09 1 98.82 116 VAL B C 1
ATOM 3361 O O . VAL B 1 116 ? -11.513 -24.865 -12.471 1 98.82 116 VAL B O 1
ATOM 3364 N N . LEU B 1 117 ? -9.273 -24.949 -12.383 1 98.78 117 LEU B N 1
ATOM 3365 C CA . LEU B 1 117 ? -9.196 -26.178 -13.166 1 98.78 117 LEU B CA 1
ATOM 3366 C C . LEU B 1 117 ? -9.991 -27.297 -12.501 1 98.78 117 LEU B C 1
ATOM 3368 O O . LEU B 1 117 ? -10.796 -27.965 -13.154 1 98.78 117 LEU B O 1
ATOM 3372 N N . ALA B 1 118 ? -9.81 -27.451 -11.211 1 98.51 118 ALA B N 1
ATOM 3373 C CA . ALA B 1 118 ? -10.444 -28.543 -10.478 1 98.51 118 ALA B CA 1
ATOM 3374 C C . ALA B 1 118 ? -11.943 -28.302 -10.322 1 98.51 118 ALA B C 1
ATOM 3376 O O . ALA B 1 118 ? -12.716 -29.247 -10.149 1 98.51 118 ALA B O 1
ATOM 3377 N N . TRP B 1 119 ? -12.374 -27.052 -10.361 1 98.58 119 TRP B N 1
ATOM 3378 C CA . TRP B 1 119 ? -13.767 -26.671 -10.149 1 98.58 119 TRP B CA 1
ATOM 3379 C C . TRP B 1 119 ? -14.549 -26.719 -11.457 1 98.58 119 TRP B C 1
ATOM 3381 O O . TRP B 1 119 ? -15.583 -27.386 -11.545 1 98.58 119 TRP B O 1
ATOM 3391 N N . LYS B 1 120 ? -13.985 -26.13 -12.535 1 98.12 120 LYS B N 1
ATOM 3392 C CA . LYS B 1 120 ? -14.725 -25.924 -13.776 1 98.12 120 LYS B CA 1
ATOM 3393 C C . LYS B 1 120 ? -14.357 -26.977 -14.817 1 98.12 120 LYS B C 1
ATOM 3395 O O . LYS B 1 120 ? -15.099 -27.194 -15.778 1 98.12 120 LYS B O 1
ATOM 3400 N N . TYR B 1 121 ? -13.232 -27.578 -14.644 1 97.65 121 TYR B N 1
ATOM 3401 C CA . TYR B 1 121 ? -12.758 -28.606 -15.563 1 97.65 121 TYR B CA 1
ATOM 3402 C C . TYR B 1 121 ? -12.394 -29.882 -14.813 1 97.65 121 TYR B C 1
ATOM 3404 O O . TYR B 1 121 ? -11.315 -30.444 -15.018 1 97.65 121 TYR B O 1
ATOM 3412 N N . ALA B 1 122 ? -13.274 -30.303 -14.006 1 96.23 122 ALA B N 1
ATOM 3413 C CA . ALA B 1 122 ? -13.029 -31.379 -13.049 1 96.23 122 ALA B CA 1
ATOM 3414 C C . ALA B 1 122 ? -12.626 -32.666 -13.762 1 96.23 122 ALA B C 1
ATOM 3416 O O . ALA B 1 122 ? -11.811 -33.438 -13.25 1 96.23 122 ALA B O 1
ATOM 3417 N N . ASP B 1 123 ? -13.112 -32.883 -14.941 1 94.54 123 ASP B N 1
ATOM 3418 C CA . ASP B 1 123 ? -12.831 -34.106 -15.687 1 94.54 123 ASP B CA 1
ATOM 3419 C C . ASP B 1 123 ? -11.379 -34.139 -16.159 1 94.54 123 ASP B C 1
ATOM 3421 O O . ASP B 1 123 ? -10.869 -35.195 -16.539 1 94.54 123 ASP B O 1
ATOM 3425 N N . ARG B 1 124 ? -10.716 -32.985 -16.104 1 94.57 124 ARG B N 1
ATOM 3426 C CA . ARG B 1 124 ? -9.346 -32.87 -16.592 1 94.57 124 ARG B CA 1
ATOM 3427 C C . ARG B 1 124 ? -8.346 -32.972 -15.445 1 94.57 124 ARG B C 1
ATOM 3429 O O . ARG B 1 124 ? -7.134 -32.951 -15.668 1 94.57 124 ARG B O 1
ATOM 3436 N N . VAL B 1 125 ? -8.818 -33.102 -14.212 1 95.86 125 VAL B N 1
ATOM 3437 C CA . VAL B 1 125 ? -7.943 -33.014 -13.048 1 95.86 125 VAL B CA 1
ATOM 3438 C C . VAL B 1 125 ? -8.047 -34.295 -12.224 1 95.86 125 VAL B C 1
ATOM 3440 O O . VAL B 1 125 ? -9.133 -34.657 -11.763 1 95.86 125 VAL B O 1
ATOM 3443 N N . ALA B 1 126 ? -6.908 -34.924 -12.046 1 93.65 126 ALA B N 1
ATOM 3444 C CA . ALA B 1 126 ? -6.871 -36.177 -11.296 1 93.65 126 ALA B CA 1
ATOM 3445 C C . ALA B 1 126 ? -6.735 -35.915 -9.798 1 93.65 126 ALA B C 1
ATOM 3447 O O . ALA B 1 126 ? -7.271 -36.665 -8.98 1 93.65 126 ALA B O 1
ATOM 3448 N N . SER B 1 127 ? -6.02 -34.915 -9.507 1 94.56 127 SER B N 1
ATOM 3449 C CA . SER B 1 127 ? -5.803 -34.486 -8.129 1 94.56 127 SER B CA 1
ATOM 3450 C C . SER B 1 127 ? -5.362 -33.027 -8.068 1 94.56 127 SER B C 1
ATOM 3452 O O . SER B 1 127 ? -4.803 -32.501 -9.032 1 94.56 127 SER B O 1
ATOM 3454 N N . LEU B 1 128 ? -5.686 -32.425 -6.965 1 97.84 128 LEU B N 1
ATOM 3455 C CA . LEU B 1 128 ? -5.286 -31.037 -6.761 1 97.84 128 LEU B CA 1
ATOM 3456 C C . LEU B 1 128 ? -4.564 -30.869 -5.429 1 97.84 128 LEU B C 1
ATOM 3458 O O . LEU B 1 128 ? -5.067 -31.296 -4.387 1 97.84 128 LEU B O 1
ATOM 3462 N N . SER B 1 129 ? -3.398 -30.364 -5.451 1 98.65 129 SER B N 1
ATOM 3463 C CA . SER B 1 129 ? -2.667 -29.822 -4.31 1 98.65 129 SER B CA 1
ATOM 3464 C C . SER B 1 129 ? -2.314 -28.354 -4.527 1 98.65 129 SER B C 1
ATOM 3466 O O . SER B 1 129 ? -1.953 -27.954 -5.636 1 98.65 129 SER B O 1
ATOM 3468 N N . VAL B 1 130 ? -2.499 -27.568 -3.475 1 98.75 130 VAL B N 1
ATOM 3469 C CA . VAL B 1 130 ? -2.178 -26.147 -3.562 1 98.75 130 VAL B CA 1
ATOM 3470 C C . VAL B 1 130 ? -1.285 -25.746 -2.39 1 98.75 130 VAL B C 1
ATOM 3472 O O . VAL B 1 130 ? -1.249 -26.433 -1.366 1 98.75 130 VAL B O 1
ATOM 3475 N N . GLY B 1 131 ? -0.567 -24.645 -2.581 1 98.35 131 GLY B N 1
ATOM 3476 C CA . GLY B 1 131 ? 0.327 -24.208 -1.521 1 98.35 131 GLY B CA 1
ATOM 3477 C C . GLY B 1 131 ? 0.323 -22.704 -1.321 1 98.35 131 GLY B C 1
ATOM 3478 O O . GLY B 1 131 ? 0.237 -21.944 -2.288 1 98.35 131 GLY B O 1
ATOM 3479 N N . GLU B 1 132 ? 0.346 -22.291 -0.065 1 97.48 132 GLU B N 1
ATOM 3480 C CA . GLU B 1 132 ? 0.688 -20.943 0.376 1 97.48 132 GLU B CA 1
ATOM 3481 C C . GLU B 1 132 ? -0.214 -19.902 -0.282 1 97.48 132 GLU B C 1
ATOM 3483 O O . GLU B 1 132 ? 0.271 -18.903 -0.817 1 97.48 132 GLU B O 1
ATOM 3488 N N . TYR B 1 133 ? -1.521 -20.124 -0.235 1 97.49 133 TYR B N 1
ATOM 3489 C CA . TYR B 1 133 ? -2.464 -19.185 -0.832 1 97.49 133 TYR B CA 1
ATOM 3490 C C . TYR B 1 133 ? -3.846 -19.328 -0.205 1 97.49 133 TYR B C 1
ATOM 3492 O O . TYR B 1 133 ? -4.22 -20.413 0.248 1 97.49 133 TYR B O 1
ATOM 3500 N N . ALA B 1 134 ? -4.577 -18.281 -0.068 1 97.19 134 ALA B N 1
ATOM 3501 C CA . ALA B 1 134 ? -6.012 -18.264 0.202 1 97.19 134 ALA B CA 1
ATOM 3502 C C . ALA B 1 134 ? -6.793 -17.771 -1.014 1 97.19 134 ALA B C 1
ATOM 3504 O O . ALA B 1 134 ? -6.372 -16.829 -1.689 1 97.19 134 ALA B O 1
ATOM 3505 N N . LEU B 1 135 ? -7.877 -18.415 -1.305 1 98.23 135 LEU B N 1
ATOM 3506 C CA . LEU B 1 135 ? -8.689 -17.965 -2.43 1 98.23 135 LEU B CA 1
ATOM 3507 C C . LEU B 1 135 ? -9.375 -16.641 -2.11 1 98.23 135 LEU B C 1
ATOM 3509 O O . LEU B 1 135 ? -9.812 -16.421 -0.979 1 98.23 135 LEU B O 1
ATOM 3513 N N . PRO B 1 136 ? -9.524 -15.799 -3.159 1 97.57 136 PRO B N 1
ATOM 3514 C CA . PRO B 1 136 ? -10.407 -14.646 -2.965 1 97.57 136 PRO B CA 1
ATOM 3515 C C . PRO B 1 136 ? -11.823 -15.049 -2.558 1 97.57 136 PRO B C 1
ATOM 3517 O O . PRO B 1 136 ? -12.344 -16.058 -3.04 1 97.57 136 PRO B O 1
ATOM 3520 N N . ALA B 1 137 ? -12.464 -14.295 -1.702 1 97.68 137 ALA B N 1
ATOM 3521 C CA . ALA B 1 137 ? -13.766 -14.562 -1.095 1 97.68 137 ALA B CA 1
ATOM 3522 C C . ALA B 1 137 ? -13.623 -15.429 0.152 1 97.68 137 ALA B C 1
ATOM 3524 O O . ALA B 1 137 ? -14.57 -15.572 0.929 1 97.68 137 ALA B O 1
ATOM 3525 N N . TYR B 1 138 ? -12.515 -15.971 0.407 1 97.89 138 TYR B N 1
ATOM 3526 C CA . TYR B 1 138 ? -12.335 -16.885 1.529 1 97.89 138 TYR B CA 1
ATOM 3527 C C . TYR B 1 138 ? -11.148 -16.466 2.388 1 97.89 138 TYR B C 1
ATOM 3529 O O . TYR B 1 138 ? -10.584 -17.284 3.12 1 97.89 138 TYR B O 1
ATOM 3537 N N . GLY B 1 139 ? -10.737 -15.232 2.218 1 95.14 139 GLY B N 1
ATOM 3538 C CA . GLY B 1 139 ? -9.754 -14.722 3.161 1 95.14 139 GLY B CA 1
ATOM 3539 C C . GLY B 1 139 ? -8.651 -13.919 2.498 1 95.14 139 GLY B C 1
ATOM 3540 O O . GLY B 1 139 ? -8.01 -13.086 3.141 1 95.14 139 GLY B O 1
ATOM 3541 N N . HIS B 1 140 ? -8.353 -14.124 1.203 1 95.18 140 HIS B N 1
ATOM 3542 C CA . HIS B 1 140 ? -7.271 -13.41 0.534 1 95.18 140 HIS B CA 1
ATOM 3543 C C . HIS B 1 140 ? -7.468 -11.901 0.623 1 95.18 140 HIS B C 1
ATOM 3545 O O . HIS B 1 140 ? -6.516 -11.16 0.879 1 95.18 140 HIS B O 1
ATOM 3551 N N . GLU B 1 141 ? -8.73 -11.445 0.478 1 92.4 141 GLU B N 1
ATOM 3552 C CA . GLU B 1 141 ? -9.065 -10.024 0.476 1 92.4 141 GLU B CA 1
ATOM 3553 C C . GLU B 1 141 ? -8.878 -9.411 1.861 1 92.4 141 GLU B C 1
ATOM 3555 O O . GLU B 1 141 ? -8.824 -8.188 2.002 1 92.4 141 GLU B O 1
ATOM 3560 N N . VAL B 1 142 ? -8.747 -10.255 2.864 1 90.71 142 VAL B N 1
ATOM 3561 C CA . VAL B 1 142 ? -8.527 -9.783 4.227 1 90.71 142 VAL B CA 1
ATOM 3562 C C . VAL B 1 142 ? -7.033 -9.592 4.473 1 90.71 142 VAL B C 1
ATOM 3564 O O . VAL B 1 142 ? -6.623 -8.629 5.127 1 90.71 142 VAL B O 1
ATOM 3567 N N . PHE B 1 143 ? -6.223 -10.432 3.866 1 89.95 143 PHE B N 1
ATOM 3568 C CA . PHE B 1 143 ? -4.781 -10.428 4.081 1 89.95 143 PHE B CA 1
ATOM 3569 C C . PHE B 1 143 ? -4.152 -9.161 3.515 1 89.95 143 PHE B C 1
ATOM 3571 O O . PHE B 1 143 ? -3.062 -8.764 3.93 1 89.95 143 PHE B O 1
ATOM 3578 N N . GLN B 1 144 ? -4.845 -8.553 2.628 1 91.76 144 GLN B N 1
ATOM 3579 C CA . GLN B 1 144 ? -4.28 -7.382 1.966 1 91.76 144 GLN B CA 1
ATOM 3580 C C . GLN B 1 144 ? -4.458 -6.129 2.819 1 91.76 144 GLN B C 1
ATOM 3582 O O . GLN B 1 144 ? -3.873 -5.084 2.526 1 91.76 144 GLN B O 1
ATOM 3587 N N . ASN B 1 145 ? -5.277 -6.201 3.848 1 93.02 145 ASN B N 1
ATOM 3588 C CA . ASN B 1 145 ? -5.596 -5.019 4.641 1 93.02 145 ASN B CA 1
ATOM 3589 C C . ASN B 1 145 ? -4.478 -4.685 5.625 1 93.02 145 ASN B C 1
ATOM 3591 O O . ASN B 1 145 ? -3.875 -5.584 6.214 1 93.02 145 ASN B O 1
ATOM 3595 N N . PRO B 1 146 ? -4.194 -3.373 5.791 1 92.74 146 PRO B N 1
ATOM 3596 C CA . PRO B 1 146 ? -3.274 -3.007 6.87 1 92.74 146 PRO B CA 1
ATOM 3597 C C . PRO B 1 146 ? -3.751 -3.484 8.24 1 92.74 146 PRO B C 1
ATOM 3599 O O . PRO B 1 146 ? -4.955 -3.507 8.505 1 92.74 146 PRO B O 1
ATOM 3602 N N . ASP B 1 147 ? -2.845 -3.828 9.063 1 89.18 147 ASP B N 1
ATOM 3603 C CA . ASP B 1 147 ? -3.116 -4.31 10.414 1 89.18 147 ASP B CA 1
ATOM 3604 C C . ASP B 1 147 ? -1.938 -4.028 11.344 1 89.18 147 ASP B C 1
ATOM 3606 O O . ASP B 1 147 ? -0.794 -3.935 10.895 1 89.18 147 ASP B O 1
ATOM 3610 N N . PRO B 1 148 ? -2.214 -3.818 12.604 1 87.22 148 PRO B N 1
ATOM 3611 C CA . PRO B 1 148 ? -1.161 -3.453 13.555 1 87.22 148 PRO B CA 1
ATOM 3612 C C . PRO B 1 148 ? 0.005 -4.439 13.551 1 87.22 148 PRO B C 1
ATOM 3614 O O . PRO B 1 148 ? 1.126 -4.076 13.918 1 87.22 148 PRO B O 1
ATOM 3617 N N . SER B 1 149 ? -0.287 -5.582 13.232 1 81.78 149 SER B N 1
ATOM 3618 C CA . SER B 1 149 ? 0.754 -6.605 13.254 1 81.78 149 SER B CA 1
ATOM 3619 C C . SER B 1 149 ? 1.608 -6.551 11.992 1 81.78 149 SER B C 1
ATOM 3621 O O . SER B 1 149 ? 2.678 -7.161 11.934 1 81.78 149 SER B O 1
ATOM 3623 N N . ARG B 1 150 ? 1.166 -5.727 11.06 1 76.49 150 ARG B N 1
ATOM 3624 C CA . ARG B 1 150 ? 1.858 -5.747 9.776 1 76.49 150 ARG B CA 1
ATOM 3625 C C . ARG B 1 150 ? 3.007 -4.745 9.757 1 76.49 150 ARG B C 1
ATOM 3627 O O . ARG B 1 150 ? 2.884 -3.642 10.294 1 76.49 150 ARG B O 1
ATOM 3634 N N . ASN B 1 151 ? 4.085 -5.288 9.404 1 86.01 151 ASN B N 1
ATOM 3635 C CA . ASN B 1 151 ? 5.348 -4.582 9.217 1 86.01 151 ASN B CA 1
ATOM 3636 C C . ASN B 1 151 ? 6.059 -5.03 7.944 1 86.01 151 ASN B C 1
ATOM 3638 O O . ASN B 1 151 ? 5.422 -5.533 7.016 1 86.01 151 ASN B O 1
ATOM 3642 N N . LEU B 1 152 ? 7.242 -4.751 7.848 1 90.3 152 LEU B N 1
ATOM 3643 C CA . LEU B 1 152 ? 7.992 -5.041 6.631 1 90.3 152 LEU B CA 1
ATOM 3644 C C . LEU B 1 152 ? 7.993 -6.537 6.336 1 90.3 152 LEU B C 1
ATOM 3646 O O . LEU B 1 152 ? 8.273 -6.952 5.209 1 90.3 152 LEU B O 1
ATOM 3650 N N . TYR B 1 153 ? 7.592 -7.345 7.325 1 86.96 153 TYR B N 1
ATOM 3651 C CA . TYR B 1 153 ? 7.576 -8.796 7.179 1 86.96 153 TYR B CA 1
ATOM 3652 C C . TYR B 1 153 ? 6.204 -9.284 6.73 1 86.96 153 TYR B C 1
ATOM 3654 O O . TYR B 1 153 ? 6.019 -10.473 6.459 1 86.96 153 TYR B O 1
ATOM 3662 N N . GLY B 1 154 ? 5.298 -8.392 6.648 1 88.98 154 GLY B N 1
ATOM 3663 C CA . GLY B 1 154 ? 3.938 -8.749 6.277 1 88.98 154 GLY B CA 1
ATOM 3664 C C . GLY B 1 154 ? 3.678 -8.64 4.787 1 88.98 154 GLY B C 1
ATOM 3665 O O . GLY B 1 154 ? 4.611 -8.696 3.983 1 88.98 154 GLY B O 1
ATOM 3666 N N . HIS B 1 155 ? 2.433 -8.584 4.405 1 92.25 155 HIS B N 1
ATOM 3667 C CA . HIS B 1 155 ? 2.025 -8.664 3.007 1 92.25 155 HIS B CA 1
ATOM 3668 C C . HIS B 1 155 ? 1.472 -7.329 2.517 1 92.25 155 HIS B C 1
ATOM 3670 O O . HIS B 1 155 ? 0.448 -7.291 1.831 1 92.25 155 HIS B O 1
ATOM 3676 N N . TRP B 1 156 ? 2.2 -6.264 2.938 1 94.39 156 TRP B N 1
ATOM 3677 C CA . TRP B 1 156 ? 1.753 -4.909 2.632 1 94.39 156 TRP B CA 1
ATOM 3678 C C . TRP B 1 156 ? 1.62 -4.706 1.126 1 94.39 156 TRP B C 1
ATOM 3680 O O . TRP B 1 156 ? 0.791 -3.915 0.671 1 94.39 156 TRP B O 1
ATOM 3690 N N . HIS B 1 157 ? 2.388 -5.405 0.326 1 95.92 157 HIS B N 1
ATOM 3691 C CA . HIS B 1 157 ? 2.432 -5.234 -1.122 1 95.92 157 HIS B CA 1
ATOM 3692 C C . HIS B 1 157 ? 1.11 -5.642 -1.764 1 95.92 157 HIS B C 1
ATOM 3694 O O . HIS B 1 157 ? 0.764 -5.157 -2.844 1 95.92 157 HIS B O 1
ATOM 3700 N N . LEU B 1 158 ? 0.361 -6.513 -1.119 1 96.1 158 LEU B N 1
ATOM 3701 C CA . LEU B 1 158 ? -0.912 -6.942 -1.689 1 96.1 158 LEU B CA 1
ATOM 3702 C C . LEU B 1 158 ? -1.891 -5.776 -1.77 1 96.1 158 LEU B C 1
ATOM 3704 O O . LEU B 1 158 ? -2.622 -5.641 -2.754 1 96.1 158 LEU B O 1
ATOM 3708 N N . ALA B 1 159 ? -1.903 -4.966 -0.766 1 95.76 159 ALA B N 1
ATOM 3709 C CA . ALA B 1 159 ? -2.735 -3.766 -0.812 1 95.76 159 ALA B CA 1
ATOM 3710 C C . ALA B 1 159 ? -2.307 -2.845 -1.951 1 95.76 159 ALA B C 1
ATOM 3712 O O . ALA B 1 159 ? -3.15 -2.31 -2.675 1 95.76 159 ALA B O 1
ATOM 3713 N N . LEU B 1 160 ? -1.042 -2.665 -2.078 1 96.78 160 LEU B N 1
ATOM 3714 C CA . LEU B 1 160 ? -0.509 -1.825 -3.145 1 96.78 160 LEU B CA 1
ATOM 3715 C C . LEU B 1 160 ? -0.899 -2.373 -4.514 1 96.78 160 LEU B C 1
ATOM 3717 O O . LEU B 1 160 ? -1.222 -1.607 -5.425 1 96.78 160 LEU B O 1
ATOM 3721 N N . PHE B 1 161 ? -0.958 -3.652 -4.659 1 97.26 161 PHE B N 1
ATOM 3722 C CA . PHE B 1 161 ? -1.211 -4.285 -5.947 1 97.26 161 PHE B CA 1
ATOM 3723 C C . PHE B 1 161 ? -2.676 -4.14 -6.343 1 97.26 161 PHE B C 1
ATOM 3725 O O . PHE B 1 161 ? -3.041 -4.387 -7.494 1 97.26 161 PHE B O 1
ATOM 3732 N N . THR B 1 162 ? -3.553 -3.769 -5.43 1 96.72 162 THR B N 1
ATOM 3733 C CA . THR B 1 162 ? -4.942 -3.52 -5.801 1 96.72 162 THR B CA 1
ATOM 3734 C C . THR B 1 162 ? -5.048 -2.293 -6.702 1 96.72 162 THR B C 1
ATOM 3736 O O . THR B 1 162 ? -6.096 -2.047 -7.304 1 96.72 162 THR B O 1
ATOM 3739 N N . VAL B 1 163 ? -4.006 -1.53 -6.783 1 96.65 163 VAL B N 1
ATOM 3740 C CA . VAL B 1 163 ? -3.874 -0.405 -7.702 1 96.65 163 VAL B CA 1
ATOM 3741 C C . VAL B 1 163 ? -2.631 -0.59 -8.571 1 96.65 163 VAL B C 1
ATOM 3743 O O . VAL B 1 163 ? -1.604 0.052 -8.34 1 96.65 163 VAL B O 1
ATOM 3746 N N . PRO B 1 164 ? -2.753 -1.332 -9.587 1 96.28 164 PRO B N 1
ATOM 3747 C CA . PRO B 1 164 ? -1.589 -1.778 -10.356 1 96.28 164 PRO B CA 1
ATOM 3748 C C . PRO B 1 164 ? -0.785 -0.617 -10.936 1 96.28 164 PRO B C 1
ATOM 3750 O O . PRO B 1 164 ? 0.439 -0.71 -11.06 1 96.28 164 PRO B O 1
ATOM 3753 N N . GLU B 1 165 ? -1.443 0.432 -11.325 1 95.06 165 GLU B N 1
ATOM 3754 C CA . GLU B 1 165 ? -0.734 1.584 -11.875 1 95.06 165 GLU B CA 1
ATOM 3755 C C . GLU B 1 165 ? 0.236 2.173 -10.856 1 95.06 165 GLU B C 1
ATOM 3757 O O . GLU B 1 165 ? 1.358 2.546 -11.203 1 95.06 165 GLU B O 1
ATOM 3762 N N . ALA B 1 166 ? -0.235 2.255 -9.645 1 97 166 ALA B N 1
ATOM 3763 C CA . ALA B 1 166 ? 0.616 2.777 -8.579 1 97 166 ALA B CA 1
ATOM 3764 C C . ALA B 1 166 ? 1.782 1.833 -8.297 1 97 166 ALA B C 1
ATOM 3766 O O . ALA B 1 166 ? 2.922 2.276 -8.134 1 97 166 ALA B O 1
ATOM 3767 N N . ALA B 1 167 ? 1.484 0.573 -8.244 1 97.82 167 ALA B N 1
ATOM 3768 C CA . ALA B 1 167 ? 2.518 -0.429 -8.001 1 97.82 167 ALA B CA 1
ATOM 3769 C C . ALA B 1 167 ? 3.594 -0.38 -9.082 1 97.82 167 ALA B C 1
ATOM 3771 O O . ALA B 1 167 ? 4.789 -0.376 -8.778 1 97.82 167 ALA B O 1
ATOM 3772 N N . GLU B 1 168 ? 3.141 -0.368 -10.308 1 97.52 168 GLU B N 1
ATOM 3773 C CA . GLU B 1 168 ? 4.089 -0.299 -11.416 1 97.52 168 GLU B CA 1
ATOM 3774 C C . GLU B 1 168 ? 4.955 0.955 -11.325 1 97.52 168 GLU B C 1
ATOM 3776 O O . GLU B 1 168 ? 6.174 0.887 -11.493 1 97.52 168 GLU B O 1
ATOM 3781 N N . PHE B 1 169 ? 4.338 2.06 -11.081 1 97.16 169 PHE B N 1
ATOM 3782 C CA . PHE B 1 169 ? 5.049 3.328 -10.965 1 97.16 169 PHE B CA 1
ATOM 3783 C C . PHE B 1 169 ? 6.119 3.252 -9.883 1 97.16 169 PHE B C 1
ATOM 3785 O O . PHE B 1 169 ? 7.254 3.685 -10.093 1 97.16 169 PHE B O 1
ATOM 3792 N N . LEU B 1 170 ? 5.799 2.701 -8.76 1 98.04 170 LEU B N 1
ATOM 3793 C CA . LEU B 1 170 ? 6.669 2.739 -7.59 1 98.04 170 LEU B CA 1
ATOM 3794 C C . LEU B 1 170 ? 7.771 1.692 -7.698 1 98.04 170 LEU B C 1
ATOM 3796 O O . LEU B 1 170 ? 8.885 1.904 -7.212 1 98.04 170 LEU B O 1
ATOM 3800 N N . ILE B 1 171 ? 7.524 0.569 -8.363 1 98.42 171 ILE B N 1
ATOM 3801 C CA . ILE B 1 171 ? 8.454 -0.554 -8.323 1 98.42 171 ILE B CA 1
ATOM 3802 C C . ILE B 1 171 ? 9.35 -0.527 -9.56 1 98.42 171 ILE B C 1
ATOM 3804 O O . ILE B 1 171 ? 10.447 -1.09 -9.552 1 98.42 171 ILE B O 1
ATOM 3808 N N . ARG B 1 172 ? 8.882 0.051 -10.647 1 97.63 172 ARG B N 1
ATOM 3809 C CA . ARG B 1 172 ? 9.639 0.069 -11.894 1 97.63 172 ARG B CA 1
ATOM 3810 C C . ARG B 1 172 ? 11.053 0.595 -11.669 1 97.63 172 ARG B C 1
ATOM 3812 O O . ARG B 1 172 ? 11.241 1.633 -11.031 1 97.63 172 ARG B O 1
ATOM 3819 N N . GLY B 1 173 ? 11.99 -0.1 -12.196 1 96.36 173 GLY B N 1
ATOM 3820 C CA . GLY B 1 173 ? 13.387 0.282 -12.063 1 96.36 173 GLY B CA 1
ATOM 3821 C C . GLY B 1 173 ? 14.034 -0.251 -10.798 1 96.36 173 GLY B C 1
ATOM 3822 O O . GLY B 1 173 ? 15.244 -0.112 -10.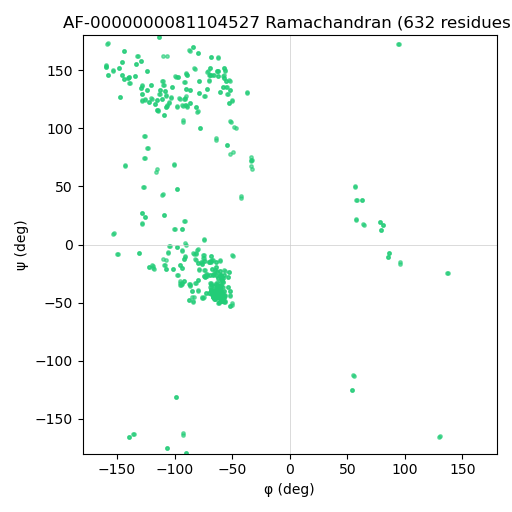608 1 96.36 173 GLY B O 1
ATOM 3823 N N . ARG B 1 174 ? 13.218 -0.855 -9.927 1 97.2 174 ARG B N 1
ATOM 3824 C CA . ARG B 1 174 ? 13.711 -1.4 -8.666 1 97.2 174 ARG B CA 1
ATOM 3825 C C . ARG B 1 174 ? 13.264 -2.846 -8.482 1 97.2 174 ARG B C 1
ATOM 3827 O O . ARG B 1 174 ? 13.13 -3.321 -7.353 1 97.2 174 ARG B O 1
ATOM 3834 N N . GLU B 1 175 ? 13.054 -3.503 -9.584 1 98.09 175 GLU B N 1
ATOM 3835 C CA . GLU B 1 175 ? 12.501 -4.853 -9.533 1 98.09 175 GLU B CA 1
ATOM 3836 C C . GLU B 1 175 ? 13.39 -5.782 -8.711 1 98.09 175 GLU B C 1
ATOM 3838 O O . GLU B 1 175 ? 12.896 -6.547 -7.88 1 98.09 175 GLU B O 1
ATOM 3843 N N . LYS B 1 176 ? 14.676 -5.697 -8.929 1 97.39 176 LYS B N 1
ATOM 3844 C CA . LYS B 1 176 ? 15.6 -6.597 -8.245 1 97.39 176 LYS B CA 1
ATOM 3845 C C . LYS B 1 176 ? 15.598 -6.347 -6.74 1 97.39 176 LYS B C 1
ATOM 3847 O O . LYS B 1 176 ? 15.533 -7.291 -5.949 1 97.39 176 LYS B O 1
ATOM 3852 N N . GLU B 1 177 ? 15.672 -5.073 -6.297 1 96.76 177 GLU B N 1
ATOM 3853 C CA . GLU B 1 177 ? 15.643 -4.732 -4.877 1 96.76 177 GLU B CA 1
ATOM 3854 C C . GLU B 1 177 ? 14.326 -5.156 -4.234 1 96.76 177 GLU B C 1
ATOM 3856 O O . GLU B 1 177 ? 14.313 -5.671 -3.114 1 96.76 177 GLU B O 1
ATOM 3861 N N . PHE B 1 178 ? 13.276 -4.872 -4.971 1 97.65 178 PHE B N 1
ATOM 3862 C CA . PHE B 1 178 ? 11.969 -5.28 -4.469 1 97.65 178 PHE B CA 1
ATOM 3863 C C . PHE B 1 178 ? 11.905 -6.793 -4.292 1 97.65 178 PHE B C 1
ATOM 3865 O O . PHE B 1 178 ? 11.443 -7.283 -3.26 1 97.65 178 PHE B O 1
ATOM 3872 N N . LEU B 1 179 ? 12.423 -7.554 -5.241 1 96.45 179 LEU B N 1
ATOM 3873 C CA . LEU B 1 179 ? 12.382 -9.011 -5.187 1 96.45 179 LEU B CA 1
ATOM 3874 C C . LEU B 1 179 ? 13.271 -9.539 -4.066 1 96.45 179 LEU B C 1
ATOM 3876 O O . LEU B 1 179 ? 12.956 -10.556 -3.444 1 96.45 179 LEU B O 1
ATOM 3880 N N . ASN B 1 180 ? 14.419 -8.892 -3.843 1 95.13 180 ASN B N 1
ATOM 3881 C CA . ASN B 1 180 ? 15.252 -9.295 -2.715 1 95.13 180 ASN B CA 1
ATOM 3882 C C . ASN B 1 180 ? 14.481 -9.236 -1.4 1 95.13 180 ASN B C 1
ATOM 3884 O O . ASN B 1 180 ? 14.561 -10.158 -0.587 1 95.13 180 ASN B O 1
ATOM 3888 N N . TRP B 1 181 ? 13.746 -8.183 -1.219 1 94.84 181 TRP B N 1
ATOM 3889 C CA . TRP B 1 181 ? 12.888 -8.118 -0.04 1 94.84 181 TRP B CA 1
ATOM 3890 C C . TRP B 1 181 ? 11.8 -9.185 -0.099 1 94.84 181 TRP B C 1
ATOM 3892 O O . TRP B 1 181 ? 11.533 -9.863 0.895 1 94.84 181 TRP B O 1
ATOM 3902 N N . TYR B 1 182 ? 11.196 -9.282 -1.304 1 93.78 182 TYR B N 1
ATOM 3903 C CA . TYR B 1 182 ? 10.056 -10.167 -1.516 1 93.78 182 TYR B CA 1
ATOM 3904 C C . TYR B 1 182 ? 10.404 -11.604 -1.148 1 93.78 182 TYR B C 1
ATOM 3906 O O . TYR B 1 182 ? 9.626 -12.287 -0.478 1 93.78 182 TYR B O 1
ATOM 3914 N N . PHE B 1 183 ? 11.534 -12.067 -1.519 1 94.09 183 PHE B N 1
ATOM 3915 C CA . PHE B 1 183 ? 11.952 -13.442 -1.278 1 94.09 183 PHE B CA 1
ATOM 3916 C C . PHE B 1 183 ? 12.427 -13.62 0.159 1 94.09 183 PHE B C 1
ATOM 3918 O O . PHE B 1 183 ? 12.476 -14.742 0.669 1 94.09 183 PHE B O 1
ATOM 3925 N N . TRP B 1 184 ? 12.776 -12.518 0.707 1 91.53 184 TRP B N 1
ATOM 3926 C CA . TRP B 1 184 ? 13.216 -12.567 2.098 1 91.53 184 TRP B CA 1
ATOM 3927 C C . TRP B 1 184 ? 12.022 -12.63 3.045 1 91.53 184 TRP B C 1
ATOM 3929 O O . TRP B 1 184 ? 12.037 -13.381 4.023 1 91.53 184 TRP B O 1
ATOM 3939 N N . HIS B 1 185 ? 11.022 -11.856 2.654 1 89.32 185 HIS B N 1
ATOM 3940 C CA . HIS B 1 185 ? 9.917 -11.765 3.601 1 89.32 185 HIS B CA 1
ATOM 3941 C C . HIS B 1 185 ? 9.143 -13.077 3.673 1 89.32 185 HIS B C 1
ATOM 3943 O O . HIS B 1 185 ? 9.046 -13.8 2.679 1 89.32 185 HIS B O 1
ATOM 3949 N N . SER B 1 186 ? 8.688 -13.556 4.723 1 86.68 186 SER B N 1
ATOM 3950 C CA . SER B 1 186 ? 7.907 -14.762 4.978 1 86.68 186 SER B CA 1
ATOM 3951 C C . SER B 1 186 ? 8.701 -16.018 4.635 1 86.68 186 SER B C 1
ATOM 3953 O O . SER B 1 186 ? 8.121 -17.059 4.32 1 86.68 186 SER B O 1
ATOM 3955 N N . ALA B 1 187 ? 10.026 -15.895 4.512 1 92.42 187 ALA B N 1
ATOM 3956 C CA . ALA B 1 187 ? 10.902 -17.013 4.171 1 92.42 187 ALA B CA 1
ATOM 3957 C C . ALA B 1 187 ? 11.386 -17.733 5.426 1 92.42 187 ALA B C 1
ATOM 3959 O O . ALA B 1 187 ? 11.434 -17.144 6.508 1 92.42 187 ALA B O 1
ATOM 3960 N N . TYR B 1 188 ? 11.569 -19.019 5.264 1 92.97 188 TYR B N 1
ATOM 3961 C CA . TYR B 1 188 ? 12.323 -19.78 6.254 1 92.97 188 TYR B CA 1
ATOM 3962 C C . TYR B 1 188 ? 13.817 -19.507 6.13 1 92.97 188 TYR B C 1
ATOM 3964 O O . TYR B 1 188 ? 14.485 -19.212 7.124 1 92.97 188 TYR B O 1
ATOM 3972 N N . ALA B 1 189 ? 14.308 -19.529 4.889 1 85.71 189 ALA B N 1
ATOM 3973 C CA . ALA B 1 189 ? 15.732 -19.34 4.628 1 85.71 189 ALA B CA 1
ATOM 3974 C C . ALA B 1 189 ? 15.962 -18.751 3.239 1 85.71 189 ALA B C 1
ATOM 3976 O O . ALA B 1 189 ? 17.077 -18.799 2.714 1 85.71 189 ALA B O 1
ATOM 3977 N N . ALA B 1 190 ? 15.03 -18.33 2.575 1 65.8 190 ALA B N 1
ATOM 3978 C CA . ALA B 1 190 ? 15.036 -18.06 1.139 1 65.8 190 ALA B CA 1
ATOM 3979 C C . ALA B 1 190 ? 16.231 -17.194 0.749 1 65.8 190 ALA B C 1
ATOM 3981 O O . ALA B 1 190 ? 17.015 -17.567 -0.127 1 65.8 190 ALA B O 1
ATOM 3982 N N . GLY B 1 191 ? 16.429 -16.127 1.372 1 64.9 191 GLY B N 1
ATOM 3983 C CA . GLY B 1 191 ? 17.579 -15.325 0.988 1 64.9 191 GLY B CA 1
ATOM 3984 C C . GLY B 1 191 ? 18.864 -16.126 0.901 1 64.9 191 GLY B C 1
ATOM 3985 O O . GLY B 1 191 ? 19.75 -15.805 0.106 1 64.9 191 GLY B O 1
ATOM 3986 N N . ALA B 1 192 ? 18.756 -17.298 1.356 1 78.34 192 ALA B N 1
ATOM 3987 C CA . ALA B 1 192 ? 19.925 -18.174 1.334 1 78.34 192 ALA B CA 1
ATOM 3988 C C . ALA B 1 192 ? 19.773 -19.265 0.277 1 78.34 192 ALA B C 1
ATOM 3990 O O . ALA B 1 192 ? 20.759 -19.88 -0.134 1 78.34 192 ALA B O 1
ATOM 3991 N N . LEU B 1 193 ? 18.588 -19.391 -0.2 1 85 193 LEU B N 1
ATOM 3992 C CA . LEU B 1 193 ? 18.347 -20.579 -1.011 1 85 193 LEU B CA 1
ATOM 3993 C C . LEU B 1 193 ? 17.961 -20.196 -2.436 1 85 193 LEU B C 1
ATOM 3995 O O . LEU B 1 193 ? 18.031 -21.024 -3.347 1 85 193 LEU B O 1
ATOM 3999 N N . ILE B 1 194 ? 17.527 -19.031 -2.633 1 89.77 194 ILE B N 1
ATOM 4000 C CA . ILE B 1 194 ? 17.286 -18.549 -3.989 1 89.77 194 ILE B CA 1
ATOM 4001 C C . ILE B 1 194 ? 18.542 -17.865 -4.524 1 89.77 194 ILE B C 1
ATOM 4003 O O . ILE B 1 194 ? 19.011 -16.879 -3.952 1 89.77 194 ILE B O 1
ATOM 4007 N N . SER B 1 195 ? 19.056 -18.371 -5.582 1 91.18 195 SER B N 1
ATOM 4008 C CA . SER B 1 195 ? 20.334 -17.882 -6.088 1 91.18 195 SER B CA 1
ATOM 4009 C C . SER B 1 195 ? 20.206 -16.465 -6.637 1 91.18 195 SER B C 1
ATOM 4011 O O . SER B 1 195 ? 19.172 -16.104 -7.203 1 91.18 195 SER B O 1
ATOM 4013 N N . PRO B 1 196 ? 21.262 -15.761 -6.584 1 93.17 196 PRO B N 1
ATOM 4014 C CA . PRO B 1 196 ? 21.263 -14.43 -7.195 1 93.17 196 PRO B CA 1
ATOM 4015 C C . PRO B 1 196 ? 20.93 -14.465 -8.685 1 93.17 196 PRO B C 1
ATOM 4017 O O . PRO B 1 196 ? 20.294 -13.543 -9.201 1 93.17 196 PRO B O 1
ATOM 4020 N N . ASP B 1 197 ? 21.346 -15.539 -9.296 1 95.19 197 ASP B N 1
ATOM 4021 C CA . ASP B 1 197 ? 21.033 -15.694 -10.713 1 95.19 197 ASP B CA 1
ATOM 4022 C C . ASP B 1 197 ? 19.524 -15.78 -10.936 1 95.19 197 ASP B C 1
ATOM 4024 O O . ASP B 1 197 ? 18.992 -15.164 -11.862 1 95.19 197 ASP B O 1
ATOM 4028 N N . HIS B 1 198 ? 18.876 -16.502 -10.151 1 95.69 198 HIS B N 1
ATOM 4029 C CA . HIS B 1 198 ? 17.433 -16.646 -10.307 1 95.69 198 HIS B CA 1
ATOM 4030 C C . HIS B 1 198 ? 16.711 -15.342 -9.985 1 95.69 198 HIS B C 1
ATOM 4032 O O . HIS B 1 198 ? 15.757 -14.97 -10.672 1 95.69 198 HIS B O 1
ATOM 4038 N N . VAL B 1 199 ? 17.216 -14.657 -8.945 1 96.05 199 VAL B N 1
ATOM 4039 C CA . VAL B 1 199 ? 16.637 -13.353 -8.639 1 96.05 199 VAL B CA 1
ATOM 4040 C C . VAL B 1 199 ? 16.785 -12.426 -9.843 1 96.05 199 VAL B C 1
ATOM 4042 O O . VAL B 1 199 ? 15.839 -11.727 -10.217 1 96.05 199 VAL B O 1
ATOM 4045 N N . GLU B 1 200 ? 17.918 -12.434 -10.431 1 97.32 200 GLU B N 1
ATOM 4046 C CA . GLU B 1 200 ? 18.183 -11.603 -11.602 1 97.32 200 GLU B CA 1
ATOM 4047 C C . GLU B 1 200 ? 17.257 -11.967 -12.759 1 97.32 200 GLU B C 1
ATOM 4049 O O . GLU B 1 200 ? 16.742 -11.086 -13.45 1 97.32 200 GLU B O 1
ATOM 4054 N N . ARG B 1 201 ? 17.012 -13.215 -12.961 1 97.85 201 ARG B N 1
ATOM 4055 C CA . ARG B 1 201 ? 16.166 -13.671 -14.06 1 97.85 201 ARG B CA 1
ATOM 4056 C C . ARG B 1 201 ? 14.708 -13.294 -13.821 1 97.85 201 ARG B C 1
ATOM 4058 O O . ARG B 1 201 ? 14.002 -12.903 -14.753 1 97.85 201 ARG B O 1
ATOM 4065 N N . TYR B 1 202 ? 14.303 -13.469 -12.618 1 98.09 202 TYR B N 1
ATOM 4066 C CA . TYR B 1 202 ? 12.95 -13.032 -12.293 1 98.09 202 TYR B CA 1
ATOM 4067 C C . TYR B 1 202 ? 12.807 -11.524 -12.467 1 98.09 202 TYR B C 1
ATOM 4069 O O . TYR B 1 202 ? 11.818 -11.049 -13.03 1 98.09 202 TYR B O 1
ATOM 4077 N N . ALA B 1 203 ? 13.813 -10.759 -11.993 1 98.44 203 ALA B N 1
ATOM 4078 C CA . ALA B 1 203 ? 13.792 -9.304 -12.115 1 98.44 203 ALA B CA 1
ATOM 4079 C C . ALA B 1 203 ? 13.78 -8.877 -13.58 1 98.44 203 ALA B C 1
ATOM 4081 O O . ALA B 1 203 ? 13.049 -7.958 -13.959 1 98.44 203 ALA B O 1
ATOM 4082 N N . ALA B 1 204 ? 14.565 -9.517 -14.367 1 98.29 204 ALA B N 1
ATOM 4083 C CA . ALA B 1 204 ? 14.633 -9.209 -15.793 1 98.29 204 ALA B CA 1
ATOM 4084 C C . ALA B 1 204 ? 13.294 -9.47 -16.476 1 98.29 204 ALA B C 1
ATOM 4086 O O . ALA B 1 204 ? 12.88 -8.711 -17.356 1 98.29 204 ALA B O 1
ATOM 4087 N N . SER B 1 205 ? 12.685 -10.539 -16.055 1 98.17 205 SER B N 1
ATOM 4088 C CA . SER B 1 205 ? 11.375 -10.86 -16.613 1 98.17 205 SER B CA 1
ATOM 4089 C C . SER B 1 205 ? 10.349 -9.786 -16.266 1 98.17 205 SER B C 1
ATOM 4091 O O . SER B 1 205 ? 9.557 -9.379 -17.119 1 98.17 205 SER B O 1
ATOM 4093 N N . LEU B 1 206 ? 10.363 -9.295 -15.095 1 98.07 206 LEU B N 1
ATOM 4094 C CA . LEU B 1 206 ? 9.427 -8.273 -14.639 1 98.07 206 LEU B CA 1
ATOM 4095 C C . LEU B 1 206 ? 9.76 -6.917 -15.253 1 98.07 206 LEU B C 1
ATOM 4097 O O . LEU B 1 206 ? 8.878 -6.072 -15.418 1 98.07 206 LEU B O 1
ATOM 4101 N N . GLY B 1 207 ? 11.019 -6.727 -15.567 1 97.99 207 GLY B N 1
ATOM 4102 C CA . GLY B 1 207 ? 11.486 -5.451 -16.083 1 97.99 207 GLY B CA 1
ATOM 4103 C C . GLY B 1 207 ? 11.091 -5.211 -17.528 1 97.99 207 GLY B C 1
ATOM 4104 O O . GLY B 1 207 ? 11.198 -4.09 -18.029 1 97.99 207 GLY B O 1
ATOM 4105 N N . LYS B 1 208 ? 10.589 -6.29 -18.222 1 97.76 208 LYS B N 1
ATOM 4106 C CA . LYS B 1 208 ? 10.066 -6.093 -19.571 1 97.76 208 LYS B CA 1
ATOM 4107 C C . LYS B 1 208 ? 8.866 -5.151 -19.563 1 97.76 208 LYS B C 1
ATOM 4109 O O . LYS B 1 208 ? 8.079 -5.147 -18.614 1 97.76 208 LYS B O 1
ATOM 4114 N N . PRO B 1 209 ? 8.766 -4.352 -20.645 1 97.31 209 PRO B N 1
ATOM 4115 C CA . PRO B 1 209 ? 7.597 -3.472 -20.707 1 97.31 209 PRO B CA 1
ATOM 4116 C C . PRO B 1 209 ? 6.281 -4.226 -20.53 1 97.31 209 PRO B C 1
ATOM 4118 O O . PRO B 1 209 ? 6.019 -5.194 -21.248 1 97.31 209 PRO B O 1
ATOM 4121 N N . GLY B 1 210 ? 5.53 -3.848 -19.538 1 97.58 210 GLY B N 1
ATOM 4122 C CA . GLY B 1 210 ? 4.184 -4.362 -19.337 1 97.58 210 GLY B CA 1
ATOM 4123 C C . GLY B 1 210 ? 4.129 -5.525 -18.365 1 97.58 210 GLY B C 1
ATOM 4124 O O . GLY B 1 210 ? 3.056 -5.875 -17.868 1 97.58 210 GLY B O 1
ATOM 4125 N N . TYR B 1 211 ? 5.197 -6.156 -18.035 1 98.27 211 TYR B N 1
ATOM 4126 C CA . TYR B 1 211 ? 5.171 -7.416 -17.301 1 98.27 211 TYR B CA 1
ATOM 4127 C C . TYR B 1 211 ? 5.012 -7.173 -15.805 1 98.27 211 TYR B C 1
ATOM 4129 O O . TYR B 1 211 ? 4.407 -7.984 -15.099 1 98.27 211 TYR B O 1
ATOM 4137 N N . LEU B 1 212 ? 5.569 -6.076 -15.347 1 98.34 212 LEU B N 1
ATOM 4138 C CA . LEU B 1 212 ? 5.315 -5.723 -13.955 1 98.34 212 LEU B CA 1
ATOM 4139 C C . LEU B 1 212 ? 3.831 -5.46 -13.723 1 98.34 212 LEU B C 1
ATOM 4141 O O . LEU B 1 212 ? 3.26 -5.93 -12.736 1 98.34 212 LEU B O 1
ATOM 4145 N N . ARG B 1 213 ? 3.205 -4.776 -14.633 1 97.13 213 ARG B N 1
ATOM 4146 C CA . ARG B 1 213 ? 1.768 -4.529 -14.579 1 97.13 213 ARG B CA 1
ATOM 4147 C C . ARG B 1 213 ? 0.985 -5.836 -14.636 1 97.13 213 ARG B C 1
ATOM 4149 O O . ARG B 1 213 ? 0.036 -6.032 -13.874 1 97.13 213 ARG B O 1
ATOM 4156 N N . ALA B 1 214 ? 1.361 -6.711 -15.476 1 98.04 214 ALA B N 1
ATOM 4157 C CA . ALA B 1 214 ? 0.695 -8.003 -15.619 1 98.04 214 ALA B CA 1
ATOM 4158 C C . ALA B 1 214 ? 0.763 -8.801 -14.319 1 98.04 214 ALA B C 1
ATOM 4160 O O . ALA B 1 214 ? -0.243 -9.359 -13.873 1 98.04 214 ALA B O 1
ATOM 4161 N N . MET B 1 215 ? 1.93 -8.797 -13.713 1 98.08 215 MET B N 1
ATOM 4162 C CA . MET B 1 215 ? 2.124 -9.535 -12.467 1 98.08 215 MET B CA 1
ATOM 4163 C C . MET B 1 215 ? 1.247 -8.967 -11.357 1 98.08 215 MET B C 1
ATOM 4165 O O . MET B 1 215 ? 0.578 -9.717 -10.643 1 98.08 215 MET B O 1
ATOM 4169 N N . THR B 1 216 ? 1.203 -7.657 -11.231 1 97.76 216 THR B N 1
AT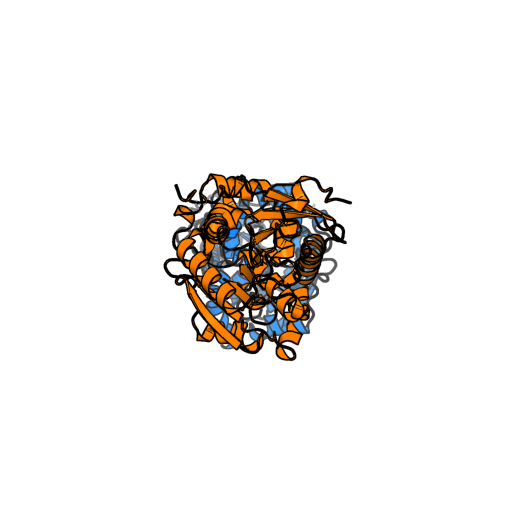OM 4170 C CA . THR B 1 216 ? 0.443 -7.026 -10.158 1 97.76 216 THR B CA 1
ATOM 4171 C C . THR B 1 216 ? -1.056 -7.228 -10.366 1 97.76 216 THR B C 1
ATOM 4173 O O . THR B 1 216 ? -1.784 -7.528 -9.418 1 97.76 216 THR B O 1
ATOM 4176 N N . GLU B 1 217 ? -1.498 -7.137 -11.611 1 97.1 217 GLU B N 1
ATOM 4177 C CA . GLU B 1 217 ? -2.904 -7.365 -11.934 1 97.1 217 GLU B CA 1
ATOM 4178 C C . GLU B 1 217 ? -3.305 -8.812 -11.664 1 97.1 217 GLU B C 1
ATOM 4180 O O . GLU B 1 217 ? -4.382 -9.073 -11.126 1 97.1 217 GLU B O 1
ATOM 4185 N N . PHE B 1 218 ? -2.421 -9.678 -12.022 1 97.82 218 PHE B N 1
ATOM 4186 C CA . PHE B 1 218 ? -2.707 -11.101 -11.88 1 97.82 218 PHE B CA 1
ATOM 4187 C C . PHE B 1 218 ? -2.774 -11.495 -10.409 1 97.82 218 PHE B C 1
ATOM 4189 O O . PHE B 1 218 ? -3.667 -12.24 -10.001 1 97.82 218 PHE B O 1
ATOM 4196 N N . LEU B 1 219 ? -1.884 -10.999 -9.67 1 97.79 219 LEU B N 1
ATOM 4197 C CA . LEU B 1 219 ? -1.8 -11.426 -8.277 1 97.79 219 LEU B CA 1
ATOM 4198 C C . LEU B 1 219 ? -2.903 -10.782 -7.444 1 97.79 219 LEU B C 1
ATOM 4200 O O . LEU B 1 219 ? -3.585 -11.464 -6.676 1 97.79 219 LEU B O 1
ATOM 4204 N N . ASN B 1 220 ? -3.1 -9.434 -7.638 1 97.14 220 ASN B N 1
ATOM 4205 C CA . ASN B 1 220 ? -4.032 -8.842 -6.684 1 97.14 220 ASN B CA 1
ATOM 4206 C C . ASN B 1 220 ? -4.792 -7.67 -7.298 1 97.14 220 ASN B C 1
ATOM 4208 O O . ASN B 1 220 ? -5.71 -7.128 -6.679 1 97.14 220 ASN B O 1
ATOM 4212 N N . GLY B 1 221 ? -4.434 -7.228 -8.472 1 96.1 221 GLY B N 1
ATOM 4213 C CA . GLY B 1 221 ? -5.101 -6.112 -9.123 1 96.1 221 GLY B CA 1
ATOM 4214 C C . GLY B 1 221 ? -6.548 -6.404 -9.474 1 96.1 221 GLY B C 1
ATOM 4215 O O . GLY B 1 221 ? -7.361 -5.485 -9.594 1 96.1 221 GLY B O 1
ATOM 4216 N N . ASN B 1 222 ? -6.889 -7.661 -9.586 1 95.77 222 ASN B N 1
ATOM 4217 C CA . ASN B 1 222 ? -8.239 -8.096 -9.929 1 95.77 222 ASN B CA 1
ATOM 4218 C C . ASN B 1 222 ? -8.938 -8.746 -8.739 1 95.77 222 ASN B C 1
ATOM 4220 O O . ASN B 1 222 ? -9.851 -9.555 -8.916 1 95.77 222 ASN B O 1
ATOM 4224 N N . ILE B 1 223 ? -8.56 -8.424 -7.597 1 96.86 223 ILE B N 1
ATOM 4225 C CA . ILE B 1 223 ? -8.969 -9.131 -6.388 1 96.86 223 ILE B CA 1
ATOM 4226 C C . ILE B 1 223 ? -10.486 -9.054 -6.234 1 96.86 223 ILE B C 1
ATOM 4228 O O . ILE B 1 223 ? -11.127 -10.035 -5.848 1 96.86 223 ILE B O 1
ATOM 4232 N N . TRP B 1 224 ? -11.108 -7.985 -6.538 1 96.1 224 TRP B N 1
ATOM 4233 C CA . TRP B 1 224 ? -12.543 -7.828 -6.327 1 96.1 224 TRP B CA 1
ATOM 4234 C C . TRP B 1 224 ? -13.335 -8.66 -7.33 1 96.1 224 TRP B C 1
ATOM 4236 O O . TRP B 1 224 ? -14.337 -9.285 -6.974 1 96.1 224 TRP B O 1
ATOM 4246 N N . ARG B 1 225 ? -12.866 -8.635 -8.542 1 96.06 225 ARG B N 1
ATOM 4247 C CA . ARG B 1 225 ? -13.46 -9.52 -9.539 1 96.06 225 ARG B CA 1
ATOM 4248 C C . ARG B 1 225 ? -13.274 -10.983 -9.152 1 96.06 225 ARG B C 1
ATOM 4250 O O . ARG B 1 225 ? -14.193 -11.791 -9.296 1 96.06 225 ARG B O 1
ATOM 4257 N N . GLU B 1 226 ? -12.135 -11.351 -8.697 1 97.79 226 GLU B N 1
ATOM 4258 C CA . GLU B 1 226 ? -11.825 -12.717 -8.284 1 97.79 226 GLU B CA 1
ATOM 4259 C C . GLU B 1 226 ? -12.681 -13.142 -7.095 1 97.79 226 GLU B C 1
ATOM 4261 O O . GLU B 1 226 ? -13.105 -14.297 -7.01 1 97.79 226 GLU B O 1
ATOM 4266 N N . MET B 1 227 ? -12.892 -12.194 -6.208 1 97.43 227 MET B N 1
ATOM 4267 C CA . MET B 1 227 ? -13.758 -12.478 -5.067 1 97.43 227 MET B CA 1
ATOM 4268 C C . MET B 1 227 ? -15.152 -12.887 -5.531 1 97.43 227 MET B C 1
ATOM 4270 O O . MET B 1 227 ? -15.695 -13.892 -5.069 1 97.43 227 MET B O 1
ATOM 4274 N N . GLU B 1 228 ? -15.689 -12.102 -6.434 1 97.59 228 GLU B N 1
ATOM 4275 C CA . GLU B 1 228 ? -17.013 -12.416 -6.961 1 97.59 228 GLU B CA 1
ATOM 4276 C C . GLU B 1 228 ? -17.007 -13.745 -7.712 1 97.59 228 GLU B C 1
ATOM 4278 O O . GLU B 1 228 ? -17.967 -14.514 -7.63 1 97.59 228 GLU B O 1
ATOM 4283 N N . TYR B 1 229 ? -15.96 -14.013 -8.36 1 98.36 229 TYR B N 1
ATOM 4284 C CA . TYR B 1 229 ? -15.845 -15.224 -9.165 1 98.36 229 TYR B CA 1
ATOM 4285 C C . TYR B 1 229 ? -15.844 -16.467 -8.283 1 98.36 229 TYR B C 1
ATOM 4287 O O . TYR B 1 229 ? -16.48 -17.471 -8.614 1 98.36 229 TYR B O 1
ATOM 4295 N N . PHE B 1 230 ? -15.192 -16.456 -7.151 1 98.5 230 PHE B N 1
ATOM 4296 C CA . PHE B 1 230 ? -14.977 -17.649 -6.341 1 98.5 230 PHE B CA 1
ATOM 4297 C C . PHE B 1 230 ? -16.087 -17.81 -5.309 1 98.5 230 PHE B C 1
ATOM 4299 O O . PHE B 1 230 ? -16.234 -18.877 -4.709 1 98.5 230 PHE B O 1
ATOM 4306 N N . LYS B 1 231 ? -16.877 -16.843 -5.107 1 97.68 231 LYS B N 1
ATOM 4307 C CA . LYS B 1 231 ? -17.927 -16.864 -4.093 1 97.68 231 LYS B CA 1
ATOM 4308 C C . LYS B 1 231 ? -18.799 -18.108 -4.231 1 97.68 231 LYS B C 1
ATOM 4310 O O . LYS B 1 231 ? -19.155 -18.737 -3.232 1 97.68 231 LYS B O 1
ATOM 4315 N N . PRO B 1 232 ? -19.122 -18.526 -5.402 1 97.75 232 PRO B N 1
ATOM 4316 C CA . PRO B 1 232 ? -20.042 -19.654 -5.563 1 97.75 232 PRO B CA 1
ATOM 4317 C C . PRO B 1 232 ? -19.438 -20.979 -5.104 1 97.75 232 PRO B C 1
ATOM 4319 O O . PRO B 1 232 ? -20.149 -21.981 -4.995 1 97.75 232 PRO B O 1
ATOM 4322 N N . LEU B 1 233 ? -18.161 -21.031 -4.816 1 96.7 233 LEU B N 1
ATOM 4323 C CA . LEU B 1 233 ? -17.528 -22.261 -4.353 1 96.7 233 LEU B CA 1
ATOM 4324 C C . LEU B 1 233 ? -18.176 -22.754 -3.063 1 96.7 233 LEU B C 1
ATOM 4326 O O . LEU B 1 233 ? -18.142 -23.95 -2.765 1 96.7 233 LEU B O 1
ATOM 4330 N N . ARG B 1 234 ? -18.713 -21.832 -2.357 1 95.09 234 ARG B N 1
ATOM 4331 C CA . ARG B 1 234 ? -19.381 -22.208 -1.115 1 95.09 234 ARG B CA 1
ATOM 4332 C C . ARG B 1 234 ? -20.572 -23.119 -1.388 1 95.09 234 ARG B C 1
ATOM 4334 O O . ARG B 1 234 ? -20.873 -24.012 -0.593 1 95.09 234 ARG B O 1
ATOM 4341 N N . GLU B 1 235 ? -21.202 -22.936 -2.474 1 97.32 235 GLU B N 1
ATOM 4342 C CA . GLU B 1 235 ? -22.391 -23.694 -2.851 1 97.32 235 GLU B CA 1
ATOM 4343 C C . GLU B 1 235 ? -22.029 -24.887 -3.731 1 97.32 235 GLU B C 1
ATOM 4345 O O . GLU B 1 235 ? -22.68 -25.932 -3.668 1 97.32 235 GLU B O 1
ATOM 4350 N N . THR B 1 236 ? -21.03 -24.749 -4.572 1 97.68 236 THR B N 1
ATOM 4351 C CA . THR B 1 236 ? -20.566 -25.791 -5.482 1 97.68 236 THR B CA 1
ATOM 4352 C C . THR B 1 236 ? -19.07 -26.034 -5.306 1 97.68 236 THR B C 1
ATOM 4354 O O . THR B 1 236 ? -18.271 -25.675 -6.173 1 97.68 236 THR B O 1
ATOM 4357 N N . PRO B 1 237 ? -18.733 -26.667 -4.259 1 98.09 237 PRO B N 1
ATOM 4358 C CA . PRO B 1 237 ? -17.314 -26.826 -3.931 1 98.09 237 PRO B CA 1
ATOM 4359 C C . PRO B 1 237 ? -16.582 -27.744 -4.908 1 98.09 237 PRO B C 1
ATOM 4361 O O . PRO B 1 237 ? -17.219 -28.482 -5.663 1 98.09 237 PRO B O 1
ATOM 4364 N N . ILE B 1 238 ? -15.289 -27.654 -4.924 1 98.38 238 ILE B N 1
ATOM 4365 C CA . ILE B 1 238 ? -14.429 -28.555 -5.683 1 98.38 238 ILE B CA 1
ATOM 4366 C C . ILE B 1 238 ? -14.676 -29.997 -5.245 1 98.38 238 ILE B C 1
ATOM 4368 O O . ILE B 1 238 ? -14.686 -30.296 -4.049 1 98.38 238 ILE B O 1
ATOM 4372 N N . GLN B 1 239 ? -14.789 -30.88 -6.164 1 96.11 239 GLN B N 1
ATOM 4373 C CA . GLN B 1 239 ? -15.283 -32.221 -5.868 1 96.11 239 GLN B CA 1
ATOM 4374 C C . GLN B 1 239 ? -14.131 -33.184 -5.595 1 96.11 239 GLN B C 1
ATOM 4376 O O . GLN B 1 239 ? -14.33 -34.246 -5.002 1 96.11 239 GLN B O 1
ATOM 4381 N N . VAL B 1 240 ? -12.934 -32.876 -6.018 1 91.76 240 VAL B N 1
ATOM 4382 C CA . VAL B 1 240 ? -11.78 -33.712 -5.705 1 91.76 240 VAL B CA 1
ATOM 4383 C C . VAL B 1 240 ? -11.152 -33.254 -4.39 1 91.76 240 VAL B C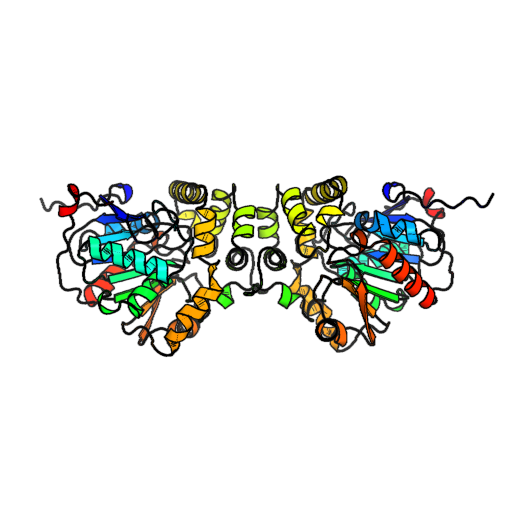 1
ATOM 4385 O O . VAL B 1 240 ? -11.211 -32.072 -4.045 1 91.76 240 VAL B O 1
ATOM 4388 N N . PRO B 1 241 ? -10.615 -34.192 -3.61 1 93.12 241 PRO B N 1
ATOM 4389 C CA . PRO B 1 241 ? -9.894 -33.772 -2.406 1 93.12 241 PRO B CA 1
ATOM 4390 C C . PRO B 1 241 ? -8.773 -32.779 -2.705 1 93.12 241 PRO B C 1
ATOM 4392 O O . PRO B 1 241 ? -8.082 -32.91 -3.718 1 93.12 241 PRO B O 1
ATOM 4395 N N . VAL B 1 242 ? -8.632 -31.823 -1.842 1 97.6 242 VAL B N 1
ATOM 4396 C CA . VAL B 1 242 ? -7.6 -30.805 -2.011 1 97.6 242 VAL B CA 1
ATOM 4397 C C . VAL B 1 242 ? -6.606 -30.88 -0.855 1 97.6 242 VAL B C 1
ATOM 4399 O O . VAL B 1 242 ? -6.997 -30.829 0.313 1 97.6 242 VAL B O 1
ATOM 4402 N N . ASN B 1 243 ? -5.349 -31.101 -1.145 1 98.23 243 ASN B N 1
ATOM 4403 C CA . ASN B 1 243 ? -4.271 -30.921 -0.179 1 98.23 243 ASN B CA 1
ATOM 4404 C C . ASN B 1 243 ? -3.775 -29.478 -0.156 1 98.23 243 ASN B C 1
ATOM 4406 O O . ASN B 1 243 ? -3.364 -28.941 -1.187 1 98.23 243 ASN B O 1
ATOM 4410 N N . VAL B 1 244 ? -3.848 -28.882 0.987 1 98.79 244 VAL B N 1
ATOM 4411 C CA . VAL B 1 244 ? -3.374 -27.509 1.127 1 98.79 244 VAL B CA 1
ATOM 4412 C C . VAL B 1 244 ? -2.072 -27.49 1.925 1 98.79 244 VAL B C 1
ATOM 4414 O O . VAL B 1 244 ? -2.053 -27.861 3.101 1 98.79 244 VAL B O 1
ATOM 4417 N N . LEU B 1 245 ? -1.039 -27.032 1.309 1 98.83 245 LEU B N 1
ATOM 4418 C CA . LEU B 1 245 ? 0.293 -27.053 1.903 1 98.83 245 LEU B CA 1
ATOM 4419 C C . LEU B 1 245 ? 0.678 -25.672 2.424 1 98.83 245 LEU B C 1
ATOM 4421 O O . LEU B 1 245 ? 0.447 -24.664 1.753 1 98.83 245 LEU B O 1
ATOM 4425 N N . TRP B 1 246 ? 1.213 -25.652 3.584 1 98.48 246 TRP B N 1
ATOM 4426 C CA . TRP B 1 246 ? 1.807 -24.474 4.207 1 98.48 246 TRP B CA 1
ATOM 4427 C C . TRP B 1 246 ? 3.216 -24.774 4.707 1 98.48 246 TRP B C 1
ATOM 4429 O O . TRP B 1 246 ? 3.469 -25.846 5.263 1 98.48 246 TRP B O 1
ATOM 4439 N N . GLY B 1 247 ? 4.125 -23.811 4.445 1 97.43 247 GLY B N 1
ATOM 4440 C CA . GLY B 1 247 ? 5.397 -23.95 5.136 1 97.43 247 GLY B CA 1
ATOM 4441 C C . GLY B 1 247 ? 5.266 -23.88 6.646 1 97.43 247 GLY B C 1
ATOM 4442 O O . GLY B 1 247 ? 4.398 -23.178 7.167 1 97.43 247 GLY B O 1
ATOM 4443 N N . GLU B 1 248 ? 6.105 -24.551 7.279 1 96.08 248 GLU B N 1
ATOM 4444 C CA . GLU B 1 248 ? 6.051 -24.547 8.738 1 96.08 248 GLU B CA 1
ATOM 4445 C C . GLU B 1 248 ? 6.209 -23.134 9.293 1 96.08 248 GLU B C 1
ATOM 4447 O O . GLU B 1 248 ? 5.634 -22.801 10.331 1 96.08 248 GLU B O 1
ATOM 4452 N N . ALA B 1 249 ? 6.927 -22.273 8.641 1 94.09 249 ALA B N 1
ATOM 4453 C CA . ALA B 1 249 ? 7.221 -20.927 9.126 1 94.09 249 ALA B CA 1
ATOM 4454 C C . ALA B 1 249 ? 6.16 -19.933 8.661 1 94.09 249 ALA B C 1
ATOM 4456 O O . ALA B 1 249 ? 6.252 -18.737 8.951 1 94.09 249 ALA B O 1
ATOM 4457 N N . SER B 1 250 ? 5.173 -20.354 7.927 1 92.62 250 SER B N 1
ATOM 4458 C CA . SER B 1 250 ? 4.133 -19.459 7.43 1 92.62 250 SER B CA 1
ATOM 4459 C C . SER B 1 250 ? 3.178 -19.048 8.546 1 92.62 250 SER B C 1
ATOM 4461 O O . SER B 1 250 ? 2.438 -18.072 8.409 1 92.62 250 SER B O 1
ATOM 4463 N N . GLY B 1 251 ? 3.109 -19.834 9.612 1 88.14 251 GLY B N 1
ATOM 4464 C CA . GLY B 1 251 ? 2.33 -19.47 10.785 1 88.14 251 GLY B CA 1
ATOM 4465 C C . GLY B 1 251 ? 0.849 -19.761 10.631 1 88.14 251 GLY B C 1
ATOM 4466 O O . GLY B 1 251 ? 0.022 -19.193 11.348 1 88.14 251 GLY B O 1
ATOM 4467 N N . VAL B 1 252 ? 0.456 -20.568 9.69 1 93.77 252 VAL B N 1
ATOM 4468 C CA . VAL B 1 252 ? -0.947 -20.919 9.488 1 93.77 252 VAL B CA 1
ATOM 4469 C C . VAL B 1 252 ? -1.273 -22.201 10.25 1 93.77 252 VAL B C 1
ATOM 4471 O O . VAL B 1 252 ? -0.683 -23.252 9.991 1 93.77 252 VAL B O 1
ATOM 4474 N N . SER B 1 253 ? -2.18 -22.108 11.148 1 95.69 253 SER B N 1
ATOM 4475 C CA . SER B 1 253 ? -2.626 -23.279 11.896 1 95.69 253 SER B CA 1
ATOM 4476 C C . SER B 1 253 ? -3.689 -24.056 11.127 1 95.69 253 SER B C 1
ATOM 4478 O O . SER B 1 253 ? -4.202 -23.578 10.113 1 95.69 253 SER B O 1
ATOM 4480 N N . ASP B 1 254 ? -3.99 -25.247 11.64 1 96.66 254 ASP B N 1
ATOM 4481 C CA . ASP B 1 254 ? -5.045 -26.056 11.037 1 96.66 254 ASP B CA 1
ATOM 4482 C C . ASP B 1 254 ? -6.386 -25.326 11.075 1 96.66 254 ASP B C 1
ATOM 4484 O O . ASP B 1 254 ? -7.165 -25.397 10.122 1 96.66 254 ASP B O 1
ATOM 4488 N N . GLU B 1 255 ? -6.605 -24.659 12.132 1 96.62 255 GLU B N 1
ATOM 4489 C CA . GLU B 1 255 ? -7.852 -23.917 12.291 1 96.62 255 GLU B CA 1
ATOM 4490 C C . GLU B 1 255 ? -7.966 -22.802 11.256 1 96.62 255 GLU B C 1
ATOM 4492 O O . GLU B 1 255 ? -9.024 -22.615 10.651 1 96.62 255 GLU B O 1
ATOM 4497 N N . ILE B 1 256 ? -6.914 -22.117 11.098 1 96.11 256 ILE B N 1
ATOM 4498 C CA . ILE B 1 256 ? -6.905 -21.036 10.118 1 96.11 256 ILE B CA 1
ATOM 4499 C C . ILE B 1 256 ? -7.075 -21.612 8.713 1 96.11 256 ILE B C 1
ATOM 4501 O O . ILE B 1 256 ? -7.873 -21.106 7.921 1 96.11 256 ILE B O 1
ATOM 4505 N N . ASN B 1 257 ? -6.341 -22.669 8.433 1 97.41 257 ASN B N 1
ATOM 4506 C CA . ASN B 1 257 ? -6.497 -23.292 7.123 1 97.41 257 ASN B CA 1
ATOM 4507 C C . ASN B 1 257 ? -7.939 -23.727 6.877 1 97.41 257 ASN B C 1
ATOM 4509 O O . ASN B 1 257 ? -8.468 -23.543 5.779 1 97.41 257 ASN B O 1
ATOM 4513 N N . GLN B 1 258 ? -8.581 -24.324 7.866 1 96.77 258 GLN B N 1
ATOM 4514 C CA . GLN B 1 258 ? -9.952 -24.796 7.706 1 96.77 258 GLN B CA 1
ATOM 4515 C C . GLN B 1 258 ? -10.91 -23.631 7.473 1 96.77 258 GLN B C 1
ATOM 4517 O O . GLN B 1 258 ? -11.889 -23.764 6.735 1 96.77 258 GLN B O 1
ATOM 4522 N N . SER B 1 259 ? -10.607 -22.564 8.073 1 96.83 259 SER B N 1
ATOM 4523 C CA . SER B 1 259 ? -11.428 -21.38 7.837 1 96.83 259 SER B CA 1
ATOM 4524 C C . SER B 1 259 ? -11.246 -20.856 6.416 1 96.83 259 SER B C 1
ATOM 4526 O O . SER B 1 259 ? -12.19 -20.343 5.812 1 96.83 259 SER B O 1
ATOM 4528 N N . LEU B 1 260 ? -10.109 -20.97 5.859 1 97.63 260 LEU B N 1
ATOM 4529 C CA . LEU B 1 260 ? -9.778 -20.426 4.546 1 97.63 260 LEU B CA 1
ATOM 4530 C C . LEU B 1 260 ? -10.217 -21.378 3.438 1 97.63 260 LEU B C 1
ATOM 4532 O O . LEU B 1 260 ? -10.889 -20.965 2.49 1 97.63 260 LEU B O 1
ATOM 4536 N N . TRP B 1 261 ? -9.882 -22.627 3.56 1 98.22 261 TRP B N 1
ATOM 4537 C CA . TRP B 1 261 ? -10.028 -23.564 2.451 1 98.22 261 TRP B CA 1
ATOM 4538 C C . TRP B 1 261 ? -11.158 -24.553 2.72 1 98.22 261 TRP B C 1
ATOM 4540 O O . TRP B 1 261 ? -11.644 -25.214 1.799 1 98.22 261 TRP B O 1
ATOM 4550 N N . GLY B 1 262 ? -11.626 -24.719 3.937 1 97.78 262 GLY B N 1
ATOM 4551 C CA . GLY B 1 262 ? -12.644 -25.69 4.305 1 97.78 262 GLY B CA 1
ATOM 4552 C C . GLY B 1 262 ? -13.888 -25.608 3.44 1 97.78 262 GLY B C 1
ATOM 4553 O O . GLY B 1 262 ? -14.374 -26.626 2.943 1 97.78 262 GLY B O 1
ATOM 4554 N N . PRO B 1 263 ? -14.331 -24.414 3.196 1 97.64 263 PRO B N 1
ATOM 4555 C CA . PRO B 1 263 ? -15.581 -24.267 2.446 1 97.64 263 PRO B CA 1
ATOM 4556 C C . PRO B 1 263 ? -15.387 -24.426 0.94 1 97.64 263 PRO B C 1
ATOM 4558 O O . PRO B 1 263 ? -16.357 -24.372 0.179 1 97.64 263 PRO B O 1
ATOM 4561 N N . THR B 1 264 ? -14.216 -24.589 0.416 1 98.18 264 THR B N 1
ATOM 4562 C CA . THR B 1 264 ? -13.94 -24.452 -1.01 1 98.18 264 THR B CA 1
ATOM 4563 C C . THR B 1 264 ? -13.985 -25.811 -1.702 1 98.18 264 THR B C 1
ATOM 4565 O O . THR B 1 264 ? -14.059 -25.885 -2.931 1 98.18 264 THR B O 1
ATOM 4568 N N . ALA B 1 265 ? -13.89 -26.913 -0.964 1 98.05 265 ALA B N 1
ATOM 4569 C CA . ALA B 1 265 ? -13.833 -28.266 -1.511 1 98.05 265 ALA B CA 1
ATOM 4570 C C . ALA B 1 265 ? -14.572 -29.253 -0.611 1 98.05 265 ALA B C 1
ATOM 4572 O O . ALA B 1 265 ? -14.847 -28.955 0.553 1 98.05 265 ALA B O 1
ATOM 4573 N N . VAL B 1 266 ? -14.851 -30.451 -1.089 1 96.87 266 VAL B N 1
ATOM 4574 C CA . VAL B 1 266 ? -15.592 -31.463 -0.343 1 96.87 266 VAL B CA 1
ATOM 4575 C C . VAL B 1 266 ? -14.7 -32.061 0.742 1 96.87 266 VAL B C 1
ATOM 4577 O O . VAL B 1 266 ? -15.194 -32.542 1.764 1 96.87 266 VAL B O 1
ATOM 4580 N N . SER B 1 267 ? -13.435 -32.014 0.471 1 96.36 267 SER B N 1
ATOM 4581 C CA . SER B 1 267 ? -12.448 -32.481 1.439 1 96.36 267 SER B CA 1
ATOM 4582 C C . SER B 1 267 ? -11.153 -31.683 1.338 1 96.36 267 SER B C 1
ATOM 4584 O O . SER B 1 267 ? -10.589 -31.541 0.251 1 96.36 267 SER B O 1
ATOM 4586 N N . VAL B 1 268 ? -10.72 -31.161 2.485 1 97.6 268 VAL B N 1
ATOM 4587 C CA . VAL B 1 268 ? -9.493 -30.375 2.554 1 97.6 268 VAL B CA 1
ATOM 4588 C C . VAL B 1 268 ? -8.558 -30.966 3.607 1 97.6 268 VAL B C 1
ATOM 4590 O O . VAL B 1 268 ? -8.962 -31.185 4.752 1 97.6 268 VAL B O 1
ATOM 4593 N N . LYS B 1 269 ? -7.37 -31.269 3.213 1 97.13 269 LYS B N 1
ATOM 4594 C CA . LYS B 1 269 ? -6.325 -31.725 4.126 1 97.13 269 LYS B CA 1
ATOM 4595 C C . LYS B 1 269 ? -5.2 -30.7 4.23 1 97.13 269 LYS B C 1
ATOM 4597 O O . LYS B 1 269 ? -4.731 -30.179 3.215 1 97.13 269 LYS B O 1
ATOM 4602 N N . THR B 1 270 ? -4.83 -30.435 5.467 1 98.08 270 THR B N 1
ATOM 4603 C CA . THR B 1 270 ? -3.705 -29.538 5.706 1 98.08 270 THR B CA 1
ATOM 4604 C C . THR B 1 270 ? -2.393 -30.317 5.759 1 98.08 270 THR B C 1
ATOM 4606 O O . THR B 1 270 ? -2.309 -31.356 6.417 1 98.08 270 THR B O 1
ATOM 4609 N N . VAL B 1 271 ? -1.41 -29.8 5.067 1 98.39 271 VAL B N 1
ATOM 4610 C CA . VAL B 1 271 ? -0.083 -30.406 5.05 1 98.39 271 VAL B CA 1
ATOM 4611 C C . VAL B 1 271 ? 0.973 -29.348 5.365 1 98.39 271 VAL B C 1
ATOM 4613 O O . VAL B 1 271 ? 0.957 -28.256 4.792 1 98.39 271 VAL B O 1
ATOM 4616 N N . TYR B 1 272 ? 1.889 -29.664 6.211 1 98.31 272 TYR B N 1
ATOM 4617 C CA . TYR B 1 272 ? 2.954 -28.727 6.55 1 98.31 272 TYR B CA 1
ATOM 4618 C C . TYR B 1 272 ? 4.279 -29.16 5.933 1 98.31 272 TYR B C 1
ATOM 4620 O O . TYR B 1 272 ? 4.683 -30.318 6.065 1 98.31 272 TYR B O 1
ATOM 4628 N N . VAL B 1 273 ? 4.902 -28.285 5.257 1 98.13 273 VAL B N 1
ATOM 4629 C CA . VAL B 1 273 ? 6.209 -28.533 4.658 1 98.13 273 VAL B CA 1
ATOM 4630 C C . VAL B 1 273 ? 7.31 -28.164 5.649 1 98.13 273 VAL B C 1
ATOM 4632 O O . VAL B 1 273 ? 7.445 -27 6.032 1 98.13 273 VAL B O 1
ATOM 4635 N N . PRO B 1 274 ? 8.084 -29.118 6.018 1 97.4 274 PRO B N 1
ATOM 4636 C CA . PRO B 1 274 ? 9.132 -28.801 6.992 1 97.4 274 PRO B CA 1
ATOM 4637 C C . PRO B 1 274 ? 10.22 -27.899 6.415 1 97.4 274 PRO B C 1
ATOM 4639 O O . PRO B 1 274 ? 10.542 -27.996 5.228 1 97.4 274 PRO B O 1
ATOM 4642 N N . LYS B 1 275 ? 10.763 -27.031 7.253 1 95.34 275 LYS B N 1
ATOM 4643 C CA . LYS B 1 275 ? 11.903 -26.179 6.93 1 95.34 275 LYS B CA 1
ATOM 4644 C C . LYS B 1 275 ? 11.61 -25.304 5.715 1 95.34 275 LYS B C 1
ATOM 4646 O O . LYS B 1 275 ? 12.451 -25.166 4.825 1 95.34 275 LYS B O 1
ATOM 4651 N N . ALA B 1 276 ? 10.379 -24.859 5.674 1 96.13 276 ALA B N 1
ATOM 4652 C CA . ALA B 1 276 ? 9.975 -23.959 4.596 1 96.13 276 ALA B CA 1
ATOM 4653 C C . ALA B 1 276 ? 9.055 -22.859 5.116 1 96.13 276 ALA B C 1
ATOM 4655 O O . ALA B 1 276 ? 8.338 -23.054 6.1 1 96.13 276 ALA B O 1
ATOM 4656 N N . GLY B 1 277 ? 9.235 -21.744 4.576 1 95.36 277 GLY B N 1
ATOM 4657 C CA . GLY B 1 277 ? 8.215 -20.708 4.62 1 95.36 277 GLY B CA 1
ATOM 4658 C C . GLY B 1 277 ? 7.38 -20.639 3.356 1 95.36 277 GLY B C 1
ATOM 4659 O O . GLY B 1 277 ? 6.905 -21.664 2.862 1 95.36 277 GLY B O 1
ATOM 4660 N N . HIS B 1 278 ? 7.235 -19.448 2.851 1 95.19 278 HIS B N 1
ATOM 4661 C CA . HIS B 1 278 ? 6.361 -19.256 1.7 1 95.19 278 HIS B CA 1
ATOM 4662 C C . HIS B 1 278 ? 6.921 -19.946 0.461 1 95.19 278 HIS B C 1
ATOM 4664 O O . HIS B 1 278 ? 6.165 -20.356 -0.423 1 95.19 278 HIS B O 1
ATOM 4670 N N . TRP B 1 279 ? 8.184 -20.138 0.365 1 95.78 279 TRP B N 1
ATOM 4671 C CA . TRP B 1 279 ? 8.839 -20.552 -0.871 1 95.78 279 TRP B CA 1
ATOM 4672 C C . TRP B 1 279 ? 9.129 -22.05 -0.859 1 95.78 279 TRP B C 1
ATOM 4674 O O . TRP B 1 279 ? 10.284 -22.466 -0.972 1 95.78 279 TRP B O 1
ATOM 4684 N N . LEU B 1 280 ? 8.173 -22.853 -0.913 1 96.7 280 LEU B N 1
ATOM 4685 C CA . LEU B 1 280 ? 8.2 -24.297 -0.71 1 96.7 280 LEU B CA 1
ATOM 4686 C C . LEU B 1 280 ? 9.187 -24.962 -1.663 1 96.7 280 LEU B C 1
ATOM 4688 O O . LEU B 1 280 ? 10.022 -25.764 -1.239 1 96.7 280 LEU B O 1
ATOM 4692 N N . ALA B 1 281 ? 9.111 -24.628 -2.948 1 96.5 281 ALA B N 1
ATOM 4693 C CA . ALA B 1 281 ? 9.881 -25.297 -3.992 1 96.5 281 ALA B CA 1
ATOM 4694 C C . ALA B 1 281 ? 11.368 -24.975 -3.87 1 96.5 281 ALA B C 1
ATOM 4696 O O . ALA B 1 281 ? 12.217 -25.764 -4.29 1 96.5 281 ALA B O 1
ATOM 4697 N N . ASP B 1 282 ? 11.688 -23.834 -3.293 1 94.99 282 ASP B N 1
ATOM 4698 C CA . ASP B 1 282 ? 13.083 -23.434 -3.129 1 94.99 282 ASP B CA 1
ATOM 4699 C C . ASP B 1 282 ? 13.634 -23.904 -1.785 1 94.99 282 ASP B C 1
ATOM 4701 O O . ASP B 1 282 ? 14.808 -24.269 -1.683 1 94.99 282 ASP B O 1
ATOM 4705 N N . GLU B 1 283 ? 12.815 -23.98 -0.796 1 95.68 283 GLU B N 1
ATOM 4706 C CA . GLU B 1 283 ? 13.324 -24.143 0.562 1 95.68 283 GLU B CA 1
ATOM 4707 C C . GLU B 1 283 ? 13.377 -25.615 0.959 1 95.68 283 GLU B C 1
ATOM 4709 O O . GLU B 1 283 ? 14.245 -26.024 1.733 1 95.68 283 GLU B O 1
ATOM 4714 N N . ASN B 1 284 ? 12.411 -26.4 0.444 1 96.48 284 ASN B N 1
ATOM 4715 C CA . ASN B 1 284 ? 12.469 -27.841 0.666 1 96.48 284 ASN B CA 1
ATOM 4716 C C . ASN B 1 284 ? 11.983 -28.616 -0.555 1 96.48 284 ASN B C 1
ATOM 4718 O O . ASN B 1 284 ? 10.968 -29.312 -0.49 1 96.48 284 ASN B O 1
ATOM 4722 N N . PRO B 1 285 ? 12.735 -28.56 -1.652 1 96.8 285 PRO B N 1
ATOM 4723 C CA . PRO B 1 285 ? 12.305 -29.131 -2.931 1 96.8 285 PRO B CA 1
ATOM 4724 C C . PRO B 1 285 ? 12.186 -30.652 -2.889 1 96.8 285 PRO B C 1
ATOM 4726 O O . PRO B 1 285 ? 11.304 -31.225 -3.534 1 96.8 285 PRO B O 1
ATOM 4729 N N . LYS B 1 286 ? 13.029 -31.366 -2.176 1 97.75 286 LYS B N 1
ATOM 4730 C CA . LYS B 1 286 ? 12.983 -32.824 -2.121 1 97.75 286 LYS B CA 1
ATOM 4731 C C . LYS B 1 286 ? 11.714 -33.308 -1.425 1 97.75 286 LYS B C 1
ATOM 4733 O O . LYS B 1 286 ? 11.047 -34.226 -1.907 1 97.75 286 LYS B O 1
ATOM 4738 N N . TRP B 1 287 ? 11.429 -32.67 -0.321 1 98.24 287 TRP B N 1
ATOM 4739 C CA . TRP B 1 287 ? 10.208 -33.031 0.391 1 98.24 287 TRP B CA 1
ATOM 4740 C C . TRP B 1 287 ? 8.977 -32.763 -0.469 1 98.24 287 TRP B C 1
ATOM 4742 O O . TRP B 1 287 ? 8.077 -33.602 -0.555 1 98.24 287 TRP B O 1
ATOM 4752 N N . LEU B 1 288 ? 8.974 -31.614 -1.079 1 98.5 288 LEU B N 1
ATOM 4753 C CA . LEU B 1 288 ? 7.829 -31.234 -1.899 1 98.5 288 LEU B CA 1
ATOM 4754 C C . LEU B 1 288 ? 7.658 -32.193 -3.072 1 98.5 288 LEU B C 1
ATOM 4756 O O . LEU B 1 288 ? 6.543 -32.635 -3.361 1 98.5 288 LEU B O 1
ATOM 4760 N N . ALA B 1 289 ? 8.737 -32.525 -3.751 1 98.39 289 ALA B N 1
ATOM 4761 C CA . ALA B 1 289 ? 8.676 -33.46 -4.872 1 98.39 289 ALA B CA 1
ATOM 4762 C C . ALA B 1 289 ? 8.151 -34.821 -4.423 1 98.39 289 ALA B C 1
ATOM 4764 O O . ALA B 1 289 ? 7.34 -35.439 -5.115 1 98.39 289 ALA B O 1
ATOM 4765 N N . ALA B 1 290 ? 8.617 -35.266 -3.323 1 98.32 290 ALA B N 1
ATOM 4766 C CA . ALA B 1 290 ? 8.151 -36.542 -2.786 1 98.32 290 ALA B CA 1
ATOM 4767 C C . ALA B 1 290 ? 6.653 -36.502 -2.497 1 98.32 290 ALA B C 1
ATOM 4769 O O . ALA B 1 290 ? 5.941 -37.478 -2.743 1 98.32 290 ALA B O 1
ATOM 4770 N N . PHE B 1 291 ? 6.218 -35.452 -1.977 1 98.19 291 PHE B N 1
ATOM 4771 C CA . PHE B 1 291 ? 4.795 -35.293 -1.706 1 98.19 291 PHE B CA 1
ATOM 4772 C C . PHE B 1 291 ? 3.989 -35.336 -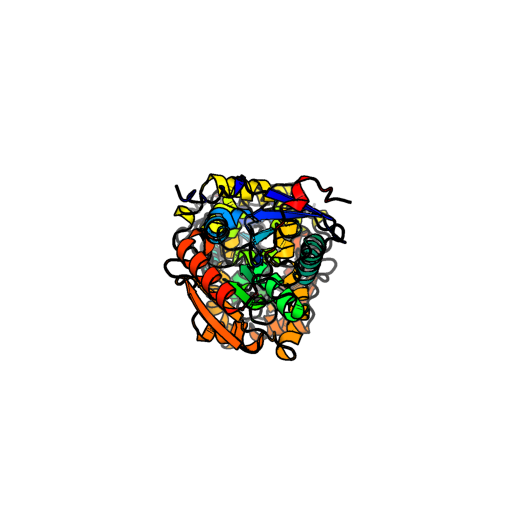2.999 1 98.19 291 PHE B C 1
ATOM 4774 O O . PHE B 1 291 ? 2.974 -36.032 -3.081 1 98.19 291 PHE B O 1
ATOM 4781 N N . ILE B 1 292 ? 4.413 -34.521 -3.998 1 97.47 292 ILE B N 1
ATOM 4782 C CA . ILE B 1 292 ? 3.711 -34.48 -5.276 1 97.47 292 ILE B CA 1
ATOM 4783 C C . ILE B 1 292 ? 3.695 -35.873 -5.902 1 97.47 292 ILE B C 1
ATOM 4785 O O . ILE B 1 292 ? 2.677 -36.303 -6.448 1 97.47 292 ILE B O 1
ATOM 4789 N N . ASP B 1 293 ? 4.823 -36.582 -5.795 1 95.85 293 ASP B N 1
ATOM 4790 C CA . ASP B 1 293 ? 4.939 -37.951 -6.285 1 95.85 293 ASP B CA 1
ATOM 4791 C C . ASP B 1 293 ? 3.888 -38.855 -5.644 1 95.85 293 ASP B C 1
ATOM 4793 O O . ASP B 1 293 ? 3.153 -39.555 -6.343 1 95.85 293 ASP B O 1
ATOM 4797 N N . ARG B 1 294 ? 3.795 -38.8 -4.353 1 95.31 294 ARG B N 1
ATOM 4798 C CA . ARG B 1 294 ? 2.849 -39.638 -3.624 1 95.31 294 ARG B CA 1
ATOM 4799 C C . ARG B 1 294 ? 1.411 -39.297 -4.003 1 95.31 294 ARG B C 1
ATOM 4801 O O . ARG B 1 294 ? 0.586 -40.191 -4.198 1 95.31 294 ARG B O 1
ATOM 4808 N N . ASN B 1 295 ? 1.131 -38.069 -4.099 1 93.9 295 ASN B N 1
ATOM 4809 C CA . ASN B 1 295 ? -0.227 -37.643 -4.419 1 93.9 295 ASN B CA 1
ATOM 4810 C C . ASN B 1 295 ? -0.621 -38.044 -5.838 1 93.9 295 ASN B C 1
ATOM 4812 O O . ASN B 1 295 ? -1.754 -38.465 -6.077 1 93.9 295 ASN B O 1
ATOM 4816 N N . ALA B 1 296 ? 0.252 -37.823 -6.797 1 92.03 296 ALA B N 1
ATOM 4817 C CA . ALA B 1 296 ? -0.005 -38.204 -8.184 1 92.03 296 ALA B CA 1
ATOM 4818 C C . ALA B 1 296 ? -0.21 -39.711 -8.31 1 92.03 296 ALA B C 1
ATOM 4820 O O . ALA B 1 296 ? -1.092 -40.165 -9.042 1 92.03 296 ALA B O 1
ATOM 4821 N N . ALA B 1 297 ? 0.566 -40.502 -7.601 1 90.28 297 ALA B N 1
ATOM 4822 C CA . ALA B 1 297 ? 0.445 -41.957 -7.624 1 90.28 297 ALA B CA 1
ATOM 4823 C C . ALA B 1 297 ? -0.91 -42.403 -7.081 1 90.28 297 ALA B C 1
ATOM 4825 O O . ALA B 1 297 ? -1.533 -43.317 -7.626 1 90.28 297 ALA B O 1
ATOM 4826 N N . ASN B 1 298 ? -1.332 -41.763 -6.074 1 88.03 298 ASN B N 1
ATOM 4827 C CA . ASN B 1 298 ? -2.586 -42.121 -5.419 1 88.03 298 ASN B CA 1
ATOM 4828 C C . ASN B 1 298 ? -3.793 -41.731 -6.267 1 88.03 298 ASN B C 1
ATOM 4830 O O . ASN B 1 298 ? -4.883 -42.278 -6.09 1 88.03 298 ASN B O 1
ATOM 4834 N N . ALA B 1 299 ? -3.638 -40.735 -7.081 1 83.44 299 ALA B N 1
ATOM 4835 C CA . ALA B 1 299 ? -4.747 -40.244 -7.894 1 83.44 299 ALA B CA 1
ATOM 4836 C C . ALA B 1 299 ? -5.045 -41.197 -9.048 1 83.44 299 ALA B C 1
ATOM 4838 O O . ALA B 1 299 ? -6.057 -41.05 -9.737 1 83.44 299 ALA B O 1
ATOM 4839 N N . GLY B 1 300 ? -4.365 -42.266 -9.085 1 71.35 300 GLY B N 1
ATOM 4840 C CA . GLY B 1 300 ? -4.643 -43.321 -10.046 1 71.35 300 GLY B CA 1
ATOM 4841 C C . GLY B 1 300 ? -4.571 -42.851 -11.487 1 71.35 300 GLY B C 1
ATOM 4842 O O . GLY B 1 300 ? -5.335 -43.315 -12.336 1 71.35 300 GLY B O 1
ATOM 4843 N N . ILE B 1 301 ? -3.865 -41.769 -11.691 1 65.91 301 ILE B N 1
ATOM 4844 C CA . ILE B 1 301 ? -3.758 -41.358 -13.087 1 65.91 301 ILE B CA 1
ATOM 4845 C C . ILE B 1 301 ? -3.223 -42.516 -13.926 1 65.91 301 ILE B C 1
ATOM 4847 O O . ILE B 1 301 ? -2.214 -43.132 -13.574 1 65.91 301 ILE B O 1
ATOM 4851 N N . GLU B 1 302 ? -4.17 -43.361 -14.35 1 57.46 302 GLU B N 1
ATOM 4852 C CA . GLU B 1 302 ? -3.71 -44.482 -15.165 1 57.46 302 GLU B CA 1
ATOM 4853 C C . GLU B 1 302 ? -2.579 -44.058 -16.098 1 57.46 302 GLU B C 1
ATOM 4855 O O . GLU B 1 302 ? -2.532 -42.909 -16.543 1 57.46 302 GLU B O 1
ATOM 4860 N N . PRO B 1 303 ? -1.592 -44.905 -16.006 1 54.48 303 PRO B N 1
ATOM 4861 C CA . PRO B 1 303 ? -0.432 -44.657 -16.866 1 54.48 303 PRO B CA 1
ATOM 4862 C C . PRO B 1 303 ? -0.825 -44.25 -18.284 1 54.48 303 PRO B C 1
ATOM 4864 O O . PRO B 1 303 ? -0.077 -44.502 -19.232 1 54.48 303 PRO B O 1
ATOM 4867 N N . SER B 1 304 ? -1.812 -43.415 -18.481 1 58.03 304 SER B N 1
ATOM 4868 C CA . SER B 1 304 ? -1.739 -43.077 -19.899 1 58.03 304 SER B CA 1
ATOM 4869 C C . SER B 1 304 ? -0.446 -42.335 -20.224 1 58.03 304 SER B C 1
ATOM 4871 O O . SER B 1 304 ? -0.162 -41.287 -19.64 1 58.03 304 SER B O 1
ATOM 4873 N N . ALA B 1 305 ? 0.577 -43.214 -20.566 1 68.46 305 ALA B N 1
ATOM 4874 C CA . ALA B 1 305 ? 1.886 -42.685 -20.939 1 68.46 305 ALA B CA 1
ATOM 4875 C C . ALA B 1 305 ? 1.75 -41.534 -21.932 1 68.46 305 ALA B C 1
ATOM 4877 O O . ALA B 1 305 ? 1.138 -41.689 -22.991 1 68.46 305 ALA B O 1
ATOM 4878 N N . VAL B 1 306 ? 1.863 -40.386 -21.388 1 79.51 306 VAL B N 1
ATOM 4879 C CA . VAL B 1 306 ? 2.007 -39.232 -22.27 1 79.51 306 VAL B CA 1
ATOM 4880 C C . VAL B 1 306 ? 3.456 -39.114 -22.735 1 79.51 306 VAL B C 1
ATOM 4882 O O . VAL B 1 306 ? 4.379 -39.109 -21.917 1 79.51 306 VAL B O 1
ATOM 4885 N N . ASP B 1 307 ? 3.64 -39.285 -23.932 1 81.41 307 ASP B N 1
ATOM 4886 C CA . ASP B 1 307 ? 4.925 -39.05 -24.584 1 81.41 307 ASP B CA 1
ATOM 4887 C C . ASP B 1 307 ? 4.836 -37.891 -25.574 1 81.41 307 ASP B C 1
ATOM 4889 O O . ASP B 1 307 ? 4.172 -38 -26.607 1 81.41 307 ASP B O 1
ATOM 4893 N N . LEU B 1 308 ? 5.565 -36.818 -25.27 1 90.13 308 LEU B N 1
ATOM 4894 C CA . LEU B 1 308 ? 5.427 -35.599 -26.059 1 90.13 308 LEU B CA 1
ATOM 4895 C C . LEU B 1 308 ? 6.557 -35.479 -27.076 1 90.13 308 LEU B C 1
ATOM 4897 O O . LEU B 1 308 ? 6.786 -34.403 -27.633 1 90.13 308 LEU B O 1
ATOM 4901 N N . SER B 1 309 ? 7.28 -36.553 -27.284 1 86.92 309 SER B N 1
ATOM 4902 C CA . SER B 1 309 ? 8.393 -36.542 -28.228 1 86.92 309 SER B CA 1
ATOM 4903 C C . SER B 1 309 ? 7.918 -36.206 -29.638 1 86.92 309 SER B C 1
ATOM 4905 O O . SER B 1 309 ? 8.713 -35.788 -30.483 1 86.92 309 SER B O 1
ATOM 4907 N N . TYR B 1 310 ? 6.64 -36.443 -29.871 1 86.53 310 TYR B N 1
ATOM 4908 C CA . TYR B 1 310 ? 6.091 -36.145 -31.189 1 86.53 310 TYR B CA 1
ATOM 4909 C C . TYR B 1 310 ? 6.155 -34.65 -31.482 1 86.53 310 TYR B C 1
ATOM 4911 O O . TYR B 1 310 ? 6.045 -34.232 -32.637 1 86.53 310 TYR B O 1
ATOM 4919 N N . LEU B 1 311 ? 6.371 -33.814 -30.512 1 90.42 311 LEU B N 1
ATOM 4920 C CA . LEU B 1 311 ? 6.36 -32.362 -30.66 1 90.42 311 LEU B CA 1
ATOM 4921 C C . LEU B 1 311 ? 7.677 -31.865 -31.246 1 90.42 311 LEU B C 1
ATOM 4923 O O . LEU B 1 311 ? 7.768 -30.721 -31.697 1 90.42 311 LEU B O 1
ATOM 4927 N N . ASP B 1 312 ? 8.692 -32.632 -31.244 1 88.2 312 ASP B N 1
ATOM 4928 C CA . ASP B 1 312 ? 10.029 -32.213 -31.654 1 88.2 312 ASP B CA 1
ATOM 4929 C C . ASP B 1 312 ? 10.022 -31.678 -33.084 1 88.2 312 ASP B C 1
ATOM 4931 O O . ASP B 1 312 ? 10.835 -30.821 -33.436 1 88.2 312 ASP B O 1
ATOM 4935 N N . ASP B 1 313 ? 9.106 -32.097 -33.889 1 88.43 313 ASP B N 1
ATOM 4936 C CA . ASP B 1 313 ? 9.091 -31.69 -35.291 1 88.43 313 ASP B CA 1
ATOM 4937 C C . ASP B 1 313 ? 7.747 -31.073 -35.67 1 88.43 313 ASP B C 1
ATOM 4939 O O . ASP B 1 313 ? 7.343 -31.118 -36.834 1 88.43 313 ASP B O 1
ATOM 4943 N N . GLN B 1 314 ? 7.098 -30.602 -34.685 1 89.15 314 GLN B N 1
ATOM 4944 C CA . GLN B 1 314 ? 5.776 -30.046 -34.952 1 89.15 314 GLN B CA 1
ATOM 4945 C C . GLN B 1 314 ? 5.77 -28.531 -34.776 1 89.15 314 GLN B C 1
ATOM 4947 O O . GLN B 1 314 ? 6.408 -28.004 -33.861 1 89.15 314 GLN B O 1
ATOM 4952 N N . LEU B 1 315 ? 5.058 -27.825 -35.65 1 87.43 315 LEU B N 1
ATOM 4953 C CA . LEU B 1 315 ? 4.738 -26.417 -35.441 1 87.43 315 LEU B CA 1
ATOM 4954 C C . LEU B 1 315 ? 3.7 -26.253 -34.337 1 87.43 315 LEU B C 1
ATOM 4956 O O . LEU B 1 315 ? 2.711 -26.988 -34.295 1 87.43 315 LEU B O 1
ATOM 4960 N N . THR B 1 316 ? 3.957 -25.366 -33.501 1 87.07 316 THR B N 1
ATOM 4961 C CA . THR B 1 316 ? 3.077 -25.301 -32.339 1 87.07 316 THR B CA 1
ATOM 4962 C C . THR B 1 316 ? 2.38 -23.945 -32.264 1 87.07 316 THR B C 1
ATOM 4964 O O . THR B 1 316 ? 1.442 -23.767 -31.484 1 87.07 316 THR B O 1
ATOM 4967 N N . MET B 1 317 ? 2.831 -22.863 -32.94 1 82.77 317 MET B N 1
ATOM 4968 C CA . MET B 1 317 ? 2.24 -21.528 -32.899 1 82.77 317 MET B CA 1
ATOM 4969 C C . MET B 1 317 ? 1.333 -21.298 -34.103 1 82.77 317 MET B C 1
ATOM 4971 O O . MET B 1 317 ? 1.588 -20.409 -34.918 1 82.77 317 MET B O 1
ATOM 4975 N N . ILE B 1 318 ? 0.452 -22.189 -34.451 1 70.03 318 ILE B N 1
ATOM 4976 C CA . ILE B 1 318 ? -0.367 -22.038 -35.648 1 70.03 318 ILE B CA 1
ATOM 4977 C C . ILE B 1 318 ? -1.766 -21.565 -35.26 1 70.03 318 ILE B C 1
ATOM 4979 O O . ILE B 1 318 ? -2.259 -21.888 -34.176 1 70.03 318 ILE B O 1
#

InterPro domains:
  IPR000073 Alpha/beta hydrolase fold-1 [PF00561] (34-128)
  IPR029058 Alpha/Beta hydrolase fold [G3DSA:3.40.50.1820] (13-294)
  IPR029058 Alpha/Beta hydrolase fold [SSF53474] (12-292)
  IPR050266 AB hydrolase superfamily [PTHR43798] (26-286)

Organism: NCBI:txid173218